Protein AF-A0A8C6WX55-F1 (afdb_monomer_lite)

Organism: NCBI:txid47308

Secondary structure (DSSP, 8-state):
-----------------------GGG-S--TTTHHHHHHHHHHHHHHTT------B-STT---B-HHHHHHHHHHHHHHHHHHHHHHHHHHHHHHHHHHHHHHHHHHHHHHHHHHHHHHHHHHHHHHHHHHHHHHHHHHHHHHHHHHHHHHHHHHHHHHHHHHHHHHHHHHHHHHHHHHHHHHHHHHHHHHS------------TT------SS-HHHHHHHHHHHHHHHHHHHHHHHHHHHHHHHHHHHHS-------------------------SHHHHHHHHHHHHHHHHHHHHHHHHHHHHHHHHHHHHHHHHHTT-----HHHHHHHHHHHHHHHHHHHHHHHHHHHHHHHHHHS---HHHHHHHHHHHHHHHHHHHHHHHHHHHHHHHHHHHHHHHHHHHHHHHHHHHHHHHHHHHHHHHHHHHHH-TTTTS---------------------------------------PPPPPPPPPPPPPHHHHHHHTT-S----------------------------------

Foldseek 3Di:
DDDDDDDDDDPDDDDDPDPPDDDPVPDLDDPVCNVVSQVVVCVVCVVVVHPQRWDAPDPPDGGIPVVSVVVSVVVVVVVVVVVVVVVVVVVVVVVVVVVVVVVVVVVVVVVVVVVVVVVVVVVVVVVVVVVVVVVVVVVVVVVVVVVVVVVVVVVVVVVVVVVVVVVVVVVVVVVVVVVVVVVVVVVVCVVDPPPPDPPDPVDDVPPDDDDPPDDPVPVVVVVVVVVVVVVVVVVVVVVVVVVVVVVCVVPPPPDPDDDDDDDDDDDDDDDDDDDDPPPVVVVVVVVVVVVVVVVVVVVVVVVVVVVVVVVVVVVVVVVPPDDDDDPVVVVVVVVVVVVVVVVVVVVVVVVVVVVVVVVVPDPPVVNVVVVVVVVVVVVVVVVVVVVVVVVVVVVVVVVVVVVVVVVVVVVVVVVVVVVVVVVVVVVVVVVVPPPPPPPDDDDDDDDDDDDDDDDDDDDDDDDDDDDDDDDDDDDDDDDDDDDDDDDDDDDPVVVCVVVVVDPDDPDDDDDDDDDDDDDDDDDDDDDDDDDDDDDD

Radius of gyration: 61.6 Å; chains: 1; bounding box: 144×91×184 Å

Structure (mmCIF, N/CA/C/O backbone):
data_AF-A0A8C6WX55-F1
#
_entry.id   AF-A0A8C6WX55-F1
#
loop_
_atom_site.group_PDB
_atom_site.id
_atom_site.type_symbol
_atom_site.label_atom_id
_atom_site.label_alt_id
_atom_site.label_comp_id
_atom_site.label_asym_id
_atom_site.label_entity_id
_atom_site.label_seq_id
_atom_site.pdbx_PDB_ins_code
_atom_site.Cartn_x
_atom_site.Cartn_y
_atom_site.Cartn_z
_atom_site.occupancy
_atom_site.B_iso_or_equiv
_atom_site.auth_seq_id
_atom_site.auth_comp_id
_atom_site.auth_asym_id
_atom_site.auth_atom_id
_atom_site.pdbx_PDB_model_num
ATOM 1 N N . PRO A 1 1 ? -1.256 18.273 27.383 1.00 40.00 1 PRO A N 1
ATOM 2 C CA . PRO A 1 1 ? -2.321 17.847 28.323 1.00 40.00 1 PRO A CA 1
ATOM 3 C C . PRO A 1 1 ? -1.777 16.808 29.319 1.00 40.00 1 PRO A C 1
ATOM 5 O O . PRO A 1 1 ? -1.463 15.698 28.895 1.00 40.00 1 PRO A O 1
ATOM 8 N N . PRO A 1 2 ? -1.563 17.158 30.598 1.00 47.09 2 PRO A N 1
ATOM 9 C CA . PRO A 1 2 ? -1.007 16.209 31.549 1.00 47.09 2 PRO A CA 1
ATOM 10 C C . PRO A 1 2 ? -2.105 15.246 32.014 1.00 47.09 2 PRO A C 1
ATOM 12 O O . PRO A 1 2 ? -3.150 15.664 32.508 1.00 47.09 2 PRO A O 1
ATOM 15 N N . PHE A 1 3 ? -1.860 13.954 31.808 1.00 35.91 3 PHE A N 1
ATOM 16 C CA . PHE A 1 3 ? -2.632 12.856 32.378 1.00 35.91 3 PHE A CA 1
ATOM 17 C C . P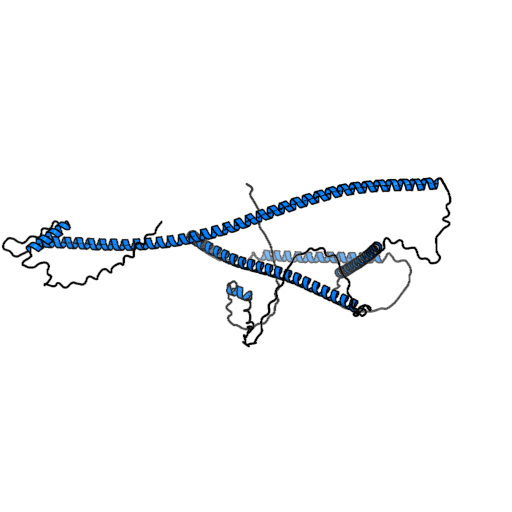HE A 1 3 ? -2.308 12.760 33.871 1.00 35.91 3 PHE A C 1
ATOM 19 O O . PHE A 1 3 ? -1.170 12.479 34.246 1.00 35.91 3 PHE A O 1
ATOM 26 N N . VAL A 1 4 ? -3.307 13.003 34.714 1.00 36.16 4 VAL A N 1
ATOM 27 C CA . VAL A 1 4 ? -3.246 12.708 36.145 1.00 36.16 4 VAL A CA 1
ATOM 28 C C . VAL A 1 4 ? -3.665 11.251 36.323 1.00 36.16 4 VAL A C 1
ATOM 30 O O . VAL A 1 4 ? -4.800 10.884 36.031 1.00 36.16 4 VAL A O 1
ATOM 33 N N . PHE A 1 5 ? -2.717 10.425 36.764 1.00 38.44 5 PHE A N 1
ATOM 34 C CA . PHE A 1 5 ? -2.958 9.085 37.292 1.00 38.44 5 PHE A CA 1
ATOM 35 C C . PHE A 1 5 ? -3.847 9.209 38.537 1.00 38.44 5 PHE A C 1
ATOM 37 O O . PHE A 1 5 ? -3.408 9.738 39.558 1.00 38.44 5 PHE A O 1
ATOM 44 N N . LEU A 1 6 ? -5.093 8.743 38.451 1.00 34.81 6 LEU A N 1
ATOM 45 C CA . LEU A 1 6 ? -5.941 8.517 39.619 1.00 34.81 6 LEU A CA 1
ATOM 46 C C . LEU A 1 6 ? -5.743 7.075 40.076 1.00 34.81 6 LEU A C 1
ATOM 48 O O . LEU A 1 6 ? -5.831 6.139 39.283 1.00 34.81 6 LEU A O 1
ATOM 52 N N . GLY A 1 7 ? -5.368 6.958 41.347 1.00 30.53 7 GLY A N 1
ATOM 53 C CA . GLY A 1 7 ? -4.889 5.745 41.982 1.00 30.53 7 GLY A CA 1
ATOM 54 C C . GLY A 1 7 ? -5.914 4.621 42.044 1.00 30.53 7 GLY A C 1
ATOM 55 O O . GLY A 1 7 ? -7.124 4.835 42.117 1.00 30.53 7 GLY A O 1
ATOM 56 N N . ASN A 1 8 ? -5.358 3.414 42.063 1.00 32.25 8 ASN A N 1
ATOM 57 C CA . ASN A 1 8 ? -6.021 2.182 42.444 1.00 32.25 8 ASN A CA 1
ATOM 58 C C . ASN A 1 8 ? -6.609 2.346 43.851 1.00 32.25 8 ASN A C 1
ATOM 60 O O . ASN A 1 8 ? -5.868 2.398 44.832 1.00 32.25 8 ASN A O 1
ATOM 64 N N . TYR A 1 9 ? -7.933 2.419 43.946 1.00 33.47 9 TYR A N 1
ATOM 65 C CA . TYR A 1 9 ? -8.625 2.138 45.194 1.00 33.47 9 TYR A CA 1
ATOM 66 C C . TYR A 1 9 ? -8.707 0.619 45.327 1.00 33.47 9 TYR A C 1
ATOM 68 O O . TYR A 1 9 ? -9.484 -0.038 44.636 1.00 33.47 9 TYR A O 1
ATOM 76 N N . GLU A 1 10 ? -7.847 0.064 46.181 1.00 32.28 10 GLU A N 1
ATOM 77 C CA . GLU A 1 10 ? -8.013 -1.284 46.710 1.00 32.28 10 GLU A CA 1
ATOM 78 C C . GLU A 1 10 ? -9.398 -1.375 47.355 1.00 32.28 10 GLU A C 1
ATOM 80 O O . GLU A 1 10 ? -9.730 -0.639 48.286 1.00 32.28 10 GLU A O 1
ATOM 85 N N . ILE A 1 11 ? -10.225 -2.269 46.815 1.00 36.78 11 ILE A N 1
ATOM 86 C CA . ILE A 1 11 ? -11.493 -2.666 47.413 1.00 36.78 11 ILE A CA 1
ATOM 87 C C . ILE A 1 11 ? -11.127 -3.468 48.660 1.00 36.78 11 ILE A C 1
ATOM 89 O O . ILE A 1 11 ? -10.861 -4.669 48.599 1.00 36.78 11 ILE A O 1
ATOM 93 N N . SER A 1 12 ? -11.054 -2.773 49.792 1.00 33.75 12 SER A N 1
ATOM 94 C CA . SER A 1 12 ? -10.997 -3.387 51.111 1.00 33.75 12 SER A CA 1
ATOM 95 C C . SER A 1 12 ? -12.173 -4.347 51.240 1.00 33.75 12 SER A C 1
ATOM 97 O O . SER A 1 12 ? -13.332 -3.939 51.178 1.00 33.75 12 SER A O 1
ATOM 99 N N . SER A 1 13 ? -11.846 -5.634 51.373 1.00 36.19 13 SER A N 1
ATOM 100 C CA . SER A 1 13 ? -12.792 -6.712 51.642 1.00 36.19 13 SER A CA 1
ATOM 101 C C . SER A 1 13 ? -13.747 -6.305 52.757 1.00 36.19 13 SER A C 1
ATOM 103 O O . SER A 1 13 ? -13.317 -6.012 53.873 1.00 36.19 13 SER A O 1
ATOM 105 N N . ILE A 1 14 ? -15.040 -6.305 52.439 1.00 40.56 14 ILE A N 1
ATOM 106 C CA . ILE A 1 14 ? -16.106 -6.188 53.424 1.00 40.56 14 ILE A CA 1
ATOM 107 C C . ILE A 1 14 ? -15.988 -7.398 54.343 1.00 40.56 14 ILE A C 1
ATOM 109 O O . ILE A 1 14 ? -16.132 -8.552 53.938 1.00 40.56 14 ILE A O 1
ATOM 113 N N . SER A 1 15 ? -15.645 -7.091 55.585 1.00 33.56 15 SER A N 1
ATOM 114 C CA . SER A 1 15 ? -15.576 -7.988 56.719 1.00 33.56 15 SER A CA 1
ATOM 115 C C . SER A 1 15 ? -16.821 -8.867 56.761 1.00 33.56 15 SER A C 1
ATOM 117 O O . SER A 1 15 ? -17.941 -8.368 56.874 1.00 33.56 15 SER A O 1
ATOM 119 N N . HIS A 1 16 ? -16.619 -10.184 56.717 1.00 36.59 16 HIS A N 1
ATOM 120 C CA . HIS A 1 16 ? -17.619 -11.133 57.181 1.00 36.59 16 HIS A CA 1
ATOM 121 C C . HIS A 1 16 ? -18.162 -10.648 58.528 1.00 36.59 16 HIS A C 1
ATOM 123 O O . HIS A 1 16 ? -17.385 -10.303 59.421 1.00 36.59 16 HIS A O 1
ATOM 129 N N . VAL A 1 17 ? -19.489 -10.612 58.658 1.00 43.12 17 VAL A N 1
ATOM 130 C CA . VAL A 1 17 ? -20.180 -10.362 59.923 1.00 43.12 17 VAL A CA 1
ATOM 131 C C . VAL A 1 17 ? -19.752 -11.452 60.900 1.00 43.12 17 VAL A C 1
ATOM 133 O O . VAL A 1 17 ? -20.303 -12.552 60.937 1.00 43.12 17 VAL A O 1
ATOM 136 N N . THR A 1 18 ? -18.711 -11.160 61.670 1.00 39.19 18 THR A N 1
ATOM 137 C CA . THR A 1 18 ? -18.353 -11.917 62.856 1.00 39.19 18 THR A CA 1
ATOM 138 C C . THR A 1 18 ? -19.523 -11.753 63.810 1.00 39.19 18 THR A C 1
ATOM 140 O O . THR A 1 18 ? -19.829 -10.637 64.228 1.00 39.19 18 THR A O 1
ATOM 143 N N . ILE A 1 19 ? -20.209 -12.853 64.121 1.00 48.62 19 ILE A N 1
ATOM 144 C CA . ILE A 1 19 ? -21.236 -12.900 65.161 1.00 48.62 19 ILE A CA 1
ATOM 145 C C . ILE A 1 19 ? -20.540 -12.505 66.465 1.00 48.62 19 ILE A C 1
ATOM 147 O O . ILE A 1 19 ? -19.859 -13.313 67.096 1.00 48.62 19 ILE A O 1
ATOM 151 N N . ALA A 1 20 ? -20.637 -11.227 66.822 1.00 46.44 20 ALA A N 1
ATOM 152 C CA . ALA A 1 20 ? -20.123 -10.714 68.073 1.00 46.44 20 ALA A CA 1
ATOM 153 C C . ALA A 1 20 ? -21.030 -11.245 69.183 1.00 46.44 20 ALA A C 1
ATOM 155 O O . ALA A 1 20 ? -22.142 -10.761 69.396 1.00 46.44 20 ALA A O 1
ATOM 156 N N . SER A 1 21 ? -20.563 -12.290 69.861 1.00 51.88 21 SER A N 1
ATOM 157 C CA . SER A 1 21 ? -21.147 -12.785 71.100 1.00 51.88 21 SER A CA 1
ATOM 158 C C . SER A 1 21 ? -21.304 -11.618 72.077 1.00 51.88 21 SER A C 1
ATOM 160 O O . SER A 1 21 ? -20.328 -10.936 72.389 1.00 51.88 21 SER A O 1
ATOM 162 N N . TYR A 1 22 ? -22.531 -11.377 72.540 1.00 56.12 22 TYR A N 1
ATOM 163 C CA . TYR A 1 22 ? -22.846 -10.335 73.514 1.00 56.12 22 TYR A CA 1
ATOM 164 C C . TYR A 1 22 ? -21.983 -10.503 74.776 1.00 56.12 22 TYR A C 1
ATOM 166 O O . TYR A 1 22 ? -22.173 -11.440 75.551 1.00 56.12 22 TYR A O 1
ATOM 174 N N . ASN A 1 23 ? -21.020 -9.602 74.977 1.00 60.16 23 ASN A N 1
ATOM 175 C CA . ASN A 1 23 ? -20.233 -9.519 76.202 1.00 60.16 23 ASN A CA 1
ATOM 176 C C . ASN A 1 23 ? -20.944 -8.573 77.176 1.00 60.16 23 ASN A C 1
ATOM 178 O O . ASN A 1 23 ? -21.025 -7.372 76.937 1.00 60.16 23 ASN A O 1
ATOM 182 N N . VAL A 1 24 ? -21.414 -9.102 78.310 1.00 58.66 24 VAL A N 1
ATOM 183 C CA . VAL A 1 24 ? -22.108 -8.342 79.376 1.00 58.66 24 VAL A CA 1
ATOM 184 C C . VAL A 1 24 ? -21.259 -7.174 79.911 1.00 58.66 24 VAL A C 1
ATOM 186 O O . VAL A 1 24 ? -21.796 -6.171 80.365 1.00 58.66 24 VAL A O 1
ATOM 189 N N . ILE A 1 25 ? -19.929 -7.271 79.806 1.00 58.94 25 ILE A N 1
ATOM 190 C CA . ILE A 1 25 ? -18.970 -6.243 80.250 1.00 58.94 25 ILE A CA 1
ATOM 191 C C . ILE A 1 25 ? -18.961 -5.013 79.312 1.00 58.94 25 ILE A C 1
ATOM 193 O O . ILE A 1 25 ? -18.541 -3.937 79.722 1.00 58.94 25 ILE A O 1
ATOM 197 N N . SER A 1 26 ? -19.469 -5.136 78.080 1.00 66.69 26 SER A N 1
ATOM 198 C CA . SER A 1 26 ? -19.618 -4.037 77.111 1.00 66.69 26 SER A CA 1
ATOM 199 C C . SER A 1 26 ? -21.088 -3.755 76.774 1.00 66.69 26 SER A C 1
ATOM 201 O O . SER A 1 26 ? -21.409 -3.385 75.642 1.00 66.69 26 SER A O 1
ATOM 203 N N . ALA A 1 27 ? -22.004 -4.008 77.711 1.00 77.44 27 ALA A N 1
ATOM 204 C CA . ALA A 1 27 ? -23.427 -3.789 77.494 1.00 77.44 27 ALA A CA 1
ATOM 205 C C . ALA A 1 27 ? -23.734 -2.289 77.350 1.00 77.44 27 ALA A C 1
ATOM 207 O O . ALA A 1 27 ? -23.375 -1.486 78.208 1.00 77.44 27 ALA A O 1
ATOM 208 N N . PHE A 1 28 ? -24.434 -1.924 76.273 1.00 82.06 28 PHE A N 1
ATOM 209 C CA . PHE A 1 28 ? -24.851 -0.543 76.007 1.00 82.06 28 PHE A CA 1
ATOM 210 C C . PHE A 1 28 ? -25.778 0.014 77.104 1.00 82.06 28 PHE A C 1
ATOM 212 O O . PHE A 1 28 ? -25.679 1.188 77.446 1.00 82.06 28 PHE A O 1
ATOM 219 N N . CYS A 1 29 ? -26.637 -0.828 77.691 1.00 83.19 29 CYS A N 1
ATOM 220 C CA . CYS A 1 29 ? -27.593 -0.449 78.733 1.00 83.19 29 CYS A CA 1
ATOM 221 C C . CYS A 1 29 ? -27.398 -1.307 79.996 1.00 83.19 29 CYS A C 1
ATOM 223 O O . CYS A 1 29 ? -27.355 -2.535 79.919 1.00 83.19 29 CYS A O 1
ATOM 225 N N . THR A 1 30 ? -27.327 -0.658 81.156 1.00 84.25 30 THR A N 1
ATOM 226 C CA . THR A 1 30 ? -27.264 -1.218 82.514 1.00 84.25 30 THR A CA 1
ATOM 227 C C . THR A 1 30 ? -28.355 -0.578 83.386 1.00 84.25 30 THR A C 1
ATOM 229 O O . THR A 1 30 ? -28.996 0.394 82.984 1.00 84.25 30 THR A O 1
ATOM 232 N N . GLU A 1 31 ? -28.604 -1.104 84.591 1.00 78.31 31 GLU A N 1
ATOM 233 C CA . GLU A 1 31 ? -29.642 -0.547 85.480 1.00 78.31 31 GLU A CA 1
ATOM 234 C C . GLU A 1 31 ? -29.371 0.908 85.902 1.00 78.31 31 GLU A C 1
ATOM 236 O O . GLU A 1 31 ? -30.309 1.653 86.179 1.00 78.31 31 GLU A O 1
ATOM 241 N N . GLU A 1 32 ? -28.103 1.326 85.926 1.00 81.00 32 GLU A N 1
ATOM 242 C CA . GLU A 1 32 ? -27.688 2.659 86.377 1.00 81.00 32 GLU A CA 1
ATOM 243 C C . GLU A 1 32 ? -27.791 3.726 85.275 1.00 81.00 32 GLU A C 1
ATOM 245 O O . GLU A 1 32 ? -27.967 4.905 85.579 1.00 81.00 32 GLU A O 1
ATOM 250 N N . ASN A 1 33 ? -27.716 3.336 83.995 1.00 86.19 33 ASN A N 1
ATOM 251 C CA . ASN A 1 33 ? -27.653 4.267 82.859 1.00 86.19 33 ASN A CA 1
ATOM 252 C C . ASN A 1 33 ? -28.907 4.258 81.959 1.00 86.19 33 ASN A C 1
ATOM 254 O O . ASN A 1 33 ? -28.956 4.983 80.965 1.00 86.19 33 ASN A O 1
ATOM 258 N N . ILE A 1 34 ? -29.946 3.501 82.324 1.00 83.25 34 ILE A N 1
ATOM 259 C CA . ILE A 1 34 ? -31.136 3.265 81.492 1.00 83.25 34 ILE A CA 1
ATOM 260 C C . ILE A 1 34 ? -31.807 4.550 80.977 1.00 83.25 34 ILE A C 1
ATOM 262 O O . ILE A 1 34 ? -32.155 4.634 79.803 1.00 83.25 34 ILE A O 1
ATOM 266 N N . HIS A 1 35 ? -31.932 5.590 81.808 1.00 83.81 35 HIS A N 1
ATOM 267 C CA . HIS A 1 35 ? -32.535 6.865 81.398 1.00 83.81 35 HIS A CA 1
ATOM 268 C C . HIS A 1 35 ? -31.690 7.619 80.358 1.00 83.81 35 HIS A C 1
ATOM 270 O O . HIS A 1 35 ? -32.240 8.241 79.451 1.00 83.81 35 HIS A O 1
ATOM 276 N N . GLN A 1 36 ? -30.360 7.542 80.463 1.00 86.75 36 GLN A N 1
ATOM 277 C CA . GLN A 1 36 ? -29.439 8.154 79.502 1.00 86.75 36 GLN A CA 1
ATOM 278 C C . GLN A 1 36 ? -29.445 7.381 78.178 1.00 86.75 36 GLN A C 1
ATOM 280 O O . GLN A 1 36 ? -29.504 7.996 77.117 1.00 86.75 36 GLN A O 1
ATOM 285 N N . CYS A 1 37 ? -29.476 6.045 78.233 1.00 88.06 37 CYS A N 1
ATOM 286 C CA . CYS A 1 37 ? -29.594 5.190 77.051 1.00 88.06 37 CYS A CA 1
ATOM 287 C C . CYS A 1 37 ? -30.907 5.426 76.296 1.00 88.06 37 CYS A C 1
ATOM 289 O O . CYS A 1 37 ? -30.885 5.520 75.074 1.00 88.06 37 CYS A O 1
ATOM 291 N N . ILE A 1 38 ? -32.035 5.572 77.001 1.00 87.25 38 ILE A N 1
ATOM 292 C CA . ILE A 1 38 ? -33.330 5.904 76.383 1.00 87.25 38 ILE A CA 1
ATOM 293 C C . ILE A 1 38 ? -33.262 7.266 75.688 1.00 87.25 38 ILE A C 1
ATOM 295 O O . ILE A 1 38 ? -33.675 7.381 74.538 1.00 87.25 38 ILE A O 1
ATOM 299 N N . SER A 1 39 ? -32.711 8.287 76.354 1.00 88.25 39 SER A N 1
ATOM 300 C CA . SER A 1 39 ? -32.561 9.618 75.755 1.00 88.25 39 SER A CA 1
ATOM 301 C C . SER A 1 39 ? -31.684 9.590 74.502 1.00 88.25 39 SER A C 1
ATOM 303 O O . SER A 1 39 ? -32.016 10.250 73.523 1.00 88.25 39 SER A O 1
ATOM 305 N N . TYR A 1 40 ? -30.587 8.828 74.524 1.00 89.81 40 TYR A N 1
ATOM 306 C CA . TYR A 1 40 ? -29.700 8.665 73.373 1.00 89.81 40 TYR A CA 1
ATOM 307 C C . TYR A 1 40 ? -30.396 7.938 72.218 1.00 89.81 40 TYR A C 1
ATOM 309 O O . TYR A 1 40 ? -30.369 8.410 71.089 1.00 89.81 40 TYR A O 1
ATOM 317 N N . VAL A 1 41 ? -31.079 6.824 72.498 1.00 88.81 41 VAL A N 1
ATOM 318 C CA . VAL A 1 41 ? -31.813 6.072 71.472 1.00 88.81 41 VAL A CA 1
ATOM 319 C C . VAL A 1 41 ? -32.924 6.921 70.862 1.00 88.81 41 VAL A C 1
ATOM 321 O O . VAL A 1 41 ? -33.055 6.928 69.648 1.00 88.81 41 VAL A O 1
ATOM 324 N N . ASN A 1 42 ? -33.680 7.679 71.660 1.00 89.12 42 ASN A N 1
ATOM 325 C CA . ASN A 1 42 ? -34.693 8.594 71.129 1.00 89.12 42 ASN A CA 1
ATOM 326 C C . ASN A 1 42 ? -34.068 9.683 70.241 1.00 89.12 42 ASN A C 1
ATOM 328 O O . ASN A 1 42 ? -34.599 9.960 69.175 1.00 89.12 42 ASN A O 1
ATOM 332 N N . GLN A 1 43 ? -32.909 10.235 70.616 1.00 90.31 43 GLN A N 1
ATOM 333 C CA . GLN A 1 43 ? -32.187 11.201 69.782 1.00 90.31 43 GLN A CA 1
ATOM 334 C C . GLN A 1 43 ? -31.718 10.597 68.445 1.00 90.31 43 GLN A C 1
ATOM 336 O O . GLN A 1 43 ? -31.777 11.268 67.417 1.00 90.31 43 GLN A O 1
ATOM 341 N N . GLU A 1 44 ? -31.254 9.347 68.440 1.00 89.94 44 GLU A N 1
ATOM 342 C CA . GLU A 1 44 ? -30.860 8.651 67.206 1.00 89.94 44 GLU A CA 1
ATOM 343 C C . GLU A 1 44 ? -32.069 8.226 66.362 1.00 89.94 44 GLU A C 1
ATOM 345 O O . GLU A 1 44 ? -32.029 8.260 65.138 1.00 89.94 44 GLU A O 1
ATOM 350 N N . LEU A 1 45 ? -33.186 7.868 66.993 1.00 89.69 45 LEU A N 1
ATOM 351 C CA . LEU A 1 45 ? -34.443 7.634 66.284 1.00 89.69 45 LEU A CA 1
ATOM 352 C C . LEU A 1 45 ? -34.920 8.926 65.608 1.00 89.69 45 LEU A C 1
ATOM 354 O O . LEU A 1 45 ? -35.256 8.900 64.425 1.00 89.69 45 LEU A O 1
ATOM 358 N N . ASP A 1 46 ? -34.847 10.059 66.308 1.00 88.88 46 ASP A N 1
ATOM 359 C CA . ASP A 1 46 ? -35.154 11.377 65.752 1.00 88.88 46 ASP A CA 1
ATOM 360 C C . ASP A 1 46 ? -34.195 11.753 64.606 1.00 88.88 46 ASP A C 1
ATOM 362 O O . ASP A 1 46 ? -34.635 12.307 63.596 1.00 88.88 46 ASP A O 1
ATOM 366 N N . SER A 1 47 ? -32.898 11.422 64.715 1.00 89.94 47 SER A N 1
ATOM 367 C CA . SER A 1 47 ? -31.899 11.673 63.660 1.00 89.94 47 SER A CA 1
ATOM 368 C C . SER A 1 47 ? -32.187 10.868 62.385 1.00 89.94 47 SER A C 1
ATOM 370 O O . SER A 1 47 ? -31.971 11.359 61.275 1.00 89.94 47 SER A O 1
ATOM 372 N N . LEU A 1 48 ? -32.763 9.673 62.542 1.00 87.38 48 LEU A N 1
ATOM 373 C CA . LEU A 1 48 ? -33.269 8.818 61.465 1.00 87.38 48 LEU A CA 1
ATOM 374 C C . LEU A 1 48 ? -34.684 9.207 60.991 1.00 87.38 48 LEU A C 1
ATOM 376 O O . LEU A 1 48 ? -35.218 8.582 60.074 1.00 87.38 48 LEU A O 1
ATOM 380 N N . GLY A 1 49 ? -35.295 10.240 61.583 1.00 87.06 49 GLY A N 1
ATOM 381 C CA . GLY A 1 49 ? -36.630 10.734 61.235 1.00 87.06 49 GLY A CA 1
ATOM 382 C C . GLY A 1 49 ? -37.790 9.890 61.778 1.00 87.06 49 GLY A C 1
ATOM 383 O O . GLY A 1 49 ? -38.913 10.005 61.283 1.00 87.06 49 GLY A O 1
ATOM 384 N N . LEU A 1 50 ? -37.545 9.035 62.774 1.00 85.06 50 LEU A N 1
ATOM 385 C CA . LEU A 1 50 ? -38.540 8.160 63.394 1.00 85.06 50 LEU A CA 1
ATOM 386 C C . LEU A 1 50 ? -39.190 8.839 64.604 1.00 85.06 50 LEU A C 1
ATOM 388 O O . LEU A 1 50 ? -38.533 9.133 65.590 1.00 85.06 50 LEU A O 1
ATOM 392 N N . SER A 1 51 ? -40.513 9.021 64.579 1.00 74.94 51 SER A N 1
ATOM 393 C CA . SER A 1 51 ? -41.266 9.729 65.636 1.00 74.94 51 SER A CA 1
ATOM 394 C C . SER A 1 51 ? -41.564 8.895 66.897 1.00 74.94 51 SER A C 1
ATOM 396 O O . SER A 1 51 ? -42.545 9.149 67.600 1.00 74.94 51 SER A O 1
ATOM 398 N N . SER A 1 52 ? -40.792 7.845 67.170 1.00 71.06 52 SER A N 1
ATOM 399 C CA . SER A 1 52 ? -41.057 6.913 68.271 1.00 71.06 52 SER A CA 1
ATOM 400 C C . SER A 1 52 ? -40.392 7.368 69.573 1.00 71.06 52 SER A C 1
ATOM 402 O O . SER A 1 52 ? -39.180 7.255 69.715 1.00 71.06 52 SER A O 1
ATOM 404 N N . CYS A 1 53 ? -41.193 7.815 70.545 1.00 76.12 53 CYS A N 1
ATOM 405 C CA . CYS A 1 53 ? -40.729 8.173 71.889 1.00 76.12 53 CYS A CA 1
ATOM 406 C C . CYS A 1 53 ? -40.738 6.937 72.800 1.00 76.12 53 CYS A C 1
ATOM 408 O O . CYS A 1 53 ? -41.796 6.477 73.240 1.00 76.12 53 CYS A O 1
ATOM 410 N N . ILE A 1 54 ? -39.564 6.365 73.071 1.00 81.44 54 ILE A N 1
ATOM 411 C CA . ILE A 1 54 ? -39.422 5.309 74.074 1.00 81.44 54 ILE A CA 1
ATOM 412 C C . ILE A 1 54 ? -39.498 5.961 75.456 1.00 81.44 54 ILE A C 1
ATOM 414 O O . ILE A 1 54 ? -38.664 6.793 75.806 1.00 81.44 54 ILE A O 1
ATOM 418 N N . GLU A 1 55 ? -40.493 5.566 76.249 1.00 79.69 55 GLU A N 1
ATOM 419 C CA . GLU A 1 55 ? -40.739 6.104 77.589 1.00 79.69 55 GLU A CA 1
ATOM 420 C C . GLU A 1 55 ? -40.649 5.004 78.652 1.00 79.69 55 GLU A C 1
ATOM 422 O O . GLU A 1 55 ? -40.974 3.836 78.410 1.00 79.69 55 GLU A O 1
ATOM 427 N N . THR A 1 56 ? -40.232 5.376 79.861 1.00 73.31 56 THR A N 1
ATOM 428 C CA . THR A 1 56 ? -40.317 4.501 81.036 1.00 73.31 56 THR A CA 1
ATOM 429 C C . THR A 1 56 ? -41.759 4.420 81.534 1.00 73.31 56 THR A C 1
ATOM 431 O O . THR A 1 56 ? -42.479 5.418 81.514 1.00 73.31 56 THR A O 1
ATOM 434 N N . SER A 1 57 ? -42.186 3.249 82.011 1.00 70.50 57 SER A N 1
ATOM 435 C CA . SER A 1 57 ? -43.505 3.073 82.624 1.00 70.50 57 SER A CA 1
ATOM 436 C C . SER A 1 57 ? -43.685 3.972 83.856 1.00 70.50 57 SER A C 1
ATOM 438 O O . SER A 1 57 ? -42.708 4.453 84.427 1.00 70.50 57 SER A O 1
ATOM 440 N N . ALA A 1 58 ? -44.943 4.199 84.252 1.00 65.94 58 ALA A N 1
ATOM 441 C CA . ALA A 1 58 ? -45.359 5.112 85.322 1.00 65.94 58 ALA A CA 1
ATOM 442 C C . ALA A 1 58 ? -44.443 5.115 86.573 1.00 65.94 58 ALA A C 1
ATOM 444 O O . ALA A 1 58 ? -43.906 4.064 86.945 1.00 65.94 58 ALA A O 1
ATOM 445 N N . PRO A 1 59 ? -44.299 6.266 87.268 1.00 55.38 59 PRO A N 1
ATOM 446 C CA . PRO A 1 59 ? -43.388 6.411 88.404 1.00 55.38 59 PRO A CA 1
ATOM 447 C C . PRO A 1 59 ? -43.689 5.367 89.491 1.00 55.38 59 PRO A C 1
ATOM 449 O O . PRO A 1 59 ? -44.737 5.405 90.129 1.00 55.38 59 PRO A O 1
ATOM 452 N N . GLY A 1 60 ? -42.766 4.415 89.670 1.00 58.94 60 GLY A N 1
ATOM 453 C CA . GLY A 1 60 ? -42.881 3.297 90.617 1.00 58.94 60 GLY A CA 1
ATOM 454 C C . GLY A 1 60 ? -42.838 1.899 89.985 1.00 58.94 60 GLY A C 1
ATOM 455 O O . GLY A 1 60 ? -42.578 0.932 90.697 1.00 58.94 60 GLY A O 1
ATOM 456 N N . ILE A 1 61 ? -43.019 1.774 88.665 1.00 58.31 61 ILE A N 1
ATOM 457 C CA . ILE A 1 61 ? -42.876 0.506 87.933 1.00 58.31 61 ILE A CA 1
ATOM 458 C C . ILE A 1 61 ? -41.536 0.526 87.191 1.00 58.31 61 ILE A C 1
ATOM 460 O O . ILE A 1 61 ? -41.338 1.325 86.277 1.00 58.31 61 ILE A O 1
ATOM 464 N N . ARG A 1 62 ? -40.602 -0.354 87.583 1.00 58.19 62 ARG A N 1
ATOM 465 C CA . ARG A 1 62 ? -39.358 -0.585 86.828 1.00 58.19 62 ARG A CA 1
ATOM 466 C C . ARG A 1 62 ? -39.713 -1.283 85.512 1.00 58.19 62 ARG A C 1
ATOM 468 O O . ARG A 1 62 ? -39.903 -2.495 85.497 1.00 58.19 62 ARG A O 1
ATOM 475 N N . GLY A 1 63 ? -39.827 -0.524 84.425 1.00 64.31 63 GLY A N 1
ATOM 476 C CA . GLY A 1 63 ? -40.147 -1.072 83.110 1.00 64.31 63 GLY A CA 1
ATOM 477 C C . GLY A 1 63 ? -40.098 -0.034 81.992 1.00 64.31 63 GLY A C 1
ATOM 478 O O . GLY A 1 63 ? -40.266 1.163 82.213 1.00 64.31 63 GLY A O 1
ATOM 479 N N . LEU A 1 64 ? -39.845 -0.503 80.775 1.00 72.75 64 LEU A N 1
ATOM 480 C CA . LEU A 1 64 ? -40.013 0.272 79.547 1.00 72.75 64 LEU A CA 1
ATOM 481 C C . LEU A 1 64 ? -41.437 0.081 79.026 1.00 72.75 64 LEU A C 1
ATOM 483 O O . LEU A 1 64 ? -41.977 -1.027 79.092 1.00 72.75 64 LEU A O 1
ATOM 487 N N . ASN A 1 65 ? -42.027 1.125 78.447 1.00 79.44 65 ASN A N 1
ATOM 488 C CA . ASN A 1 65 ? -43.243 0.963 77.660 1.00 79.44 65 ASN A CA 1
ATOM 489 C C . ASN A 1 65 ? -42.900 0.137 76.411 1.00 79.44 65 ASN A C 1
ATOM 491 O O . ASN A 1 65 ? -42.242 0.612 75.487 1.00 79.44 65 ASN A O 1
ATOM 495 N N . ALA A 1 66 ? -43.336 -1.125 76.391 1.00 82.00 66 ALA A N 1
ATOM 496 C CA . ALA A 1 66 ? -42.971 -2.071 75.338 1.00 82.00 66 ALA A CA 1
ATOM 497 C C . ALA A 1 66 ? -43.502 -1.661 73.954 1.00 82.00 66 ALA A C 1
ATOM 499 O O . ALA A 1 66 ? -42.870 -1.956 72.948 1.00 82.00 66 ALA A O 1
ATOM 500 N N . MET A 1 67 ? -44.641 -0.963 73.890 1.00 85.06 67 MET A N 1
ATOM 501 C CA . MET A 1 67 ? -45.300 -0.635 72.622 1.00 85.06 67 MET A CA 1
ATOM 502 C C . MET A 1 67 ? -44.505 0.377 71.767 1.00 85.06 67 MET A C 1
ATOM 504 O O . MET A 1 67 ? -44.176 0.026 70.633 1.00 85.06 67 MET A O 1
ATOM 508 N N . PRO A 1 68 ? -44.120 1.581 72.258 1.00 84.88 68 PRO A N 1
ATOM 509 C CA . PRO A 1 68 ? -43.292 2.499 71.469 1.00 84.88 68 PRO A CA 1
ATOM 510 C C . PRO A 1 68 ? -41.921 1.915 71.122 1.00 84.88 68 PRO A C 1
ATOM 512 O O . PRO A 1 68 ? -41.438 2.124 70.015 1.00 84.88 68 PRO A O 1
ATOM 515 N N . ALA A 1 69 ? -41.329 1.132 72.032 1.00 85.50 69 ALA A N 1
ATOM 516 C CA . ALA A 1 69 ? -40.053 0.466 71.795 1.00 85.50 69 ALA A CA 1
ATOM 517 C C . ALA A 1 69 ? -40.148 -0.575 70.670 1.00 85.50 69 ALA A C 1
ATOM 519 O O . ALA A 1 69 ? -39.341 -0.552 69.747 1.00 85.50 69 ALA A O 1
ATOM 520 N N . LEU A 1 70 ? -41.148 -1.463 70.699 1.00 86.94 70 LEU A N 1
ATOM 521 C CA . LEU A 1 70 ? -41.339 -2.474 69.654 1.00 86.94 70 LEU A CA 1
ATOM 522 C C . LEU A 1 70 ? -41.648 -1.846 68.292 1.00 86.94 70 LEU A C 1
ATOM 524 O O . LEU A 1 70 ? -41.137 -2.328 67.284 1.00 86.94 70 LEU A O 1
ATOM 528 N N . ASN A 1 71 ? -42.422 -0.758 68.258 1.00 88.38 71 ASN A N 1
ATOM 529 C CA . ASN A 1 71 ? -42.675 -0.018 67.022 1.00 88.38 71 ASN A CA 1
ATOM 530 C C . ASN A 1 71 ? -41.399 0.654 66.491 1.00 88.38 71 ASN A C 1
ATOM 532 O O . ASN A 1 71 ? -41.120 0.547 65.301 1.00 88.38 71 ASN A O 1
ATOM 536 N N . ALA A 1 72 ? -40.583 1.264 67.360 1.00 88.62 72 ALA A N 1
ATOM 537 C CA . ALA A 1 72 ? -39.281 1.822 66.984 1.00 88.62 72 ALA A CA 1
ATOM 538 C C . ALA A 1 72 ? -38.351 0.747 66.400 1.00 88.62 72 ALA A C 1
ATOM 540 O O . ALA A 1 72 ? -37.760 0.932 65.338 1.00 88.62 72 ALA A O 1
ATOM 541 N N . PHE A 1 73 ? -38.263 -0.414 67.059 1.00 88.75 73 PHE A N 1
ATOM 542 C CA . PHE A 1 73 ? -37.471 -1.545 66.574 1.00 88.75 73 PHE A CA 1
ATOM 543 C C . PHE A 1 73 ? -37.984 -2.087 65.242 1.00 88.75 73 PHE A C 1
ATOM 545 O O . PHE A 1 73 ? -37.184 -2.428 64.373 1.00 88.75 73 PHE A O 1
ATOM 552 N N . TYR A 1 74 ? -39.302 -2.167 65.066 1.00 90.44 74 TYR A N 1
ATOM 553 C CA . TYR A 1 74 ? -39.892 -2.588 63.804 1.00 90.44 74 TYR A CA 1
ATOM 554 C C . TYR A 1 74 ? -39.530 -1.621 62.671 1.00 90.44 74 TYR A C 1
ATOM 556 O O . TYR A 1 74 ? -39.060 -2.075 61.630 1.00 90.44 74 TYR A O 1
ATOM 564 N N . GLU A 1 75 ? -39.665 -0.309 62.877 1.00 91.81 75 GLU A N 1
ATOM 565 C CA . GLU A 1 75 ? -39.291 0.690 61.868 1.00 91.81 75 GLU A CA 1
ATOM 566 C C . GLU A 1 75 ? -37.790 0.668 61.552 1.00 91.81 75 GLU A C 1
ATOM 568 O O . GLU A 1 75 ? -37.416 0.664 60.379 1.00 91.81 75 GLU A O 1
ATOM 573 N N . LEU A 1 76 ? -36.923 0.537 62.563 1.00 92.00 76 LEU A N 1
ATOM 574 C CA . LEU A 1 76 ? -35.479 0.362 62.366 1.00 92.00 76 LEU A CA 1
ATOM 575 C C . LEU A 1 76 ? -35.155 -0.880 61.527 1.00 92.00 76 LEU A C 1
ATOM 577 O O . LEU A 1 76 ? -34.336 -0.817 60.611 1.00 92.00 76 LEU A O 1
ATOM 581 N N . LEU A 1 77 ? -35.816 -2.010 61.798 1.00 93.19 77 LEU A N 1
ATOM 582 C CA . LEU A 1 77 ? -35.649 -3.230 61.005 1.00 93.19 77 LEU A CA 1
ATOM 583 C C . LEU A 1 77 ? -36.136 -3.044 59.564 1.00 93.19 77 LEU A C 1
ATOM 585 O O . LEU A 1 77 ? -35.534 -3.600 58.644 1.00 93.19 77 LEU A O 1
ATOM 589 N N . GLN A 1 78 ? -37.205 -2.276 59.348 1.00 93.69 78 GLN A N 1
ATOM 590 C CA . GLN A 1 78 ? -37.704 -1.981 58.007 1.00 93.69 78 GLN A CA 1
ATOM 591 C C . GLN A 1 78 ? -36.767 -1.051 57.236 1.00 93.69 78 GLN A C 1
ATOM 593 O O . GLN A 1 78 ? -36.499 -1.311 56.065 1.00 93.69 78 GLN A O 1
ATOM 598 N N . ILE A 1 79 ? -36.238 -0.005 57.876 1.00 92.81 79 ILE A N 1
ATOM 599 C CA . ILE A 1 79 ? -35.213 0.868 57.287 1.00 92.81 79 ILE A CA 1
ATOM 600 C C . ILE A 1 79 ? -33.980 0.044 56.930 1.00 92.81 79 ILE A C 1
ATOM 602 O O . ILE A 1 79 ? -33.586 0.036 55.772 1.00 92.81 79 ILE A O 1
ATOM 606 N N . HIS A 1 80 ? -33.457 -0.755 57.863 1.00 93.62 80 HIS A N 1
ATOM 607 C CA . HIS A 1 80 ? -32.283 -1.584 57.605 1.00 93.62 80 HIS A CA 1
ATOM 608 C C . HIS A 1 80 ? -32.488 -2.542 56.420 1.00 93.62 80 HIS A C 1
ATOM 610 O O . HIS A 1 80 ? -31.610 -2.679 55.575 1.00 93.62 80 HIS A O 1
ATOM 616 N N . ARG A 1 81 ? -33.664 -3.176 56.298 1.00 95.62 81 ARG A N 1
ATOM 617 C CA . ARG A 1 81 ? -33.983 -4.029 55.137 1.00 95.62 81 ARG A CA 1
ATOM 618 C C . ARG A 1 81 ? -34.028 -3.247 53.824 1.00 95.62 81 ARG A C 1
ATOM 620 O O . ARG A 1 81 ? -33.546 -3.752 52.810 1.00 95.62 81 ARG A O 1
ATOM 627 N N . ARG A 1 82 ? -34.611 -2.044 53.828 1.00 96.19 82 ARG A N 1
ATOM 628 C CA . ARG A 1 82 ? -34.638 -1.163 52.650 1.00 96.19 82 ARG A CA 1
ATOM 629 C C . ARG A 1 82 ? -33.225 -0.738 52.266 1.00 96.19 82 ARG A C 1
ATOM 631 O O . ARG A 1 82 ? -32.878 -0.885 51.104 1.00 96.19 82 ARG A O 1
ATOM 638 N N . ASP A 1 83 ? -32.414 -0.317 53.228 1.00 95.31 83 ASP A N 1
ATOM 639 C CA . ASP A 1 83 ? -31.030 0.112 53.009 1.00 95.31 83 ASP A CA 1
ATOM 640 C C . ASP A 1 83 ? -30.151 -1.024 52.479 1.00 95.31 83 ASP A C 1
ATOM 642 O O . ASP A 1 83 ? -29.366 -0.827 51.558 1.00 95.31 83 ASP A O 1
ATOM 646 N N . MET A 1 84 ? -30.321 -2.243 52.996 1.00 96.12 84 MET A N 1
ATOM 647 C CA . MET A 1 84 ? -29.632 -3.415 52.449 1.00 96.12 84 MET A CA 1
ATOM 648 C C . MET A 1 84 ? -30.040 -3.674 50.995 1.00 96.12 84 MET A C 1
ATOM 650 O O . MET A 1 84 ? -29.183 -3.912 50.149 1.00 96.12 84 MET A O 1
ATOM 654 N N . THR A 1 85 ? -31.333 -3.558 50.682 1.00 97.31 85 THR A N 1
ATOM 655 C CA . THR A 1 85 ? -31.832 -3.742 49.309 1.00 97.31 85 THR A CA 1
ATOM 656 C C . THR A 1 85 ? -31.294 -2.661 48.364 1.00 97.31 85 THR A C 1
ATOM 658 O O . THR A 1 85 ? -30.860 -2.972 47.256 1.00 97.31 85 THR A O 1
ATOM 661 N N . THR A 1 86 ? -31.279 -1.393 48.789 1.00 97.44 86 THR A N 1
ATOM 662 C CA . THR A 1 86 ? -30.751 -0.286 47.974 1.00 97.44 86 THR A CA 1
ATOM 663 C C . THR A 1 86 ? -29.239 -0.388 47.798 1.00 97.44 86 THR A C 1
ATOM 665 O O . THR A 1 86 ? -28.736 -0.119 46.709 1.00 97.44 86 THR A O 1
ATOM 668 N N . MET A 1 87 ? -28.505 -0.832 48.821 1.00 97.62 87 MET A N 1
ATOM 669 C CA . MET A 1 87 ? -27.071 -1.100 48.723 1.00 97.62 87 MET A CA 1
ATOM 670 C C . MET A 1 87 ? -26.785 -2.206 47.699 1.00 97.62 87 MET A C 1
ATOM 672 O O . MET A 1 87 ? -25.982 -1.993 46.793 1.00 97.62 87 MET A O 1
ATOM 676 N N . GLU A 1 88 ? -27.502 -3.333 47.755 1.00 97.06 88 GLU A N 1
ATOM 677 C CA . GLU A 1 88 ? -27.390 -4.419 46.766 1.00 97.06 88 GLU A CA 1
ATOM 678 C C . GLU A 1 88 ? -27.750 -3.958 45.337 1.00 97.06 88 GLU A C 1
ATOM 680 O O . GLU A 1 88 ? -27.177 -4.421 44.345 1.00 97.06 88 GLU A O 1
ATOM 685 N N . GLU A 1 89 ? -28.717 -3.050 45.183 1.00 97.94 89 GLU A N 1
ATOM 686 C CA . GLU A 1 89 ? -29.043 -2.420 43.896 1.00 97.94 89 GLU A CA 1
ATOM 687 C C . GLU A 1 89 ? -27.902 -1.543 43.373 1.00 97.94 89 GLU A C 1
ATOM 689 O O . GLU A 1 89 ? -27.506 -1.684 42.211 1.00 97.94 89 GLU A O 1
ATOM 694 N N . LEU A 1 90 ? -27.333 -0.689 44.225 1.00 97.88 90 LEU A N 1
ATOM 695 C CA . LEU A 1 90 ? -26.216 0.185 43.872 1.00 97.88 90 LEU A CA 1
ATOM 696 C C . LEU A 1 90 ? -24.956 -0.608 43.513 1.00 97.88 90 LEU A C 1
ATOM 698 O O . LEU A 1 90 ? -24.297 -0.271 42.529 1.00 97.88 90 LEU A O 1
ATOM 702 N N . GLU A 1 91 ? -24.650 -1.679 44.246 1.00 97.56 91 GLU A N 1
ATOM 703 C CA . GLU A 1 91 ? -23.538 -2.584 43.938 1.00 97.56 91 GLU A CA 1
ATOM 704 C C . GLU A 1 91 ? -23.736 -3.258 42.576 1.00 97.56 91 GLU A C 1
ATOM 706 O O . GLU A 1 91 ? -22.848 -3.217 41.720 1.00 97.56 91 GLU A O 1
ATOM 711 N N . ARG A 1 92 ? -24.928 -3.813 42.309 1.00 98.12 92 ARG A N 1
ATOM 712 C CA . ARG A 1 92 ? -25.252 -4.400 40.995 1.00 98.12 92 ARG A CA 1
ATOM 713 C C . ARG A 1 92 ? -25.098 -3.388 39.866 1.00 98.12 92 ARG A C 1
ATOM 715 O O . ARG A 1 92 ? -24.569 -3.724 38.805 1.00 98.12 92 ARG A O 1
ATOM 722 N N . ASP A 1 93 ? -25.544 -2.156 40.072 1.00 97.56 93 ASP A N 1
ATOM 723 C CA . ASP A 1 93 ? -25.416 -1.103 39.071 1.00 97.56 93 ASP A CA 1
ATOM 724 C C . ASP A 1 93 ? -23.973 -0.622 38.900 1.00 97.56 93 ASP A C 1
ATOM 726 O O . ASP A 1 93 ? -23.566 -0.313 37.777 1.00 97.56 93 ASP A O 1
ATOM 730 N N . GLN A 1 94 ? -23.172 -0.613 39.965 1.00 97.94 94 GLN A N 1
ATOM 731 C CA . GLN A 1 94 ? -21.737 -0.357 39.887 1.00 97.94 94 GLN A CA 1
ATOM 732 C C . GLN A 1 94 ? -21.035 -1.423 39.040 1.00 97.94 94 GLN A C 1
ATOM 734 O O . GLN A 1 94 ? -20.274 -1.067 38.138 1.00 97.94 94 GLN A O 1
ATOM 739 N N . TYR A 1 95 ? -21.332 -2.708 39.255 1.00 97.94 95 TYR A N 1
ATOM 740 C CA . TYR A 1 95 ? -20.769 -3.794 38.447 1.00 97.94 95 TYR A CA 1
ATOM 741 C C . TYR A 1 95 ? -21.142 -3.667 36.966 1.00 97.94 95 TYR A C 1
ATOM 743 O O . TYR A 1 95 ? -20.267 -3.759 36.101 1.00 97.94 95 TYR A O 1
ATOM 751 N N . LYS A 1 96 ? -22.415 -3.381 36.653 1.00 98.25 96 LYS A N 1
ATOM 752 C CA . LYS A 1 96 ? -22.856 -3.139 35.267 1.00 98.25 96 LYS A CA 1
ATOM 753 C C . LYS A 1 96 ? -22.099 -1.970 34.635 1.00 98.25 96 LYS A C 1
ATOM 755 O O . LYS A 1 96 ? -21.577 -2.109 33.532 1.00 98.25 96 LYS A O 1
ATOM 760 N N . LYS A 1 97 ? -22.007 -0.833 35.338 1.00 97.75 97 LYS A N 1
ATOM 761 C CA . LYS A 1 97 ? -21.299 0.363 34.854 1.00 97.75 97 LYS A CA 1
ATOM 762 C C . LYS A 1 97 ? -19.816 0.076 34.618 1.00 97.75 97 LYS A C 1
ATOM 764 O O . LYS A 1 97 ? -19.303 0.453 33.566 1.00 97.75 97 LYS A O 1
ATOM 769 N N . SER A 1 98 ? -19.155 -0.635 35.533 1.00 98.25 98 SER A N 1
ATOM 770 C CA . SER A 1 98 ? -17.751 -1.045 35.384 1.00 98.25 98 SER A CA 1
ATOM 771 C C . SER A 1 98 ? -17.550 -1.896 34.132 1.00 98.25 98 SER A C 1
ATOM 773 O O . SER A 1 98 ? -16.717 -1.568 33.293 1.00 98.25 98 SER A O 1
ATOM 775 N N . SER A 1 99 ? -18.387 -2.917 33.938 1.00 98.19 99 SER A N 1
ATOM 776 C CA . SER A 1 99 ? -18.321 -3.779 32.754 1.00 98.19 99 SER A CA 1
ATOM 777 C C . SER A 1 99 ? -18.544 -2.999 31.451 1.00 98.19 99 SER A C 1
ATOM 779 O O . SER A 1 99 ? -17.790 -3.155 30.488 1.00 98.19 99 SER A O 1
ATOM 781 N N . THR A 1 100 ? -19.528 -2.091 31.414 1.00 98.31 100 THR A N 1
ATOM 782 C CA . THR A 1 100 ? -19.745 -1.240 30.232 1.00 98.31 100 THR A CA 1
ATOM 783 C C . THR A 1 100 ? -18.574 -0.297 29.965 1.00 98.31 100 THR A C 1
ATOM 785 O O . THR A 1 100 ? -18.219 -0.077 28.807 1.00 98.31 100 THR A O 1
ATOM 788 N N . LEU A 1 101 ? -17.951 0.242 31.016 1.00 98.25 101 LEU A N 1
ATOM 789 C CA . LEU A 1 101 ? -16.791 1.115 30.894 1.00 98.25 101 LEU A CA 1
ATOM 790 C C . LEU A 1 101 ? -15.596 0.355 30.312 1.00 98.25 101 LEU A C 1
ATOM 792 O O . LEU A 1 101 ? -14.978 0.850 29.373 1.00 98.25 101 LEU A O 1
ATOM 796 N N . GLU A 1 102 ? -15.312 -0.848 30.810 1.00 98.44 102 GLU A N 1
ATOM 797 C CA . GLU A 1 102 ? -14.258 -1.722 30.281 1.00 98.44 102 GLU A CA 1
ATOM 798 C C . GLU A 1 102 ? -14.489 -2.045 28.801 1.00 98.44 102 GLU A C 1
ATOM 800 O O . GLU A 1 102 ? -13.581 -1.898 27.981 1.00 98.44 102 GLU A O 1
ATOM 805 N N . HIS A 1 103 ? -15.722 -2.397 28.425 1.00 98.44 103 HIS A N 1
ATOM 806 C CA . HIS A 1 103 ? -16.075 -2.650 27.029 1.00 98.44 103 HIS A CA 1
ATOM 807 C C . HIS A 1 103 ? -15.822 -1.422 26.137 1.00 98.44 103 HIS A C 1
ATOM 809 O O . HIS A 1 103 ? -15.220 -1.529 25.064 1.00 98.44 103 HIS A O 1
ATOM 815 N N . VAL A 1 104 ? -16.240 -0.231 26.580 1.00 98.25 104 VAL A N 1
ATOM 816 C CA . VAL A 1 104 ? -15.999 1.018 25.841 1.00 98.25 104 VAL A CA 1
ATOM 817 C C . VAL A 1 104 ? -14.505 1.331 25.757 1.00 98.25 104 VAL A C 1
ATOM 819 O O . VAL A 1 104 ? -14.039 1.750 24.698 1.00 98.25 104 VAL A O 1
ATOM 822 N N . GLN A 1 105 ? -13.734 1.106 26.822 1.00 98.50 105 GLN A N 1
ATOM 823 C CA . GLN A 1 105 ? -12.284 1.316 26.831 1.00 98.50 105 GLN A CA 1
ATOM 824 C C . GLN A 1 105 ? -11.563 0.384 25.852 1.00 98.50 105 GLN A C 1
ATOM 826 O O . GLN A 1 105 ? -10.736 0.855 25.067 1.00 98.50 105 GLN A O 1
ATOM 831 N N . LEU A 1 106 ? -11.914 -0.904 25.836 1.00 98.50 106 LEU A N 1
ATOM 832 C CA . LEU A 1 106 ? -11.378 -1.882 24.886 1.00 98.50 106 LEU A CA 1
ATOM 833 C C . LEU A 1 106 ? -11.712 -1.498 23.441 1.00 98.50 106 LEU A C 1
ATOM 835 O O . LEU A 1 106 ? -10.825 -1.455 22.586 1.00 98.50 106 LEU A O 1
ATOM 839 N N . SER A 1 107 ? -12.973 -1.145 23.175 1.00 98.25 107 SER A N 1
ATOM 840 C CA . SER A 1 107 ? -13.411 -0.683 21.854 1.00 98.25 107 SER A CA 1
ATOM 841 C C . SER A 1 107 ? -12.658 0.579 21.418 1.00 98.25 107 SER A C 1
ATOM 843 O O . SER A 1 107 ? -12.175 0.661 20.288 1.00 98.25 107 SER A O 1
ATOM 845 N N . ASN A 1 108 ? -12.468 1.536 22.331 1.00 98.00 108 ASN A N 1
ATOM 846 C CA . ASN A 1 108 ? -11.715 2.761 22.071 1.00 98.00 108 ASN A CA 1
ATOM 847 C C . ASN A 1 108 ? -10.238 2.475 21.759 1.00 98.00 108 ASN A C 1
ATOM 849 O O . ASN A 1 108 ? -9.695 3.067 20.828 1.00 98.00 108 ASN A O 1
ATOM 853 N N . SER A 1 109 ? -9.600 1.557 22.495 1.00 98.38 109 SER A N 1
ATOM 854 C CA . SER A 1 109 ? -8.221 1.129 22.228 1.00 98.38 109 SER A CA 1
ATOM 855 C C . SER A 1 109 ? -8.097 0.523 20.832 1.00 98.38 109 SER A C 1
ATOM 857 O O . SER A 1 109 ? -7.272 0.965 20.040 1.00 98.38 109 SER A O 1
ATOM 859 N N . ARG A 1 110 ? -8.993 -0.407 20.481 1.00 98.50 110 ARG A N 1
ATOM 860 C CA . ARG A 1 110 ? -9.018 -1.039 19.155 1.00 98.50 110 ARG A CA 1
ATOM 861 C C . ARG A 1 110 ? -9.176 -0.013 18.029 1.00 98.50 110 ARG A C 1
ATOM 863 O O . ARG A 1 110 ? -8.492 -0.099 17.013 1.00 98.50 110 ARG A O 1
ATOM 870 N N . LEU A 1 111 ? -10.073 0.959 18.199 1.00 98.19 111 LEU A N 1
ATOM 871 C CA . LEU A 1 111 ? -10.290 2.022 17.212 1.00 98.19 111 LEU A CA 1
ATOM 872 C C . LEU A 1 111 ? -9.073 2.945 17.073 1.00 98.19 111 LEU A C 1
ATOM 874 O O . LEU A 1 111 ? -8.763 3.379 15.965 1.00 98.19 111 LEU A O 1
ATOM 878 N N . LYS A 1 112 ? -8.358 3.226 18.169 1.00 98.50 112 LYS A N 1
ATOM 879 C CA . LYS A 1 112 ? -7.096 3.979 18.123 1.00 98.50 112 LYS A CA 1
ATOM 880 C C . LYS A 1 112 ? -6.023 3.236 17.335 1.00 98.50 112 LYS A C 1
ATOM 882 O O . LYS A 1 112 ? -5.384 3.858 16.491 1.00 98.50 112 LYS A O 1
ATOM 887 N N . ASP A 1 113 ? -5.873 1.933 17.551 1.00 98.12 113 ASP A N 1
ATOM 888 C CA . ASP A 1 113 ? -4.888 1.119 16.831 1.00 98.12 113 ASP A CA 1
ATOM 889 C C . ASP A 1 113 ? -5.198 1.071 15.326 1.00 98.12 113 ASP A C 1
ATOM 891 O O . ASP A 1 113 ? -4.305 1.249 14.496 1.00 98.12 113 ASP A O 1
ATOM 895 N N . GLN A 1 114 ? -6.477 0.920 14.958 1.00 98.19 114 GLN A N 1
ATOM 896 C CA . GLN A 1 114 ? -6.920 0.980 13.558 1.00 98.19 114 GLN A CA 1
ATOM 897 C C . GLN A 1 114 ? -6.663 2.351 12.924 1.00 98.19 114 GLN A C 1
ATOM 899 O O . GLN A 1 114 ? -6.188 2.428 11.789 1.00 98.19 114 GLN A O 1
ATOM 904 N N . LEU A 1 115 ? -6.940 3.439 13.649 1.00 97.44 115 LEU A N 1
ATOM 905 C CA . LEU A 1 115 ? -6.657 4.791 13.174 1.00 97.44 115 LEU A CA 1
ATOM 906 C C . LEU A 1 115 ? -5.156 4.987 12.942 1.00 97.44 115 LEU A C 1
ATOM 908 O O . LEU A 1 115 ? -4.754 5.516 11.907 1.00 97.44 115 LEU A O 1
ATOM 912 N N . GLU A 1 116 ? -4.321 4.537 13.876 1.00 98.31 116 GLU A N 1
ATOM 913 C CA . GLU A 1 116 ? -2.871 4.653 13.761 1.00 98.31 116 GLU A CA 1
ATOM 914 C C . GLU A 1 116 ? -2.328 3.817 12.591 1.00 98.31 116 GLU A C 1
ATOM 916 O O . GLU A 1 116 ? -1.459 4.275 11.844 1.00 98.31 116 GLU A O 1
ATOM 921 N N . LEU A 1 117 ? -2.866 2.611 12.380 1.00 97.12 117 LEU A N 1
ATOM 922 C CA . LEU A 1 117 ? -2.547 1.776 11.223 1.00 97.12 117 LEU A CA 1
ATOM 923 C C . LEU A 1 117 ? -2.927 2.478 9.911 1.00 97.12 117 LEU A C 1
ATOM 925 O O . LEU A 1 117 ? -2.076 2.621 9.031 1.00 97.12 117 LEU A O 1
ATOM 929 N N . SER A 1 118 ? -4.153 2.996 9.812 1.00 95.19 118 SER A N 1
ATOM 930 C CA . SER A 1 118 ? -4.632 3.735 8.638 1.00 95.19 118 SER A CA 1
ATOM 931 C C . SER A 1 118 ? -3.780 4.980 8.355 1.00 95.19 118 SER A C 1
ATOM 933 O O . SER A 1 118 ? -3.418 5.255 7.209 1.00 95.19 118 SER A O 1
ATOM 935 N N . MET A 1 119 ? -3.365 5.714 9.394 1.00 97.88 119 MET A N 1
ATOM 936 C CA . MET A 1 119 ? -2.458 6.859 9.262 1.00 97.88 119 MET A CA 1
ATOM 937 C C . MET A 1 119 ? -1.080 6.460 8.716 1.00 97.88 119 MET A C 1
ATOM 939 O O . MET A 1 119 ? -0.526 7.171 7.866 1.00 97.88 119 MET A O 1
ATOM 943 N N . ARG A 1 120 ? -0.521 5.330 9.170 1.00 97.69 120 ARG A N 1
ATOM 944 C CA . ARG A 1 120 ? 0.741 4.794 8.636 1.00 97.69 120 ARG A CA 1
ATOM 945 C C . ARG A 1 120 ? 0.592 4.372 7.177 1.00 97.69 120 ARG A C 1
ATOM 947 O O . ARG A 1 120 ? 1.431 4.751 6.361 1.00 97.69 120 ARG A O 1
ATOM 954 N N . GLU A 1 121 ? -0.475 3.654 6.831 1.00 97.00 121 GLU A N 1
ATOM 955 C CA . GLU A 1 121 ? -0.750 3.238 5.450 1.00 97.00 121 GLU A CA 1
ATOM 956 C C . GLU A 1 121 ? -0.921 4.448 4.523 1.00 97.00 121 GLU A C 1
ATOM 958 O O . GLU A 1 121 ? -0.263 4.524 3.485 1.00 97.00 121 GLU A O 1
ATOM 963 N N . LYS A 1 122 ? -1.713 5.448 4.931 1.00 92.12 122 LYS A N 1
ATOM 964 C CA . LYS A 1 122 ? -1.883 6.710 4.196 1.00 92.12 122 LYS A CA 1
ATOM 965 C C . LYS A 1 122 ? -0.550 7.417 3.956 1.00 92.12 122 LYS A C 1
ATOM 967 O O . LYS A 1 122 ? -0.302 7.902 2.853 1.00 92.12 122 LYS A O 1
ATOM 972 N N . SER A 1 123 ? 0.314 7.465 4.968 1.00 95.19 123 SER A N 1
ATOM 973 C CA . SER A 1 123 ? 1.641 8.081 4.844 1.00 95.19 123 SER A CA 1
ATOM 974 C C . SER A 1 123 ? 2.529 7.315 3.859 1.00 95.19 123 SER A C 1
ATOM 976 O O . SER A 1 123 ? 3.209 7.931 3.039 1.00 95.19 123 SER A O 1
ATOM 978 N N . GLY A 1 124 ? 2.476 5.979 3.885 1.00 94.44 124 GLY A N 1
ATOM 979 C CA . GLY A 1 124 ? 3.156 5.128 2.907 1.00 94.44 124 GLY A CA 1
ATOM 980 C C . GLY A 1 124 ? 2.672 5.385 1.478 1.00 94.44 124 GLY A C 1
ATOM 981 O O . GLY A 1 124 ? 3.487 5.626 0.588 1.00 94.44 124 GLY A O 1
ATOM 982 N N . MET A 1 125 ? 1.353 5.424 1.270 1.00 93.12 125 MET A N 1
ATOM 983 C CA . MET A 1 125 ? 0.755 5.735 -0.032 1.00 93.12 125 MET A CA 1
ATOM 984 C C . MET A 1 125 ? 1.190 7.114 -0.538 1.00 93.12 125 MET A C 1
ATOM 986 O O . MET A 1 125 ? 1.599 7.239 -1.692 1.00 93.12 125 MET A O 1
ATOM 990 N N . HIS A 1 126 ? 1.200 8.131 0.324 1.00 95.88 126 HIS A N 1
ATOM 991 C CA . HIS A 1 126 ? 1.606 9.481 -0.064 1.00 95.88 126 HIS A CA 1
ATOM 992 C C . HIS A 1 126 ? 3.082 9.569 -0.496 1.00 95.88 126 HIS A C 1
ATOM 994 O O . HIS A 1 126 ? 3.407 10.254 -1.465 1.00 95.88 126 HIS A O 1
ATOM 1000 N N . GLU A 1 127 ? 3.989 8.830 0.150 1.00 96.62 127 GLU A N 1
ATOM 1001 C CA . GLU A 1 127 ? 5.389 8.769 -0.292 1.00 96.62 127 GLU A CA 1
ATOM 1002 C C . GLU A 1 127 ? 5.531 8.049 -1.643 1.00 96.62 127 GLU A C 1
ATOM 1004 O O . GLU A 1 127 ? 6.286 8.503 -2.507 1.00 96.62 127 GLU A O 1
ATOM 1009 N N . THR A 1 128 ? 4.777 6.968 -1.880 1.00 95.62 128 THR A N 1
ATOM 1010 C CA . THR A 1 128 ? 4.783 6.300 -3.196 1.00 95.62 128 THR A CA 1
ATOM 1011 C C . THR A 1 128 ? 4.238 7.205 -4.301 1.00 95.62 128 THR A C 1
ATOM 1013 O O . THR A 1 128 ? 4.821 7.270 -5.386 1.00 95.62 128 THR A O 1
ATOM 1016 N N . GLU A 1 129 ? 3.186 7.973 -4.012 1.00 95.19 129 GLU A N 1
ATOM 1017 C CA . GLU A 1 129 ? 2.633 8.979 -4.915 1.00 95.19 129 GLU A CA 1
ATOM 1018 C C . GLU A 1 129 ? 3.685 10.043 -5.245 1.00 95.19 129 GLU A C 1
ATOM 1020 O O . GLU A 1 129 ? 3.944 10.318 -6.419 1.00 95.19 129 GLU A O 1
ATOM 1025 N N . ARG A 1 130 ? 4.374 10.582 -4.231 1.00 97.88 130 ARG A N 1
ATOM 1026 C CA . ARG A 1 130 ? 5.457 11.557 -4.412 1.00 97.88 130 ARG A CA 1
ATOM 1027 C C . ARG A 1 130 ? 6.562 11.013 -5.321 1.00 97.88 130 ARG A C 1
ATOM 1029 O O . ARG A 1 130 ? 7.033 11.716 -6.217 1.00 97.88 130 ARG A O 1
ATOM 1036 N N . GLN A 1 131 ? 6.970 9.758 -5.131 1.00 98.06 131 GLN A N 1
ATOM 1037 C CA . GLN A 1 131 ? 7.985 9.115 -5.969 1.00 98.06 131 GLN A CA 1
ATOM 1038 C C . GLN A 1 131 ? 7.519 8.934 -7.417 1.00 98.06 131 GLN A C 1
ATOM 1040 O O . GLN A 1 131 ? 8.297 9.171 -8.344 1.00 98.06 131 GLN A O 1
ATOM 1045 N N . LEU A 1 132 ? 6.262 8.539 -7.631 1.00 97.56 132 LEU A N 1
ATOM 1046 C CA . LEU A 1 132 ? 5.683 8.421 -8.970 1.00 97.56 132 LEU A CA 1
ATOM 1047 C C . LEU A 1 132 ? 5.581 9.783 -9.662 1.00 97.56 132 LEU A C 1
ATOM 1049 O O . LEU A 1 132 ? 5.967 9.899 -10.824 1.00 97.56 132 LEU A O 1
ATOM 1053 N N . GLN A 1 133 ? 5.167 10.829 -8.946 1.00 98.12 133 GLN A N 1
ATOM 1054 C CA . GLN A 1 133 ? 5.138 12.195 -9.470 1.00 98.12 133 GLN A CA 1
ATOM 1055 C C . GLN A 1 133 ? 6.535 12.680 -9.881 1.00 98.12 133 GLN A C 1
ATOM 1057 O O . GLN A 1 133 ? 6.692 13.308 -10.929 1.00 98.12 133 GLN A O 1
ATOM 1062 N N . LEU A 1 134 ? 7.572 12.371 -9.094 1.00 98.12 134 LEU A N 1
ATOM 1063 C CA . LEU A 1 134 ? 8.955 12.688 -9.460 1.00 98.12 134 LEU A CA 1
ATOM 1064 C C . LEU A 1 134 ? 9.392 11.941 -10.725 1.00 98.12 134 LEU A C 1
ATOM 1066 O O . LEU A 1 134 ? 9.906 12.570 -11.647 1.00 98.12 134 LEU A O 1
ATOM 1070 N N . LYS A 1 135 ? 9.127 10.631 -10.812 1.00 98.25 135 LYS A N 1
ATOM 1071 C CA . LYS A 1 135 ? 9.427 9.830 -12.013 1.00 98.25 135 LYS A CA 1
ATOM 1072 C C . LYS A 1 135 ? 8.711 10.373 -13.248 1.00 98.25 135 LYS A C 1
ATOM 1074 O O . LYS A 1 135 ? 9.336 10.507 -14.296 1.00 98.25 135 LYS A O 1
ATOM 1079 N N . MET A 1 136 ? 7.434 10.730 -13.118 1.00 97.50 136 MET A N 1
ATOM 1080 C CA . MET A 1 136 ? 6.653 11.339 -14.193 1.00 97.50 136 MET A CA 1
ATOM 1081 C C . MET A 1 136 ? 7.305 12.639 -14.676 1.00 97.50 136 MET A C 1
ATOM 1083 O O . MET A 1 136 ? 7.507 12.803 -15.877 1.00 97.50 136 MET A O 1
ATOM 1087 N N . LYS A 1 137 ? 7.696 13.537 -13.761 1.00 98.50 137 LYS A N 1
ATOM 1088 C CA . LYS A 1 137 ? 8.381 14.793 -14.111 1.00 98.50 137 LYS A CA 1
ATOM 1089 C C . LYS A 1 137 ? 9.715 14.547 -14.818 1.00 98.50 137 LYS A C 1
ATOM 1091 O O . LYS A 1 137 ? 10.010 15.210 -15.810 1.00 98.50 137 LYS A O 1
ATOM 1096 N N . THR A 1 138 ? 10.506 13.582 -14.350 1.00 98.19 138 THR A N 1
ATOM 1097 C CA . THR A 1 138 ? 11.770 13.208 -15.000 1.00 98.19 138 THR A CA 1
ATOM 1098 C C . THR A 1 138 ? 11.536 12.687 -16.416 1.00 98.19 138 THR A C 1
ATOM 1100 O O . THR A 1 138 ? 12.158 13.183 -17.352 1.00 98.19 138 THR A O 1
ATOM 1103 N N . LEU A 1 139 ? 10.601 11.749 -16.595 1.00 98.12 139 LEU A N 1
ATOM 1104 C CA . LEU A 1 139 ? 10.257 11.204 -17.910 1.00 98.12 139 LEU A CA 1
ATOM 1105 C C . LEU A 1 139 ? 9.710 12.277 -18.853 1.00 98.12 139 LEU A C 1
ATOM 1107 O O . LEU A 1 139 ? 10.057 12.293 -20.030 1.00 98.12 139 LEU A O 1
ATOM 1111 N N . GLN A 1 140 ? 8.905 13.207 -18.341 1.00 98.31 140 GLN A N 1
ATOM 1112 C CA . GLN A 1 140 ? 8.403 14.337 -19.116 1.00 98.31 140 GLN A CA 1
ATOM 1113 C C . GLN A 1 140 ? 9.543 15.249 -19.597 1.00 98.31 140 GLN A C 1
ATOM 1115 O O . GLN A 1 140 ? 9.514 15.706 -20.739 1.00 98.31 140 GLN A O 1
ATOM 1120 N N . SER A 1 141 ? 10.558 15.480 -18.756 1.00 98.25 141 SER A N 1
ATOM 1121 C CA . SER A 1 141 ? 11.763 16.226 -19.132 1.00 98.25 141 SER A CA 1
ATOM 1122 C C . SER A 1 141 ? 12.556 15.501 -20.225 1.00 98.25 141 SER A C 1
ATOM 1124 O O . SER A 1 141 ? 12.860 16.106 -21.248 1.00 98.25 141 SER A O 1
ATOM 1126 N N . CYS A 1 142 ? 12.809 14.197 -20.068 1.00 98.00 142 CYS A N 1
ATOM 1127 C CA . CYS A 1 142 ? 13.489 13.386 -21.085 1.00 98.00 142 CYS A CA 1
ATOM 1128 C C . CYS A 1 142 ? 12.722 13.366 -22.413 1.00 98.00 142 CYS A C 1
ATOM 1130 O O . CYS A 1 142 ? 13.295 13.557 -23.477 1.00 98.00 142 CYS A O 1
ATOM 1132 N N . LEU A 1 143 ? 11.400 13.199 -22.373 1.00 98.19 143 LEU A N 1
ATOM 1133 C CA . LEU A 1 143 ? 10.582 13.242 -23.582 1.00 98.19 143 LEU A CA 1
ATOM 1134 C C . LEU A 1 143 ? 10.690 14.599 -24.289 1.00 98.19 143 LEU A C 1
ATOM 1136 O O . LEU A 1 143 ? 10.687 14.658 -25.517 1.00 98.19 143 LEU A O 1
ATOM 1140 N N . LYS A 1 144 ? 10.765 15.695 -23.528 1.00 98.56 144 LYS A N 1
ATOM 1141 C CA . LYS A 1 144 ? 10.946 17.033 -24.090 1.00 98.56 144 LYS A CA 1
ATOM 1142 C C . LYS A 1 144 ? 12.304 17.159 -24.785 1.00 98.56 144 LYS A C 1
ATOM 1144 O O . LYS A 1 144 ? 12.332 17.618 -25.923 1.00 98.56 144 LYS A O 1
ATOM 1149 N N . THR A 1 145 ? 13.388 16.711 -24.150 1.00 97.94 145 THR A N 1
ATOM 1150 C CA . THR A 1 145 ? 14.731 16.765 -24.751 1.00 97.94 145 THR A CA 1
ATOM 1151 C C . THR A 1 145 ? 14.815 15.916 -26.018 1.00 97.94 145 THR A C 1
ATOM 1153 O O . THR A 1 145 ? 15.274 16.405 -27.043 1.00 97.94 145 THR A O 1
ATOM 1156 N N . GLU A 1 146 ? 14.271 14.697 -26.005 1.00 97.31 146 GLU A N 1
ATOM 1157 C CA . GLU A 1 146 ? 14.232 13.825 -27.190 1.00 97.31 146 GLU A CA 1
ATOM 1158 C C . GLU A 1 146 ? 13.428 14.451 -28.342 1.00 97.31 146 GLU A C 1
ATOM 1160 O O . GLU A 1 146 ? 13.834 14.395 -29.503 1.00 97.31 146 GLU A O 1
ATOM 1165 N N . LYS A 1 147 ? 12.301 15.116 -28.046 1.00 98.50 147 LYS A N 1
ATOM 1166 C CA . LYS A 1 147 ? 11.533 15.854 -29.065 1.00 98.50 147 LYS A CA 1
ATOM 1167 C C . LYS A 1 147 ? 12.348 16.988 -29.689 1.00 98.50 147 LYS A C 1
ATOM 1169 O O . LYS A 1 147 ? 12.307 17.158 -30.908 1.00 98.50 147 LYS A O 1
ATOM 1174 N N . GLU A 1 148 ? 13.077 17.748 -28.875 1.00 98.44 148 GLU A N 1
ATOM 1175 C CA . GLU A 1 148 ? 13.954 18.827 -29.345 1.00 98.44 148 GLU A CA 1
ATOM 1176 C C . GLU A 1 148 ? 15.101 18.278 -30.215 1.00 98.44 148 GLU A C 1
ATOM 1178 O O . GLU A 1 148 ? 15.413 18.850 -31.264 1.00 98.44 148 GLU A O 1
ATOM 1183 N N . GLU A 1 149 ? 15.685 17.134 -29.848 1.00 98.38 149 GLU A N 1
ATOM 1184 C CA . GLU A 1 149 ? 16.717 16.459 -30.642 1.00 98.38 149 GLU A CA 1
ATOM 1185 C C . GLU A 1 149 ? 16.186 15.947 -31.983 1.00 98.38 149 GLU A C 1
ATOM 1187 O O . GLU A 1 149 ? 16.795 16.203 -33.027 1.00 98.38 149 GLU A O 1
ATOM 1192 N N . VAL A 1 150 ? 15.020 15.296 -31.990 1.00 98.44 150 VAL A N 1
ATOM 1193 C CA . VAL A 1 150 ? 14.357 14.855 -33.225 1.00 98.44 150 VAL A CA 1
ATOM 1194 C C . VAL A 1 150 ? 14.074 16.048 -34.136 1.00 98.44 150 VAL A C 1
ATOM 1196 O O . VAL A 1 150 ? 14.383 15.992 -35.327 1.00 98.44 150 VAL A O 1
ATOM 1199 N N . GLN A 1 151 ? 13.554 17.151 -33.595 1.00 98.44 151 GLN A N 1
ATOM 1200 C CA . GLN A 1 151 ? 13.294 18.365 -34.370 1.00 98.44 151 GLN A CA 1
ATOM 1201 C C . GLN A 1 151 ? 14.587 18.949 -34.964 1.00 98.44 151 GLN A C 1
ATOM 1203 O O . GLN A 1 151 ? 14.625 19.344 -36.135 1.00 98.44 151 GLN A O 1
ATOM 1208 N N . LYS A 1 152 ? 15.680 18.957 -34.193 1.00 98.56 152 LYS A N 1
ATOM 1209 C CA . LYS A 1 152 ? 17.003 19.383 -34.668 1.00 98.56 152 LYS A CA 1
ATOM 1210 C C . LYS A 1 152 ? 17.507 18.491 -35.804 1.00 98.56 152 LYS A C 1
ATOM 1212 O O . LYS A 1 152 ? 17.969 19.005 -36.824 1.00 98.56 152 LYS A O 1
ATOM 1217 N N . LEU A 1 153 ? 17.398 17.170 -35.665 1.00 98.44 153 LEU A N 1
ATOM 1218 C CA . LEU A 1 153 ? 17.801 16.215 -36.700 1.00 98.44 153 LEU A CA 1
ATOM 1219 C C . LEU A 1 153 ? 16.949 16.348 -37.966 1.00 98.44 153 LEU A C 1
ATOM 1221 O O . LEU A 1 153 ? 17.500 16.339 -39.065 1.00 98.44 153 LEU A O 1
ATOM 1225 N N . GLN A 1 154 ? 15.637 16.551 -37.835 1.00 98.44 154 GLN A N 1
ATOM 1226 C CA . GLN A 1 154 ? 14.747 16.818 -38.969 1.00 98.44 154 GLN A CA 1
ATOM 1227 C C . GLN A 1 154 ? 15.171 18.076 -39.738 1.00 98.44 154 GLN A C 1
ATOM 1229 O O . GLN A 1 154 ? 15.242 18.045 -40.966 1.00 98.44 154 GLN A O 1
ATOM 1234 N N . SER A 1 155 ? 15.535 19.154 -39.035 1.00 98.44 155 SER A N 1
ATOM 1235 C CA . SER A 1 155 ? 16.068 20.377 -39.655 1.00 98.44 155 SER A CA 1
ATOM 1236 C C . SER A 1 155 ? 17.386 20.128 -40.411 1.00 98.44 155 SER A C 1
ATOM 1238 O O . SER A 1 155 ? 17.572 20.582 -41.546 1.00 98.44 155 SER A O 1
ATOM 1240 N N . ILE A 1 156 ? 18.294 19.327 -39.839 1.00 98.50 156 ILE A N 1
ATOM 1241 C CA . ILE A 1 156 ? 19.545 18.922 -40.504 1.00 98.50 156 ILE A CA 1
ATOM 1242 C C . ILE A 1 156 ? 19.265 18.064 -41.749 1.00 98.50 156 ILE A C 1
ATOM 1244 O O . ILE A 1 156 ? 19.892 18.259 -42.787 1.00 98.50 156 ILE A O 1
ATOM 1248 N N . ILE A 1 157 ? 18.323 17.122 -41.682 1.00 98.25 157 ILE A N 1
ATOM 1249 C CA . ILE A 1 157 ? 17.954 16.281 -42.830 1.00 98.25 157 ILE A CA 1
ATOM 1250 C C . ILE A 1 157 ? 17.343 17.138 -43.943 1.00 98.25 157 ILE A C 1
ATOM 1252 O O . ILE A 1 157 ? 17.749 17.007 -45.097 1.00 98.25 157 ILE A O 1
ATOM 1256 N N . ALA A 1 158 ? 16.426 18.047 -43.605 1.00 98.19 158 ALA A N 1
ATOM 1257 C CA . ALA A 1 158 ? 15.799 18.947 -44.567 1.00 98.19 158 ALA A CA 1
ATOM 1258 C C . ALA A 1 158 ? 16.834 19.848 -45.260 1.00 98.19 158 ALA A C 1
ATOM 1260 O O . ALA A 1 158 ? 16.854 19.935 -46.488 1.00 98.19 158 ALA A O 1
ATOM 1261 N N . SER A 1 159 ? 17.744 20.461 -44.496 1.00 98.12 159 SER A N 1
ATOM 1262 C CA . SER A 1 159 ? 18.831 21.279 -45.056 1.00 98.12 159 SER A CA 1
ATOM 1263 C C . SER A 1 159 ? 19.813 20.472 -45.916 1.00 98.12 159 SER A C 1
ATOM 1265 O O . SER A 1 159 ? 20.255 20.949 -46.960 1.00 98.12 159 SER A O 1
ATOM 1267 N N . ARG A 1 160 ? 20.121 19.220 -45.558 1.00 98.31 160 ARG A N 1
ATOM 1268 C CA . ARG A 1 160 ? 20.931 18.336 -46.416 1.00 98.31 160 ARG A CA 1
ATOM 1269 C C . ARG A 1 160 ? 20.208 17.960 -47.705 1.00 98.31 160 ARG A C 1
ATOM 1271 O O . ARG A 1 160 ? 20.828 17.949 -48.764 1.00 98.31 160 ARG A O 1
ATOM 1278 N N . ALA A 1 161 ? 18.909 17.677 -47.644 1.00 97.88 161 ALA A N 1
ATOM 1279 C CA . ALA A 1 161 ? 18.114 17.351 -48.824 1.00 97.88 161 ALA A CA 1
ATOM 1280 C C . ALA A 1 161 ? 18.093 18.515 -49.832 1.00 97.88 161 ALA A C 1
ATOM 1282 O O . ALA A 1 161 ? 18.266 18.294 -51.034 1.00 97.88 161 ALA A O 1
ATOM 1283 N N . THR A 1 162 ? 17.955 19.760 -49.358 1.00 97.56 162 THR A N 1
ATOM 1284 C CA . THR A 1 162 ? 18.034 20.943 -50.231 1.00 97.56 162 THR A CA 1
ATOM 1285 C C . THR A 1 162 ? 19.436 21.126 -50.814 1.00 97.56 162 THR A C 1
ATOM 1287 O O . THR A 1 162 ? 19.558 21.380 -52.015 1.00 97.56 162 THR A O 1
ATOM 1290 N N . GLN A 1 163 ? 20.490 20.916 -50.016 1.00 97.88 163 GLN A N 1
ATOM 1291 C CA . GLN A 1 163 ? 21.878 20.959 -50.485 1.00 97.88 163 GLN A CA 1
ATOM 1292 C C . GLN A 1 163 ? 22.144 19.923 -51.589 1.00 97.88 163 GLN A C 1
ATOM 1294 O O . GLN A 1 163 ? 22.638 20.280 -52.660 1.00 97.88 163 GLN A O 1
ATOM 1299 N N . TYR A 1 164 ? 21.759 18.661 -51.380 1.00 98.06 164 TYR A N 1
ATOM 1300 C CA . TYR A 1 164 ? 21.932 17.604 -52.379 1.00 98.06 164 TYR A CA 1
ATOM 1301 C C . TYR A 1 164 ? 21.117 17.855 -53.647 1.00 98.06 164 TYR A C 1
ATOM 1303 O O . TYR A 1 164 ? 21.622 17.629 -54.742 1.00 98.06 164 TYR A O 1
ATOM 1311 N N . SER A 1 165 ? 19.893 18.377 -53.528 1.00 97.25 165 SER A N 1
ATOM 1312 C CA . SER A 1 165 ? 19.087 18.779 -54.688 1.00 97.25 165 SER A CA 1
ATOM 1313 C C . SER A 1 165 ? 19.782 19.869 -55.511 1.00 97.25 165 SER A C 1
ATOM 1315 O O . SER A 1 165 ? 19.846 19.790 -56.740 1.00 97.25 165 SER A O 1
ATOM 1317 N N . HIS A 1 166 ? 20.361 20.873 -54.846 1.00 98.12 166 HIS A N 1
ATOM 1318 C CA . HIS A 1 166 ? 21.113 21.928 -55.518 1.00 98.12 166 HIS A CA 1
ATOM 1319 C C . HIS A 1 166 ? 22.371 21.388 -56.218 1.00 98.12 166 HIS A C 1
ATOM 1321 O O . HIS A 1 166 ? 22.611 21.698 -57.390 1.00 98.12 166 HIS A O 1
ATOM 1327 N N . ASP A 1 167 ? 23.158 20.557 -55.534 1.00 97.31 167 ASP A N 1
ATOM 1328 C CA . ASP A 1 167 ? 24.378 19.967 -56.089 1.00 97.31 167 ASP A CA 1
ATOM 1329 C C . ASP A 1 167 ? 24.083 19.002 -57.245 1.00 97.31 167 ASP A C 1
ATOM 1331 O O . ASP A 1 167 ? 24.771 19.050 -58.268 1.00 97.31 167 ASP A O 1
ATOM 1335 N N . ALA A 1 168 ? 23.013 18.207 -57.146 1.00 97.06 168 ALA A N 1
ATOM 1336 C CA . ALA A 1 168 ? 22.529 17.360 -58.232 1.00 97.06 168 ALA A CA 1
ATOM 1337 C C . ALA A 1 168 ? 22.163 18.195 -59.468 1.00 97.06 168 ALA A C 1
ATOM 1339 O O . ALA A 1 168 ? 22.672 17.927 -60.555 1.00 97.06 168 ALA A O 1
ATOM 1340 N N . LYS A 1 169 ? 21.389 19.281 -59.304 1.00 97.62 169 LYS A N 1
ATOM 1341 C CA . LYS A 1 169 ? 21.065 20.210 -60.404 1.00 97.62 169 LYS A CA 1
ATOM 1342 C C . LYS A 1 169 ? 22.309 20.894 -60.979 1.00 97.62 169 LYS A C 1
ATOM 1344 O O . LYS A 1 169 ? 22.353 21.207 -62.168 1.00 97.62 169 LYS A O 1
ATOM 1349 N N . ARG A 1 170 ? 23.331 21.195 -60.168 1.00 98.00 170 ARG A N 1
ATOM 1350 C CA . ARG A 1 170 ? 24.609 21.738 -60.671 1.00 98.00 170 ARG A CA 1
ATOM 1351 C C . ARG A 1 170 ? 25.310 20.706 -61.559 1.00 98.00 170 ARG A C 1
ATOM 1353 O O . ARG A 1 170 ? 25.690 21.038 -62.681 1.00 98.00 170 ARG A O 1
ATOM 1360 N N . LYS A 1 171 ? 25.422 19.460 -61.090 1.00 96.75 171 LYS A N 1
ATOM 1361 C CA . LYS A 1 171 ? 26.041 18.356 -61.837 1.00 96.75 171 LYS A CA 1
ATOM 1362 C C . LYS A 1 171 ? 25.278 18.014 -63.111 1.00 96.75 171 LYS A C 1
ATOM 1364 O O . LYS A 1 171 ? 25.898 17.807 -64.150 1.00 96.75 171 LYS A O 1
ATOM 1369 N N . GLU A 1 172 ? 23.953 18.048 -63.076 1.00 96.56 172 GLU A N 1
ATOM 1370 C CA . GLU A 1 172 ? 23.116 17.873 -64.261 1.00 96.56 172 GLU A CA 1
ATOM 1371 C C . GLU A 1 172 ? 23.442 18.924 -65.335 1.00 96.56 172 GLU A C 1
ATOM 1373 O O . GLU A 1 172 ? 23.726 18.570 -66.476 1.00 96.56 172 GLU A O 1
ATOM 1378 N N . ARG A 1 173 ? 23.548 20.208 -64.966 1.00 97.06 173 ARG A N 1
ATOM 1379 C CA . ARG A 1 173 ? 23.944 21.272 -65.909 1.00 97.06 173 ARG A CA 1
ATOM 1380 C C . ARG A 1 173 ? 25.364 21.095 -66.451 1.00 97.06 173 ARG A C 1
ATOM 1382 O O . ARG A 1 173 ? 25.601 21.358 -67.627 1.00 97.06 173 ARG A O 1
ATOM 1389 N N . GLU A 1 174 ? 26.316 20.667 -65.623 1.00 96.44 174 GLU A N 1
ATOM 1390 C CA . GLU A 1 174 ? 27.688 20.368 -66.066 1.00 96.44 174 GLU A CA 1
ATOM 1391 C C . GLU A 1 174 ? 27.714 19.206 -67.067 1.00 96.44 174 GLU A C 1
ATOM 1393 O O . GLU A 1 174 ? 28.350 19.308 -68.116 1.00 96.44 174 GLU A O 1
ATOM 1398 N N . THR A 1 175 ? 26.982 18.126 -66.786 1.00 95.19 175 THR A N 1
ATOM 1399 C CA . THR A 1 175 ? 26.888 16.974 -67.695 1.00 95.19 175 THR A CA 1
ATOM 1400 C C . THR A 1 175 ? 26.165 17.323 -68.991 1.00 95.19 175 THR A C 1
ATOM 1402 O O . THR A 1 175 ? 26.608 16.884 -70.049 1.00 95.19 175 THR A O 1
ATOM 1405 N N . ALA A 1 176 ? 25.123 18.157 -68.949 1.00 96.62 176 ALA A N 1
ATOM 1406 C CA . ALA A 1 176 ? 24.455 18.669 -70.143 1.00 96.62 176 ALA A CA 1
ATOM 1407 C C . ALA A 1 176 ? 25.421 19.477 -71.027 1.00 96.62 176 ALA A C 1
ATOM 1409 O O . ALA A 1 176 ? 25.545 19.184 -72.213 1.00 96.62 176 ALA A O 1
ATOM 1410 N N . LYS A 1 177 ? 26.194 20.405 -70.443 1.00 97.06 177 LYS A N 1
ATOM 1411 C CA . LYS A 1 177 ? 27.225 21.170 -71.172 1.00 97.06 177 LYS A CA 1
ATOM 1412 C C . LYS A 1 177 ? 28.307 20.273 -71.777 1.00 97.06 177 LYS A C 1
ATOM 1414 O O . LYS A 1 177 ? 28.771 20.519 -72.887 1.00 97.06 177 LYS A O 1
ATOM 1419 N N . LEU A 1 178 ? 28.748 19.240 -71.055 1.00 96.69 178 LEU A N 1
ATOM 1420 C CA . LEU A 1 178 ? 29.728 18.280 -71.574 1.00 96.69 178 LEU A CA 1
ATOM 1421 C C . LEU A 1 178 ? 29.154 17.443 -72.721 1.00 96.69 178 LEU A C 1
ATOM 1423 O O . LEU A 1 178 ? 29.852 17.226 -73.710 1.00 96.69 178 LEU A O 1
ATOM 1427 N N . LYS A 1 179 ? 27.889 17.017 -72.615 1.00 96.19 179 LYS A N 1
ATOM 1428 C CA . LYS A 1 179 ? 27.175 16.329 -73.697 1.00 96.19 179 LYS A CA 1
ATOM 1429 C C . LYS A 1 179 ? 27.064 17.213 -74.939 1.00 96.19 179 LYS A C 1
ATOM 1431 O O . LYS A 1 179 ? 27.376 16.731 -76.018 1.00 96.19 179 LYS A O 1
ATOM 1436 N N . GLU A 1 180 ? 26.712 18.489 -74.781 1.00 94.56 180 GLU A N 1
ATOM 1437 C CA . GLU A 1 180 ? 26.623 19.460 -75.881 1.00 94.56 180 GLU A CA 1
ATOM 1438 C C . GLU A 1 180 ? 27.977 19.669 -76.580 1.00 94.56 180 GLU A C 1
ATOM 1440 O O . GLU A 1 180 ? 28.075 19.590 -77.804 1.00 94.56 180 GLU A O 1
ATOM 1445 N N . ARG A 1 181 ? 29.062 19.843 -75.811 1.00 94.62 181 ARG A N 1
ATOM 1446 C CA . ARG A 1 181 ? 30.425 19.930 -76.366 1.00 94.62 181 ARG A CA 1
ATOM 1447 C C . ARG A 1 181 ? 30.827 18.662 -77.111 1.00 94.62 181 ARG A C 1
ATOM 1449 O O . ARG A 1 181 ? 31.443 18.748 -78.169 1.00 94.62 181 ARG A O 1
ATOM 1456 N N . LEU A 1 182 ? 30.495 17.490 -76.569 1.00 92.56 182 LEU A N 1
ATOM 1457 C CA . LEU A 1 182 ? 30.766 16.218 -77.230 1.00 92.56 182 LEU A CA 1
ATOM 1458 C C . LEU A 1 182 ? 29.964 16.092 -78.529 1.00 92.56 182 LEU A C 1
ATOM 1460 O O . LEU A 1 182 ? 30.535 15.699 -79.542 1.00 92.56 182 LEU A O 1
ATOM 1464 N N . SER A 1 183 ? 28.677 16.453 -78.529 1.00 91.44 183 SER A N 1
ATOM 1465 C CA . SER A 1 183 ? 27.876 16.459 -79.754 1.00 91.44 183 SER A CA 1
ATOM 1466 C C . SER A 1 183 ? 28.426 17.440 -80.784 1.00 91.44 183 SER A C 1
ATOM 1468 O O . SER A 1 183 ? 28.540 17.061 -81.944 1.00 91.44 183 SER A O 1
ATOM 1470 N N . GLN A 1 184 ? 28.857 18.638 -80.370 1.00 91.88 184 GLN A N 1
ATOM 1471 C CA . GLN A 1 184 ? 29.486 19.607 -81.269 1.00 91.88 184 GLN A CA 1
ATOM 1472 C C . GLN A 1 184 ? 30.762 19.031 -81.893 1.00 91.88 184 GLN A C 1
ATOM 1474 O O . GLN A 1 184 ? 30.904 19.047 -83.108 1.00 91.88 184 GLN A O 1
ATOM 1479 N N . LEU A 1 185 ? 31.645 18.420 -81.093 1.00 88.44 185 LEU A N 1
ATOM 1480 C CA . LEU A 1 185 ? 32.851 17.756 -81.604 1.00 88.44 185 LEU A CA 1
ATOM 1481 C C . LEU A 1 185 ? 32.536 16.603 -82.568 1.00 88.44 185 LEU A C 1
ATOM 1483 O O . LEU A 1 185 ? 33.294 16.366 -83.507 1.00 88.44 185 LEU A O 1
ATOM 1487 N N . LEU A 1 186 ? 31.450 15.861 -82.338 1.00 85.44 186 LEU A N 1
ATOM 1488 C CA . LEU A 1 186 ? 31.016 14.789 -83.235 1.00 85.44 186 LEU A CA 1
ATOM 1489 C C . LEU A 1 186 ? 30.445 15.328 -84.556 1.00 85.44 186 LEU A C 1
ATOM 1491 O O . LEU A 1 186 ? 30.659 14.695 -85.589 1.00 85.44 186 LEU A O 1
ATOM 1495 N N . VAL A 1 187 ? 29.756 16.474 -84.539 1.00 85.50 187 VAL A N 1
ATOM 1496 C CA . VAL A 1 187 ? 29.263 17.163 -85.745 1.00 85.50 187 VAL A CA 1
ATOM 1497 C C . VAL A 1 187 ? 30.430 17.785 -86.520 1.00 85.50 187 VAL A C 1
ATOM 1499 O O . VAL A 1 187 ? 30.606 17.470 -87.694 1.00 85.50 187 VAL A O 1
ATOM 1502 N N . ASP A 1 188 ? 31.317 18.527 -85.853 1.00 76.00 188 ASP A N 1
ATOM 1503 C CA . ASP A 1 188 ? 32.500 19.151 -86.468 1.00 76.00 188 ASP A CA 1
ATOM 1504 C C . ASP A 1 188 ? 33.447 18.115 -87.112 1.00 76.00 188 ASP A C 1
ATOM 1506 O O . ASP A 1 188 ? 34.099 18.393 -88.122 1.00 76.00 188 ASP A O 1
ATOM 1510 N N . ARG A 1 189 ? 33.523 16.893 -86.554 1.00 67.62 189 ARG A N 1
ATOM 1511 C CA . ARG A 1 189 ? 34.272 15.765 -87.142 1.00 67.62 189 ARG A CA 1
ATOM 1512 C C . ARG A 1 189 ? 33.625 15.172 -88.393 1.00 67.62 189 ARG A C 1
ATOM 1514 O O . ARG A 1 189 ? 34.337 14.553 -89.180 1.00 67.62 189 ARG A O 1
ATOM 1521 N N . LYS A 1 190 ? 32.311 15.313 -88.582 1.00 59.44 190 LYS A N 1
ATOM 1522 C CA . LYS A 1 190 ? 31.638 14.857 -89.807 1.00 59.44 190 LYS A CA 1
ATOM 1523 C C . LYS A 1 190 ? 31.878 15.817 -90.973 1.00 59.44 190 LYS A C 1
ATOM 1525 O O . LYS A 1 190 ? 32.067 15.341 -92.089 1.00 59.44 190 LYS A O 1
ATOM 1530 N N . ASP A 1 191 ? 31.979 17.120 -90.704 1.00 55.34 191 ASP A N 1
ATOM 1531 C CA . ASP A 1 191 ? 32.205 18.140 -91.741 1.00 55.34 191 ASP A CA 1
ATOM 1532 C C . ASP A 1 191 ? 33.685 18.299 -92.133 1.00 55.34 191 ASP A C 1
ATOM 1534 O O . ASP A 1 191 ? 34.006 18.732 -93.239 1.00 55.34 191 ASP A O 1
ATOM 1538 N N . LYS A 1 192 ? 34.617 17.871 -91.274 1.00 57.09 192 LYS A N 1
ATOM 1539 C CA . LYS A 1 192 ? 36.042 17.737 -91.608 1.00 57.09 192 LYS A CA 1
ATOM 1540 C C . LYS A 1 192 ? 36.429 16.263 -91.605 1.00 57.09 192 LYS A C 1
ATOM 1542 O O . LYS A 1 192 ? 36.930 15.757 -90.603 1.00 57.09 192 LYS A O 1
ATOM 1547 N N . LYS A 1 193 ? 36.264 15.581 -92.748 1.00 48.53 193 LYS A N 1
ATOM 1548 C CA . LYS A 1 193 ? 36.881 14.270 -93.027 1.00 48.53 193 LYS A CA 1
ATOM 1549 C C . LYS A 1 193 ? 38.411 14.417 -93.085 1.00 48.53 193 LYS A C 1
ATOM 1551 O O . LYS A 1 193 ? 39.022 14.330 -94.143 1.00 48.53 193 LYS A O 1
ATOM 1556 N N . ILE A 1 194 ? 39.034 14.655 -91.936 1.00 52.56 194 ILE A N 1
ATOM 1557 C CA . ILE A 1 194 ? 40.457 14.424 -91.721 1.00 52.56 194 ILE A CA 1
ATOM 1558 C C . ILE A 1 194 ? 40.541 13.004 -91.178 1.00 52.56 194 ILE A C 1
ATOM 1560 O O . ILE A 1 194 ? 40.209 12.735 -90.023 1.00 52.56 194 ILE A O 1
ATOM 1564 N N . SER A 1 195 ? 40.932 12.091 -92.064 1.00 48.50 195 SER A N 1
ATOM 1565 C CA . SER A 1 195 ? 41.386 10.753 -91.707 1.00 48.50 195 SER A CA 1
ATOM 1566 C C . SER A 1 195 ? 42.583 10.898 -90.771 1.00 48.50 195 SER A C 1
ATOM 1568 O O . SER A 1 195 ? 43.700 11.147 -91.215 1.00 48.50 195 SER A O 1
ATOM 1570 N N . MET A 1 196 ? 42.349 10.821 -89.464 1.00 51.34 196 MET A N 1
ATOM 1571 C CA . MET A 1 196 ? 43.411 10.524 -88.513 1.00 51.34 196 MET A CA 1
ATOM 1572 C C . MET A 1 196 ? 43.508 9.007 -88.418 1.00 51.34 196 MET A C 1
ATOM 1574 O O . MET A 1 196 ? 42.818 8.387 -87.607 1.00 51.34 196 MET A O 1
ATOM 1578 N N . ASP A 1 197 ? 44.367 8.424 -89.252 1.00 56.41 197 ASP A N 1
ATOM 1579 C CA . ASP A 1 197 ? 44.910 7.099 -88.980 1.00 56.41 197 ASP A CA 1
ATOM 1580 C C . ASP A 1 197 ? 45.582 7.141 -87.608 1.00 56.41 197 ASP A C 1
ATOM 1582 O O . ASP A 1 197 ? 46.466 7.963 -87.344 1.00 56.41 197 ASP A O 1
ATOM 1586 N N . VAL A 1 198 ? 45.142 6.268 -86.704 1.00 59.38 198 VAL A N 1
ATOM 1587 C CA . VAL A 1 198 ? 45.782 6.071 -85.403 1.00 59.38 198 VAL A CA 1
ATOM 1588 C C . VAL A 1 198 ? 47.106 5.344 -85.651 1.00 59.38 198 VAL A C 1
ATOM 1590 O O . VAL A 1 198 ? 47.232 4.139 -85.454 1.00 59.38 198 VAL A O 1
ATOM 1593 N N . LEU A 1 199 ? 48.120 6.096 -86.079 1.00 55.09 199 LEU A N 1
ATOM 1594 C CA . LEU A 1 199 ? 49.509 5.664 -86.290 1.00 55.09 199 LEU A CA 1
ATOM 1595 C C . LEU A 1 199 ? 50.268 5.472 -84.965 1.00 55.09 199 LEU A C 1
ATOM 1597 O O . LEU A 1 199 ? 51.445 5.787 -84.829 1.00 55.09 199 LEU A O 1
ATOM 1601 N N . ASN A 1 200 ? 49.564 4.959 -83.959 1.00 52.22 200 ASN A N 1
ATOM 1602 C CA . ASN A 1 200 ? 50.146 4.383 -82.760 1.00 52.22 200 ASN A CA 1
ATOM 1603 C C . ASN A 1 200 ? 49.099 3.498 -82.079 1.00 52.22 200 ASN A C 1
ATOM 1605 O O . ASN A 1 200 ? 48.549 3.812 -81.022 1.00 52.22 200 ASN A O 1
ATOM 1609 N N . CYS A 1 201 ? 48.841 2.337 -82.679 1.00 49.69 201 CYS A N 1
ATOM 1610 C CA . CYS A 1 201 ? 48.501 1.184 -81.861 1.00 49.69 201 CYS A CA 1
ATOM 1611 C C . CYS A 1 201 ? 49.723 0.934 -80.969 1.00 49.69 201 CYS A C 1
ATOM 1613 O O . CYS A 1 201 ? 50.692 0.322 -81.409 1.00 49.69 201 CYS A O 1
ATOM 1615 N N . LEU A 1 202 ? 49.716 1.435 -79.730 1.00 54.62 202 LEU A N 1
ATOM 1616 C CA . LEU A 1 202 ? 50.683 1.036 -78.704 1.00 54.62 202 LEU A CA 1
ATOM 1617 C C . LEU A 1 202 ? 50.398 -0.420 -78.294 1.00 54.62 202 LEU A C 1
ATOM 1619 O O . LEU A 1 202 ? 50.005 -0.710 -77.167 1.00 54.62 202 LEU A O 1
ATOM 1623 N N . GLY A 1 203 ? 50.565 -1.341 -79.240 1.00 50.50 203 GLY A N 1
ATOM 1624 C CA . GLY A 1 203 ? 50.657 -2.772 -79.023 1.00 50.50 203 GLY A CA 1
ATOM 1625 C C . GLY A 1 203 ? 52.119 -3.109 -78.788 1.00 50.50 203 GLY A C 1
ATOM 1626 O O . GLY A 1 203 ? 52.863 -3.374 -79.726 1.00 50.50 203 GLY A O 1
ATOM 1627 N N . ARG A 1 204 ? 52.561 -3.071 -77.529 1.00 52.88 204 ARG A N 1
ATOM 1628 C CA . ARG A 1 204 ? 53.810 -3.746 -77.160 1.00 52.88 204 ARG A CA 1
ATOM 1629 C C . ARG A 1 204 ? 53.592 -5.254 -77.300 1.00 52.88 204 ARG A C 1
ATOM 1631 O O . ARG A 1 204 ? 52.568 -5.766 -76.853 1.00 52.88 204 ARG A O 1
ATOM 1638 N N . ALA A 1 205 ? 54.575 -5.956 -77.852 1.00 55.81 205 ALA A N 1
ATOM 1639 C CA . ALA A 1 205 ? 54.551 -7.397 -78.126 1.00 55.81 205 ALA A CA 1
ATOM 1640 C C . ALA A 1 205 ? 54.510 -8.321 -76.876 1.00 55.81 205 ALA A C 1
ATOM 1642 O O . ALA A 1 205 ? 54.750 -9.513 -77.005 1.00 55.81 205 ALA A O 1
ATOM 1643 N N . ASP A 1 206 ? 54.196 -7.802 -75.679 1.00 60.75 206 ASP A N 1
ATOM 1644 C CA . ASP A 1 206 ? 54.102 -8.562 -74.411 1.00 60.75 206 ASP A CA 1
ATOM 1645 C C . ASP A 1 206 ? 52.664 -8.628 -73.840 1.00 60.75 206 ASP A C 1
ATOM 1647 O O . ASP A 1 206 ? 52.448 -9.081 -72.723 1.00 60.75 206 ASP A O 1
ATOM 1651 N N . GLY A 1 207 ? 51.632 -8.166 -74.560 1.00 62.94 207 GLY A N 1
ATOM 1652 C CA . GLY A 1 207 ? 50.226 -8.478 -74.226 1.00 62.94 207 GLY A CA 1
ATOM 1653 C C . GLY A 1 207 ? 49.702 -8.048 -72.839 1.00 62.94 207 GLY A C 1
ATOM 1654 O O . GLY A 1 207 ? 48.589 -8.416 -72.469 1.00 62.94 207 GLY A O 1
ATOM 1655 N N . LYS A 1 208 ? 50.448 -7.255 -72.060 1.00 63.94 208 LYS A N 1
ATOM 1656 C CA . LYS A 1 208 ? 50.051 -6.792 -70.721 1.00 63.94 208 LYS A CA 1
ATOM 1657 C C . LYS A 1 208 ? 49.642 -5.322 -70.751 1.00 63.94 208 LYS A C 1
ATOM 1659 O O . LYS A 1 208 ? 50.434 -4.436 -71.069 1.00 63.94 208 LYS A O 1
ATOM 1664 N N . ARG A 1 209 ? 48.381 -5.059 -70.397 1.00 60.59 209 ARG A N 1
ATOM 1665 C CA . ARG A 1 209 ? 47.815 -3.712 -70.236 1.00 60.59 209 ARG A CA 1
ATOM 1666 C C . ARG A 1 209 ? 48.406 -3.047 -68.985 1.00 60.59 209 ARG A C 1
ATOM 1668 O O . ARG A 1 209 ? 48.454 -3.653 -67.919 1.00 60.59 209 ARG A O 1
ATOM 1675 N N . SER A 1 210 ? 48.789 -1.775 -69.085 1.00 55.09 210 SER A N 1
ATOM 1676 C CA . SER A 1 210 ? 49.087 -0.932 -67.923 1.00 55.09 210 SER A CA 1
ATOM 1677 C C . SER A 1 210 ? 47.833 -0.802 -67.048 1.00 55.09 210 SER A C 1
ATOM 1679 O O . SER A 1 210 ? 46.836 -0.206 -67.466 1.00 55.09 210 SER A O 1
ATOM 1681 N N . HIS A 1 211 ? 47.865 -1.381 -65.847 1.00 47.50 211 HIS A N 1
ATOM 1682 C CA . HIS A 1 211 ? 46.803 -1.245 -64.855 1.00 47.50 211 HIS A CA 1
ATOM 1683 C C . HIS A 1 211 ? 46.716 0.209 -64.380 1.00 47.50 211 HIS A C 1
ATOM 1685 O O . HIS A 1 211 ? 47.532 0.666 -63.580 1.00 47.50 211 HIS A O 1
ATOM 1691 N N . TRP A 1 212 ? 45.696 0.932 -64.837 1.00 40.41 212 TRP A N 1
ATOM 1692 C CA . TRP A 1 212 ? 45.212 2.100 -64.111 1.00 40.41 212 TRP A CA 1
ATOM 1693 C C . TRP A 1 212 ? 44.634 1.592 -62.786 1.00 40.41 212 TRP A C 1
ATOM 1695 O O . TRP A 1 212 ? 43.713 0.776 -62.779 1.00 40.41 212 TRP A O 1
ATOM 1705 N N . LYS A 1 213 ? 45.221 2.003 -61.657 1.00 54.94 213 LYS A N 1
ATOM 1706 C CA . LYS A 1 213 ? 44.755 1.638 -60.312 1.00 54.94 213 LYS A CA 1
ATOM 1707 C C . LYS A 1 213 ? 43.458 2.379 -59.991 1.00 54.94 213 LYS A C 1
ATOM 1709 O O . LYS A 1 213 ? 43.459 3.385 -59.291 1.00 54.94 213 LYS A O 1
ATOM 1714 N N . THR A 1 214 ? 42.340 1.888 -60.494 1.00 49.72 214 THR A N 1
ATOM 1715 C CA . THR A 1 214 ? 41.009 2.178 -59.958 1.00 49.72 214 THR A CA 1
ATOM 1716 C C . THR A 1 214 ? 40.144 0.962 -60.287 1.00 49.72 214 THR A C 1
ATOM 1718 O O . THR A 1 214 ? 40.291 0.395 -61.366 1.00 49.72 214 THR A O 1
ATOM 1721 N N . THR A 1 215 ? 39.272 0.539 -59.365 1.00 45.19 215 THR A N 1
ATOM 1722 C CA . THR A 1 215 ? 38.232 -0.493 -59.607 1.00 45.19 215 THR A CA 1
ATOM 1723 C C . THR A 1 215 ? 38.627 -1.978 -59.410 1.00 45.19 215 THR A C 1
ATOM 1725 O O . THR A 1 215 ? 38.069 -2.850 -60.064 1.00 45.19 215 THR A O 1
ATOM 1728 N N . GLN A 1 216 ? 39.529 -2.326 -58.478 1.00 46.19 216 GLN A N 1
ATOM 1729 C CA . GLN A 1 216 ? 39.744 -3.743 -58.087 1.00 46.19 216 GLN A CA 1
ATOM 1730 C C . GLN A 1 216 ? 38.772 -4.226 -56.986 1.00 46.19 216 GLN A C 1
ATOM 1732 O O . GLN A 1 216 ? 38.468 -5.415 -56.905 1.00 46.19 216 GLN A O 1
ATOM 1737 N N . SER A 1 217 ? 38.236 -3.319 -56.162 1.00 49.72 217 SER A N 1
ATOM 1738 C CA . SER A 1 217 ? 37.342 -3.677 -55.046 1.00 49.72 217 SER A CA 1
ATOM 1739 C C . SER A 1 217 ? 35.882 -3.884 -55.471 1.00 49.72 217 SER A C 1
ATOM 1741 O O . SER A 1 217 ? 35.194 -4.721 -54.900 1.00 49.72 217 SER A O 1
ATOM 1743 N N . THR A 1 218 ? 35.411 -3.167 -56.494 1.00 55.66 218 THR A N 1
ATOM 1744 C CA . THR A 1 218 ? 34.033 -3.258 -57.014 1.00 55.66 218 THR A CA 1
ATOM 1745 C C . THR A 1 218 ? 33.836 -4.411 -58.000 1.00 55.66 218 THR A C 1
ATOM 1747 O O . THR A 1 218 ? 32.770 -5.015 -58.007 1.00 55.66 218 THR A O 1
ATOM 1750 N N . ALA A 1 219 ? 34.861 -4.790 -58.772 1.00 55.94 219 ALA A N 1
ATOM 1751 C CA . ALA A 1 219 ? 34.787 -5.951 -59.666 1.00 55.94 219 ALA A CA 1
ATOM 1752 C C . ALA A 1 219 ? 34.691 -7.282 -58.893 1.00 55.94 219 ALA A C 1
ATOM 1754 O O . ALA A 1 219 ? 33.884 -8.132 -59.251 1.00 55.94 219 ALA A O 1
ATOM 1755 N N . ARG A 1 220 ? 35.430 -7.433 -57.779 1.00 59.19 220 ARG A N 1
ATOM 1756 C CA . ARG A 1 220 ? 35.313 -8.614 -56.897 1.00 59.19 220 ARG A CA 1
ATOM 1757 C C . ARG A 1 220 ? 33.951 -8.723 -56.212 1.00 59.19 220 ARG A C 1
ATOM 1759 O O . ARG A 1 220 ? 33.468 -9.833 -56.021 1.00 59.19 220 ARG A O 1
ATOM 1766 N N . TYR A 1 221 ? 33.351 -7.593 -55.835 1.00 60.53 221 TYR A N 1
ATOM 1767 C CA . TYR A 1 221 ? 32.016 -7.580 -55.230 1.00 60.53 221 TYR A CA 1
ATOM 1768 C C . TYR A 1 221 ? 30.934 -7.956 -56.251 1.00 60.53 221 TYR A C 1
ATOM 1770 O O . TYR A 1 221 ? 30.116 -8.821 -55.968 1.00 60.53 221 TYR A O 1
ATOM 1778 N N . HIS A 1 222 ? 30.981 -7.402 -57.467 1.00 68.75 222 HIS A N 1
ATOM 1779 C CA . HIS A 1 222 ? 30.005 -7.737 -58.510 1.00 68.75 222 HIS A CA 1
ATOM 1780 C C . HIS A 1 222 ? 30.133 -9.167 -59.046 1.00 68.75 222 HIS A C 1
ATOM 1782 O O . HIS A 1 222 ? 29.119 -9.794 -59.333 1.00 68.75 222 HIS A O 1
ATOM 1788 N N . GLU A 1 223 ? 31.347 -9.710 -59.146 1.00 73.94 223 GLU A N 1
ATOM 1789 C CA . GLU A 1 223 ? 31.546 -11.111 -59.526 1.00 73.94 223 GLU A CA 1
ATOM 1790 C C . GLU A 1 223 ? 31.027 -12.065 -58.433 1.00 73.94 223 GLU A C 1
ATOM 1792 O O . GLU A 1 223 ? 30.310 -13.019 -58.735 1.00 73.94 223 GLU A O 1
ATOM 1797 N N . GLY A 1 224 ? 31.303 -11.767 -57.157 1.00 78.25 224 GLY A N 1
ATOM 1798 C CA . GLY A 1 224 ? 30.780 -12.529 -56.019 1.00 78.25 224 GLY A CA 1
ATOM 1799 C C . GLY A 1 224 ? 29.252 -12.505 -55.925 1.00 78.25 224 GLY A C 1
ATOM 1800 O O . GLY A 1 224 ? 28.640 -13.554 -55.731 1.00 78.25 224 GLY A O 1
ATOM 1801 N N . ASP A 1 225 ? 28.629 -11.342 -56.123 1.00 78.12 225 ASP A N 1
ATOM 1802 C CA . ASP A 1 225 ? 27.169 -11.202 -56.124 1.00 78.12 225 ASP A CA 1
ATOM 1803 C C . ASP A 1 225 ? 26.521 -11.916 -57.321 1.00 78.12 225 ASP A C 1
ATOM 1805 O O . ASP A 1 225 ? 25.459 -12.522 -57.176 1.00 78.12 225 ASP A O 1
ATOM 1809 N N . MET A 1 226 ? 27.182 -11.934 -58.484 1.00 79.00 226 MET A N 1
ATOM 1810 C CA . MET A 1 226 ? 26.716 -12.673 -59.659 1.00 79.00 226 MET A CA 1
ATOM 1811 C C . MET A 1 226 ? 26.770 -14.192 -59.431 1.00 79.00 226 MET A C 1
ATOM 1813 O O . MET A 1 226 ? 25.788 -14.882 -59.709 1.00 79.00 226 MET A O 1
ATOM 1817 N N . TYR A 1 227 ? 27.860 -14.721 -58.857 1.00 84.06 227 TYR A N 1
ATOM 1818 C CA . TYR A 1 227 ? 27.926 -16.137 -58.471 1.00 84.06 227 TYR A CA 1
ATOM 1819 C C . TYR A 1 227 ? 26.897 -16.481 -57.394 1.00 84.06 227 TYR A C 1
ATOM 1821 O O . TYR A 1 227 ? 26.272 -17.535 -57.469 1.00 84.06 227 TYR A O 1
ATOM 1829 N N . LYS A 1 228 ? 26.674 -15.590 -56.422 1.00 87.12 228 LYS A N 1
ATOM 1830 C CA . LYS A 1 228 ? 25.685 -15.785 -55.356 1.00 87.12 228 LYS A CA 1
ATOM 1831 C C . LYS A 1 228 ? 24.253 -15.812 -55.900 1.00 87.12 228 LYS A C 1
ATOM 1833 O O . LYS A 1 228 ? 23.480 -16.669 -55.483 1.00 87.12 228 LYS A O 1
ATOM 1838 N N . SER A 1 229 ? 23.934 -14.948 -56.867 1.00 87.75 229 SER A N 1
ATOM 1839 C CA . SER A 1 229 ? 22.647 -14.949 -57.575 1.00 87.75 229 SER A CA 1
ATOM 1840 C C . SER A 1 229 ? 22.455 -16.210 -58.420 1.00 87.75 229 SER A C 1
ATOM 1842 O O . SER A 1 229 ? 21.367 -16.779 -58.441 1.00 87.75 229 SER A O 1
ATOM 1844 N N . LEU A 1 230 ? 23.505 -16.681 -59.101 1.00 86.62 230 LEU A N 1
ATOM 1845 C CA . LEU A 1 230 ? 23.437 -17.906 -59.901 1.00 86.62 230 LEU A CA 1
ATOM 1846 C C . LEU A 1 230 ? 23.256 -19.148 -59.012 1.00 86.62 230 LEU A C 1
ATOM 1848 O O . LEU A 1 230 ? 22.514 -20.066 -59.364 1.00 86.62 230 LEU A O 1
ATOM 1852 N N . LEU A 1 231 ? 23.894 -19.159 -57.836 1.00 84.69 231 LEU A N 1
ATOM 1853 C CA . LEU A 1 231 ? 23.726 -20.213 -56.838 1.00 84.69 231 LEU A CA 1
ATOM 1854 C C . LEU A 1 231 ? 22.317 -20.198 -56.235 1.00 84.69 231 LEU A C 1
ATOM 1856 O O . LEU A 1 231 ? 21.720 -21.263 -56.110 1.00 84.69 231 LEU A O 1
ATOM 1860 N N . SER A 1 232 ? 21.757 -19.023 -55.916 1.00 85.62 232 SER A N 1
ATOM 1861 C CA . SER A 1 232 ? 20.380 -18.926 -55.410 1.00 85.62 232 SER A CA 1
ATOM 1862 C C . SER A 1 232 ? 19.346 -19.369 -56.443 1.00 85.62 232 SER A C 1
ATOM 1864 O O . SER A 1 232 ? 18.382 -20.036 -56.080 1.00 85.62 232 SER A O 1
ATOM 1866 N N . ASP A 1 233 ? 19.563 -19.070 -57.726 1.00 83.31 233 ASP A N 1
ATOM 1867 C CA . ASP A 1 233 ? 18.698 -19.546 -58.813 1.00 83.31 233 ASP A CA 1
ATOM 1868 C C . ASP A 1 233 ? 18.782 -21.069 -58.983 1.00 83.31 233 ASP A C 1
ATOM 1870 O O . ASP A 1 233 ? 17.772 -21.745 -59.191 1.00 83.31 233 ASP A O 1
ATOM 1874 N N . TYR A 1 234 ? 19.982 -21.638 -58.855 1.00 87.38 234 TYR A N 1
ATOM 1875 C CA . TYR A 1 234 ? 20.180 -23.084 -58.895 1.00 87.38 234 TYR A CA 1
ATOM 1876 C C . TYR A 1 234 ? 19.541 -23.797 -57.689 1.00 87.38 234 TYR A C 1
ATOM 1878 O O . TYR A 1 234 ? 18.893 -24.833 -57.855 1.00 87.38 234 TYR A O 1
ATOM 1886 N N . GLU A 1 235 ? 19.667 -23.226 -56.489 1.00 86.50 235 GLU A N 1
ATOM 1887 C CA . GLU A 1 235 ? 19.002 -23.688 -55.262 1.00 86.50 235 GLU A CA 1
ATOM 1888 C C . GLU A 1 235 ? 17.472 -23.612 -55.400 1.00 86.50 235 GLU A C 1
ATOM 1890 O O . GLU A 1 235 ? 16.779 -24.598 -55.147 1.00 86.50 235 GLU A O 1
ATOM 1895 N N . LEU A 1 236 ? 16.934 -22.497 -55.907 1.00 84.88 236 LEU A N 1
ATOM 1896 C CA . LEU A 1 236 ? 15.503 -22.332 -56.174 1.00 84.88 236 LEU A CA 1
ATOM 1897 C C . LEU A 1 236 ? 15.000 -23.356 -57.201 1.00 84.88 236 LEU A C 1
ATOM 1899 O O . LEU A 1 236 ? 13.932 -23.944 -57.028 1.00 84.88 236 LEU A O 1
ATOM 1903 N N . LYS A 1 237 ? 15.790 -23.639 -58.242 1.00 87.25 237 LYS A N 1
ATOM 1904 C CA . LYS A 1 237 ? 15.475 -24.664 -59.245 1.00 87.25 237 LYS A CA 1
ATOM 1905 C C . LYS A 1 237 ? 15.452 -26.070 -58.643 1.00 87.25 237 LYS A C 1
ATOM 1907 O O . LYS A 1 237 ? 14.584 -26.861 -59.012 1.00 87.25 237 LYS A O 1
ATOM 1912 N N . LYS A 1 238 ? 16.347 -26.382 -57.698 1.00 90.31 238 LYS A N 1
ATOM 1913 C CA . LYS A 1 238 ? 16.310 -27.641 -56.935 1.00 90.31 238 LYS A CA 1
ATOM 1914 C C . LYS A 1 238 ? 15.070 -27.736 -56.054 1.00 90.31 238 LYS A C 1
ATOM 1916 O O . LYS A 1 238 ? 14.424 -28.779 -56.063 1.00 90.31 238 LYS A O 1
ATOM 1921 N N . VAL A 1 239 ? 14.706 -26.664 -55.351 1.00 85.75 239 VAL A N 1
ATOM 1922 C CA . VAL A 1 239 ? 13.483 -26.619 -54.531 1.00 85.75 239 VAL A CA 1
ATOM 1923 C C . VAL A 1 239 ? 12.245 -26.814 -55.405 1.00 85.75 239 VAL A C 1
ATOM 1925 O O . VAL A 1 239 ? 11.397 -27.640 -55.084 1.00 85.75 239 VAL A O 1
ATOM 1928 N N . LEU A 1 240 ? 12.173 -26.151 -56.562 1.00 84.50 240 LEU A N 1
ATOM 1929 C CA . LEU A 1 240 ? 11.082 -26.324 -57.525 1.00 84.50 240 LEU A CA 1
ATOM 1930 C C . LEU A 1 240 ? 11.027 -27.743 -58.108 1.00 84.50 240 LEU A C 1
ATOM 1932 O O . LEU A 1 240 ? 9.943 -28.302 -58.259 1.00 84.50 240 LEU A O 1
ATOM 1936 N N . GLN A 1 241 ? 12.172 -28.360 -58.413 1.00 87.50 241 GLN A N 1
ATOM 1937 C CA . GLN A 1 241 ? 12.220 -29.756 -58.861 1.00 87.50 241 GLN A CA 1
ATOM 1938 C C . GLN A 1 241 ? 11.826 -30.736 -57.754 1.00 87.50 241 GLN A C 1
ATOM 1940 O O . GLN A 1 241 ? 11.126 -31.709 -58.035 1.00 87.50 241 GLN A O 1
ATOM 1945 N N . GLN A 1 242 ? 12.224 -30.472 -56.509 1.00 88.06 242 GLN A N 1
ATOM 1946 C CA . GLN A 1 242 ? 11.821 -31.270 -55.357 1.00 88.06 242 GLN A CA 1
ATOM 1947 C C . GLN A 1 242 ? 10.317 -31.142 -55.117 1.00 88.06 242 GLN A C 1
ATOM 1949 O O . GLN A 1 242 ? 9.645 -32.159 -55.009 1.00 88.06 242 GLN A O 1
ATOM 1954 N N . MET A 1 243 ? 9.761 -29.929 -55.141 1.00 86.25 243 MET A N 1
ATOM 1955 C CA . MET A 1 243 ? 8.315 -29.712 -55.050 1.00 86.25 243 MET A CA 1
ATOM 1956 C C . MET A 1 243 ? 7.567 -30.392 -56.195 1.00 86.25 243 MET A C 1
ATOM 1958 O O . MET A 1 243 ? 6.542 -31.021 -55.963 1.00 86.25 243 MET A O 1
ATOM 1962 N N . LYS A 1 244 ? 8.089 -30.344 -57.426 1.00 84.94 244 LYS A N 1
ATOM 1963 C CA . LYS A 1 244 ? 7.515 -31.086 -58.556 1.00 84.94 244 LYS A CA 1
ATOM 1964 C C . LYS A 1 244 ? 7.540 -32.597 -58.303 1.00 84.94 244 LYS A C 1
ATOM 1966 O O . LYS A 1 244 ? 6.559 -33.270 -58.597 1.00 84.94 244 LYS A O 1
ATOM 1971 N N . LYS A 1 245 ? 8.635 -33.134 -57.757 1.00 85.88 245 LYS A N 1
ATOM 1972 C CA . LYS A 1 245 ? 8.771 -34.557 -57.416 1.00 85.88 245 LYS A CA 1
ATOM 1973 C C . LYS A 1 245 ? 7.804 -34.972 -56.303 1.00 85.88 245 LYS A C 1
ATOM 1975 O O . LYS A 1 245 ? 7.160 -36.005 -56.434 1.00 85.88 245 LYS A O 1
ATOM 1980 N N . GLU A 1 246 ? 7.668 -34.158 -55.261 1.00 80.69 246 GLU A N 1
ATOM 1981 C CA . GLU A 1 246 ? 6.690 -34.327 -54.175 1.00 80.69 246 GLU A CA 1
ATOM 1982 C C . GLU A 1 246 ? 5.261 -34.298 -54.724 1.00 80.69 246 GLU A C 1
ATOM 1984 O O . GLU A 1 246 ? 4.464 -35.187 -54.447 1.00 80.69 246 GLU A O 1
ATOM 1989 N N . MET A 1 247 ? 4.950 -33.328 -55.585 1.00 78.12 247 MET A N 1
ATOM 1990 C CA . MET A 1 247 ? 3.630 -33.192 -56.194 1.00 78.12 247 MET A CA 1
ATOM 1991 C C . MET A 1 247 ? 3.309 -34.383 -57.104 1.00 78.12 247 MET A C 1
ATOM 1993 O O . MET A 1 247 ? 2.204 -34.905 -57.050 1.00 78.12 247 MET A O 1
ATOM 1997 N N . ILE A 1 248 ? 4.278 -34.885 -57.878 1.00 82.69 248 ILE A N 1
ATOM 1998 C CA . ILE A 1 248 ? 4.124 -36.124 -58.659 1.00 82.69 248 ILE A CA 1
ATOM 1999 C C . ILE A 1 248 ? 3.942 -37.332 -57.735 1.00 82.69 248 ILE A C 1
ATOM 2001 O O . ILE A 1 248 ? 3.118 -38.187 -58.026 1.00 82.69 248 ILE A O 1
ATOM 2005 N N . HIS A 1 249 ? 4.658 -37.409 -56.613 1.00 74.88 249 HIS A N 1
ATOM 2006 C CA . HIS A 1 249 ? 4.492 -38.491 -55.642 1.00 74.88 249 HIS A CA 1
ATOM 2007 C C . HIS A 1 249 ? 3.101 -38.472 -54.980 1.00 74.88 249 HIS A C 1
ATOM 2009 O O . HIS A 1 249 ? 2.527 -39.529 -54.738 1.00 74.88 249 HIS A O 1
ATOM 2015 N N . ILE A 1 250 ? 2.543 -37.287 -54.711 1.00 74.75 250 ILE A N 1
ATOM 2016 C CA . ILE A 1 250 ? 1.198 -37.111 -54.136 1.00 74.75 250 ILE A CA 1
ATOM 2017 C C . ILE A 1 250 ? 0.102 -37.372 -55.182 1.00 74.75 250 ILE A C 1
ATOM 2019 O O . ILE A 1 250 ? -0.940 -37.931 -54.849 1.00 74.75 250 ILE A O 1
ATOM 2023 N N . LEU A 1 251 ? 0.329 -36.975 -56.437 1.00 65.00 251 LEU A N 1
ATOM 2024 C CA . LEU A 1 251 ? -0.638 -37.109 -57.531 1.00 65.00 251 LEU A CA 1
ATOM 2025 C C . LEU A 1 251 ? -0.539 -38.444 -58.282 1.00 65.00 251 LEU A C 1
ATOM 2027 O O . LEU A 1 251 ? -1.431 -38.756 -59.068 1.00 65.00 251 LEU A O 1
ATOM 2031 N N . SER A 1 252 ? 0.516 -39.233 -58.065 1.00 59.59 252 SER A N 1
ATOM 2032 C CA . SER A 1 252 ? 0.634 -40.572 -58.638 1.00 59.59 252 SER A CA 1
ATOM 2033 C C . SER A 1 252 ? -0.397 -41.490 -57.973 1.00 59.59 252 SER A C 1
ATOM 2035 O O . SER A 1 252 ? -0.359 -41.653 -56.749 1.00 59.59 252 SER A O 1
ATOM 2037 N N . PRO A 1 253 ? -1.329 -42.098 -58.729 1.00 51.38 253 PRO A N 1
ATOM 2038 C CA . PRO A 1 253 ? -2.304 -43.020 -58.169 1.00 51.38 253 PRO A CA 1
ATOM 2039 C C . PRO A 1 253 ? -1.582 -44.195 -57.507 1.00 51.38 253 PRO A C 1
ATOM 2041 O O . PRO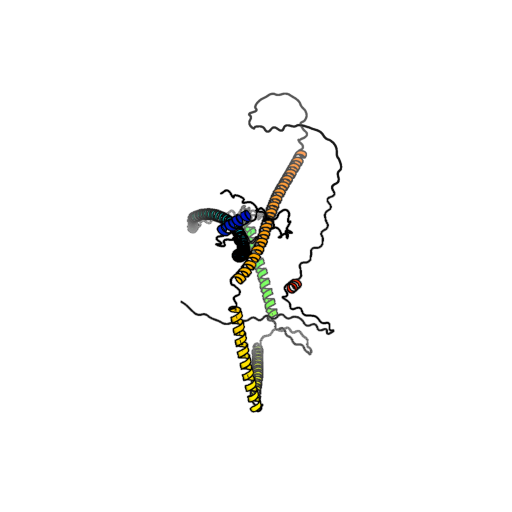 A 1 253 ? -1.028 -45.072 -58.169 1.00 51.38 253 PRO A O 1
ATOM 2044 N N . ARG A 1 254 ? -1.583 -44.218 -56.173 1.00 42.88 254 ARG A N 1
ATOM 2045 C CA . ARG A 1 254 ? -1.121 -45.357 -55.383 1.00 42.88 254 ARG A CA 1
ATOM 2046 C C . ARG A 1 254 ? -2.074 -46.522 -55.646 1.00 42.88 254 ARG A C 1
ATOM 2048 O O . ARG A 1 254 ? -3.106 -46.641 -54.994 1.00 42.88 254 ARG A O 1
ATOM 2055 N N . GLN A 1 255 ? -1.736 -47.364 -56.621 1.00 42.16 255 GLN A N 1
ATOM 2056 C CA . GLN A 1 255 ? -2.394 -48.647 -56.844 1.00 42.16 255 GLN A CA 1
ATOM 2057 C C . GLN A 1 255 ? -2.265 -49.502 -55.579 1.00 42.16 255 GLN A C 1
ATOM 2059 O O . GLN A 1 255 ? -1.205 -50.030 -55.248 1.00 42.16 255 GLN A O 1
ATOM 2064 N N . THR A 1 256 ? -3.372 -49.636 -54.861 1.00 39.31 256 THR A N 1
ATOM 2065 C CA . THR A 1 256 ? -3.604 -50.690 -53.876 1.00 39.31 256 THR A CA 1
ATOM 2066 C C . THR A 1 256 ? -4.523 -51.746 -54.485 1.00 39.31 256 THR A C 1
ATOM 2068 O O . THR A 1 256 ? -5.738 -51.640 -54.375 1.00 39.31 256 THR A O 1
ATOM 2071 N N . SER A 1 257 ? -3.927 -52.768 -55.102 1.00 36.19 257 SER A N 1
ATOM 2072 C CA . SER A 1 257 ? -4.492 -54.113 -55.350 1.00 36.19 257 SER A CA 1
ATOM 2073 C C . SER A 1 257 ? -3.346 -54.967 -55.915 1.00 36.19 257 SER A C 1
ATOM 2075 O O . SER A 1 257 ? -2.825 -54.652 -56.973 1.00 36.19 257 SER A O 1
ATOM 2077 N N . ARG A 1 258 ? -2.708 -55.891 -55.190 1.00 32.72 258 ARG A N 1
ATOM 2078 C CA . ARG A 1 258 ? -3.178 -57.228 -54.784 1.00 32.72 258 ARG A CA 1
ATOM 2079 C C . ARG A 1 258 ? -3.777 -58.028 -55.959 1.00 32.72 258 ARG A C 1
ATOM 2081 O O . ARG A 1 258 ? -4.962 -57.895 -56.221 1.00 32.72 258 ARG A O 1
ATOM 2088 N N . GLY A 1 259 ? -2.970 -58.916 -56.557 1.00 30.22 259 GLY A N 1
ATOM 2089 C CA . GLY A 1 259 ? -3.440 -60.207 -57.086 1.00 30.22 259 GLY A CA 1
ATOM 2090 C C . GLY A 1 259 ? -3.252 -60.510 -58.582 1.00 30.22 259 GLY A C 1
ATOM 2091 O O . GLY A 1 259 ? -4.047 -60.062 -59.389 1.00 30.22 259 GLY A O 1
ATOM 2092 N N . ALA A 1 260 ? -2.303 -61.422 -58.842 1.00 29.89 260 ALA A N 1
ATOM 2093 C CA . ALA A 1 260 ? -2.382 -62.590 -59.741 1.00 29.89 260 ALA A CA 1
ATOM 2094 C C . ALA A 1 260 ? -2.231 -62.462 -61.278 1.00 29.89 260 ALA A C 1
ATOM 2096 O O . ALA A 1 260 ? -3.007 -61.784 -61.940 1.00 29.89 260 ALA A O 1
ATOM 2097 N N . THR A 1 261 ? -1.328 -63.333 -61.784 1.00 31.92 261 THR A N 1
ATOM 2098 C CA . THR A 1 261 ? -1.271 -64.025 -63.104 1.00 31.92 261 THR A CA 1
ATOM 2099 C C . THR A 1 261 ? -1.057 -63.172 -64.360 1.00 31.92 261 THR A C 1
ATOM 2101 O O . THR A 1 261 ? -1.664 -62.125 -64.489 1.00 31.92 261 THR A O 1
ATOM 2104 N N . ALA A 1 262 ? -0.299 -63.557 -65.385 1.00 32.62 262 ALA A N 1
ATOM 2105 C CA . ALA A 1 262 ? 0.663 -64.620 -65.693 1.00 32.62 262 ALA A CA 1
ATOM 2106 C C . ALA A 1 262 ? 1.178 -64.289 -67.115 1.00 32.62 262 ALA A C 1
ATOM 2108 O O . ALA A 1 262 ? 0.370 -63.800 -67.896 1.00 32.62 262 ALA A O 1
ATOM 2109 N N . GLU A 1 263 ? 2.449 -64.608 -67.406 1.00 29.12 263 GLU A N 1
ATOM 2110 C CA . GLU A 1 263 ? 3.053 -64.822 -68.749 1.00 29.12 263 GLU A CA 1
ATOM 2111 C C . GLU A 1 263 ? 2.972 -63.693 -69.801 1.00 29.12 263 GLU A C 1
ATOM 2113 O O . GLU A 1 263 ? 2.077 -62.864 -69.792 1.00 29.12 263 GLU A O 1
ATOM 2118 N N . ASP A 1 264 ? 3.815 -63.563 -70.819 1.00 29.12 264 ASP A N 1
ATOM 2119 C CA . ASP A 1 264 ? 5.153 -64.005 -71.249 1.00 29.12 264 ASP A CA 1
ATOM 2120 C C . ASP A 1 264 ? 5.384 -63.229 -72.581 1.00 29.12 264 ASP A C 1
ATOM 2122 O O . ASP A 1 264 ? 4.416 -62.752 -73.179 1.00 29.12 264 ASP A O 1
ATOM 2126 N N . GLY A 1 265 ? 6.625 -63.087 -73.062 1.00 30.73 265 GLY A N 1
ATOM 2127 C CA . GLY A 1 265 ? 6.894 -62.682 -74.457 1.00 30.73 265 GLY A CA 1
ATOM 2128 C C . GLY A 1 265 ? 7.691 -61.389 -74.688 1.00 30.73 265 GLY A C 1
ATOM 2129 O O . GLY A 1 265 ? 7.138 -60.343 -75.003 1.00 30.73 265 GLY A O 1
ATOM 2130 N N . HIS A 1 266 ? 9.009 -61.497 -74.514 1.00 34.38 266 HIS A N 1
ATOM 2131 C CA . HIS A 1 266 ? 10.088 -61.178 -75.473 1.00 34.38 266 HIS A CA 1
ATOM 2132 C C . HIS A 1 266 ? 9.918 -60.128 -76.622 1.00 34.38 266 HIS A C 1
ATOM 2134 O O . HIS A 1 266 ? 8.986 -60.172 -77.414 1.00 34.38 266 HIS A O 1
ATOM 2140 N N . GLU A 1 267 ? 11.003 -59.343 -76.779 1.00 30.64 267 GLU A N 1
ATOM 2141 C CA . GLU A 1 267 ? 11.653 -58.828 -78.019 1.00 30.64 267 GLU A CA 1
ATOM 2142 C C . GLU A 1 267 ? 11.384 -57.412 -78.574 1.00 30.64 267 GLU A C 1
ATOM 2144 O O . GLU A 1 267 ? 10.346 -57.089 -79.132 1.00 30.64 267 GLU A O 1
ATOM 2149 N N . GLN A 1 268 ? 12.433 -56.582 -78.442 1.00 39.09 268 GLN A N 1
ATOM 2150 C CA . GLN A 1 268 ? 13.201 -55.908 -79.506 1.00 39.09 268 GLN A CA 1
ATOM 2151 C C . GLN A 1 268 ? 12.501 -55.640 -80.857 1.00 39.09 268 GLN A C 1
ATOM 2153 O O . GLN A 1 268 ? 12.122 -56.568 -81.561 1.00 39.09 268 GLN A O 1
ATOM 2158 N N . GLY A 1 269 ? 12.512 -54.385 -81.321 1.00 31.39 269 GLY A N 1
ATOM 2159 C CA . GLY A 1 269 ? 12.173 -54.085 -82.715 1.00 31.39 269 GLY A CA 1
ATOM 2160 C C . GLY A 1 269 ? 12.123 -52.599 -83.036 1.00 31.39 269 GLY A C 1
ATOM 2161 O O . GLY A 1 269 ? 11.083 -51.967 -82.913 1.00 31.39 269 GLY A O 1
ATOM 2162 N N . ASP A 1 270 ? 13.270 -52.070 -83.439 1.00 34.41 270 ASP A N 1
ATOM 2163 C CA . ASP A 1 270 ? 13.441 -50.803 -84.145 1.00 34.41 270 ASP A CA 1
ATOM 2164 C C . ASP A 1 270 ? 12.773 -50.884 -85.532 1.00 34.41 270 ASP A C 1
ATOM 2166 O O . ASP A 1 270 ? 13.017 -51.852 -86.253 1.00 34.41 270 ASP A O 1
ATOM 2170 N N . SER A 1 271 ? 11.931 -49.912 -85.896 1.00 31.84 271 SER A N 1
ATOM 2171 C CA . SER A 1 271 ? 11.666 -49.521 -87.292 1.00 31.84 271 SER A CA 1
ATOM 2172 C C . SER A 1 271 ? 10.761 -48.291 -87.340 1.00 31.84 271 SER A C 1
ATOM 2174 O O . SER A 1 271 ? 9.572 -48.352 -87.020 1.00 31.84 271 SER A O 1
ATOM 2176 N N . ASP A 1 272 ? 11.324 -47.198 -87.844 1.00 38.97 272 ASP A N 1
ATOM 2177 C CA . ASP A 1 272 ? 10.603 -46.134 -88.536 1.00 38.97 272 ASP A CA 1
ATOM 2178 C C . ASP A 1 272 ? 9.653 -46.719 -89.597 1.00 38.97 272 ASP A C 1
ATOM 2180 O O . ASP A 1 272 ? 10.045 -47.630 -90.330 1.00 38.97 272 ASP A O 1
ATOM 2184 N N . THR A 1 273 ? 8.425 -46.200 -89.694 1.00 36.97 273 THR A N 1
ATOM 2185 C CA . THR A 1 273 ? 7.731 -45.779 -90.934 1.00 36.97 273 THR A CA 1
ATOM 2186 C C . THR A 1 273 ? 6.291 -45.359 -90.593 1.00 36.97 273 THR A C 1
ATOM 2188 O O . THR A 1 273 ? 5.552 -46.064 -89.913 1.00 36.97 273 THR A O 1
ATOM 2191 N N . GLU A 1 274 ? 5.959 -44.160 -91.064 1.00 49.06 274 GLU A N 1
ATOM 2192 C CA . GLU A 1 274 ? 4.715 -43.383 -90.996 1.00 49.06 274 GLU A CA 1
ATOM 2193 C C . GLU A 1 274 ? 3.396 -44.132 -91.329 1.00 49.06 274 GLU A C 1
ATOM 2195 O O . GLU A 1 274 ? 3.398 -45.167 -91.985 1.00 49.06 274 GLU A O 1
ATOM 2200 N N . GLU A 1 275 ? 2.271 -43.507 -90.936 1.00 49.44 275 GLU A N 1
ATOM 2201 C CA . GLU A 1 275 ? 0.842 -43.891 -91.077 1.00 49.44 275 GLU A CA 1
ATOM 2202 C C . GLU A 1 275 ? 0.219 -44.884 -90.067 1.00 49.44 275 GLU A C 1
ATOM 2204 O O . GLU A 1 275 ? -0.068 -46.031 -90.398 1.00 49.44 275 GLU A O 1
ATOM 2209 N N . ARG A 1 276 ? -0.184 -44.392 -88.875 1.00 48.50 276 ARG A N 1
ATOM 2210 C CA . ARG A 1 276 ? -1.489 -44.753 -88.250 1.00 48.50 276 ARG A CA 1
ATOM 2211 C C . ARG A 1 276 ? -1.900 -43.827 -87.090 1.00 48.50 276 ARG A C 1
ATOM 2213 O O . ARG A 1 276 ? -2.057 -44.259 -85.950 1.00 48.50 276 ARG A O 1
ATOM 2220 N N . ALA A 1 277 ? -2.108 -42.541 -87.362 1.00 50.34 277 ALA A N 1
ATOM 2221 C CA . ALA A 1 277 ? -2.464 -41.552 -86.334 1.00 50.34 277 ALA A CA 1
ATOM 2222 C C . ALA A 1 277 ? -3.972 -41.441 -86.001 1.00 50.34 277 ALA A C 1
ATOM 2224 O O . ALA A 1 277 ? -4.343 -40.529 -85.269 1.00 50.34 277 ALA A O 1
ATOM 2225 N N . ASP A 1 278 ? -4.834 -42.358 -86.467 1.00 46.16 278 ASP A N 1
ATOM 2226 C CA . ASP A 1 278 ? -6.294 -42.273 -86.231 1.00 46.16 278 ASP A CA 1
ATOM 2227 C C . ASP A 1 278 ? -6.894 -43.384 -85.344 1.00 46.16 278 ASP A C 1
ATOM 2229 O O . ASP A 1 278 ? -8.001 -43.234 -84.839 1.00 46.16 278 ASP A O 1
ATOM 2233 N N . SER A 1 279 ? -6.180 -44.478 -85.049 1.00 50.88 279 SER A N 1
ATOM 2234 C CA . SER A 1 279 ? -6.743 -45.579 -84.231 1.00 50.88 279 SER A CA 1
ATOM 2235 C C . SER A 1 279 ? -6.583 -45.388 -82.709 1.00 50.88 279 SER A C 1
ATOM 2237 O O . SER A 1 279 ? -7.331 -45.972 -81.929 1.00 50.88 279 SER A O 1
ATOM 2239 N N . SER A 1 280 ? -5.635 -44.554 -82.268 1.00 52.66 280 SER A N 1
ATOM 2240 C CA . SER A 1 280 ? -5.339 -44.309 -80.841 1.00 52.66 280 SER A CA 1
ATOM 2241 C C . SER A 1 280 ? -6.332 -43.341 -80.178 1.00 52.66 280 SER A C 1
ATOM 2243 O O . SER A 1 280 ? -6.650 -43.452 -78.993 1.00 52.66 280 SER A O 1
ATOM 2245 N N . ARG A 1 281 ? -6.894 -42.411 -80.959 1.00 53.72 281 ARG A N 1
ATOM 2246 C CA . ARG A 1 281 ? -7.800 -41.377 -80.445 1.00 53.72 281 ARG A CA 1
ATOM 2247 C C . ARG A 1 281 ? -9.203 -41.920 -80.150 1.00 53.72 281 ARG A C 1
ATOM 2249 O O . ARG A 1 281 ? -9.820 -41.498 -79.180 1.00 53.72 281 ARG A O 1
ATOM 2256 N N . GLU A 1 282 ? -9.662 -42.909 -80.917 1.00 52.84 282 GLU A N 1
ATOM 2257 C CA . GLU A 1 282 ? -10.972 -43.550 -80.731 1.00 52.84 282 GLU A CA 1
ATOM 2258 C C . GLU A 1 282 ? -10.981 -44.588 -79.586 1.00 52.84 282 GLU A C 1
ATOM 2260 O O . GLU A 1 282 ? -12.017 -44.818 -78.962 1.00 52.84 282 GLU A O 1
ATOM 2265 N N . SER A 1 283 ? -9.838 -45.212 -79.260 1.00 54.94 283 SER A N 1
ATOM 2266 C CA . SER A 1 283 ? -9.755 -46.184 -78.152 1.00 54.94 283 SER A CA 1
ATOM 2267 C C . SER A 1 283 ? -9.704 -45.507 -76.775 1.00 54.94 283 SER A C 1
ATOM 2269 O O . SER A 1 283 ? -10.265 -46.026 -75.808 1.00 54.94 283 SER A O 1
ATOM 2271 N N . LEU A 1 284 ? -9.065 -44.335 -76.685 1.00 58.75 284 LEU A N 1
ATOM 2272 C CA . LEU A 1 284 ? -9.020 -43.505 -75.476 1.00 58.75 284 LEU A CA 1
ATOM 2273 C C . LEU A 1 284 ? -10.391 -42.898 -75.149 1.00 58.75 284 LEU A C 1
ATOM 2275 O O . LEU A 1 284 ? -10.771 -42.849 -73.978 1.00 58.75 284 LEU A O 1
ATOM 2279 N N . ASP A 1 285 ? -11.154 -42.508 -76.172 1.00 62.38 285 ASP A N 1
ATOM 2280 C CA . ASP A 1 285 ? -12.504 -41.960 -76.006 1.00 62.38 285 ASP A CA 1
ATOM 2281 C C . ASP A 1 285 ? -13.481 -43.029 -75.484 1.00 62.38 285 ASP A C 1
ATOM 2283 O O . ASP A 1 285 ? -14.165 -42.817 -74.484 1.00 62.38 285 ASP A O 1
ATOM 2287 N N . LYS A 1 286 ? -13.418 -44.254 -76.031 1.00 68.00 286 LYS A N 1
ATOM 2288 C CA . LYS A 1 286 ? -14.188 -45.414 -75.537 1.00 68.00 286 LYS A CA 1
ATOM 2289 C C . LYS A 1 286 ? -13.842 -45.773 -74.089 1.00 68.00 286 LYS A C 1
ATOM 2291 O O . LYS A 1 286 ? -14.732 -46.071 -73.295 1.00 68.00 286 LYS A O 1
ATOM 2296 N N . SER A 1 287 ? -12.565 -45.706 -73.703 1.00 67.12 287 SER A N 1
ATOM 2297 C CA . SER A 1 287 ? -12.157 -45.927 -72.307 1.00 67.12 287 SER A CA 1
ATOM 2298 C C . SER A 1 287 ? -12.686 -44.839 -71.363 1.00 67.12 287 SER A C 1
ATOM 2300 O O . SER A 1 287 ? -13.003 -45.131 -70.208 1.00 67.12 287 SER A O 1
ATOM 2302 N N . CYS A 1 288 ? -12.784 -43.593 -71.834 1.00 70.62 288 CYS A N 1
ATOM 2303 C CA . CYS A 1 288 ? -13.324 -42.476 -71.066 1.00 70.62 288 CYS A CA 1
ATOM 2304 C C . CYS A 1 288 ? -14.851 -42.582 -70.917 1.00 70.62 288 CYS A C 1
ATOM 2306 O O . CYS A 1 288 ? -15.381 -42.377 -69.824 1.00 70.62 288 CYS A O 1
ATOM 2308 N N . GLU A 1 289 ? -15.561 -42.985 -71.974 1.00 80.75 289 GLU A N 1
ATOM 2309 C CA . GLU A 1 289 ? -17.001 -43.258 -71.918 1.00 80.75 289 GLU A CA 1
ATOM 2310 C C . GLU A 1 289 ? -17.332 -44.406 -70.959 1.00 80.75 289 GLU A C 1
ATOM 2312 O O . GLU A 1 289 ? -18.205 -44.249 -70.106 1.00 80.75 289 GLU A O 1
ATOM 2317 N N . VAL A 1 290 ? -16.576 -45.511 -70.990 1.00 79.62 290 VAL A N 1
ATOM 2318 C CA . VAL A 1 290 ? -16.769 -46.631 -70.050 1.00 79.62 290 VAL A CA 1
ATOM 2319 C C . VAL A 1 290 ? -16.545 -46.190 -68.599 1.00 79.62 290 VAL A C 1
ATOM 2321 O O . VAL A 1 290 ? -17.327 -46.555 -67.719 1.00 79.62 290 VAL A O 1
ATOM 2324 N N . ALA A 1 291 ? -15.532 -45.360 -68.330 1.00 78.31 291 ALA A N 1
ATOM 2325 C CA . ALA A 1 291 ? -15.292 -44.821 -66.990 1.00 78.31 291 ALA A CA 1
ATOM 2326 C C . ALA A 1 291 ? -16.427 -43.887 -66.520 1.00 78.31 291 ALA A C 1
ATOM 2328 O O . ALA A 1 291 ? -16.840 -43.942 -65.356 1.00 78.31 291 ALA A O 1
ATOM 2329 N N . ARG A 1 292 ? -16.980 -43.064 -67.422 1.00 84.38 292 ARG A N 1
ATOM 2330 C CA . ARG A 1 292 ? -18.140 -42.202 -67.131 1.00 84.38 292 ARG A CA 1
ATOM 2331 C C . ARG A 1 292 ? -19.403 -43.020 -66.862 1.00 84.38 292 ARG A C 1
ATOM 2333 O O . ARG A 1 292 ? -20.131 -42.718 -65.913 1.00 84.38 292 ARG A O 1
ATOM 2340 N N . GLU A 1 293 ? -19.643 -44.071 -67.638 1.00 89.69 293 GLU A N 1
ATOM 2341 C CA . GLU A 1 293 ? -20.779 -44.981 -67.466 1.00 89.69 293 GLU A CA 1
ATOM 2342 C C . GLU A 1 293 ? -20.686 -45.722 -66.119 1.00 89.69 293 GLU A C 1
ATOM 2344 O O . GLU A 1 293 ? -21.655 -45.778 -65.357 1.00 89.69 293 GLU A O 1
ATOM 2349 N N . GLN A 1 294 ? -19.495 -46.218 -65.758 1.00 85.12 294 GLN A N 1
ATOM 2350 C CA . GLN A 1 294 ? -19.246 -46.875 -64.470 1.00 85.12 294 GLN A CA 1
ATOM 2351 C C . GLN A 1 294 ? -19.476 -45.938 -63.279 1.00 85.12 294 GLN A C 1
ATOM 2353 O O . GLN A 1 294 ? -20.139 -46.325 -62.311 1.00 85.12 294 GLN A O 1
ATOM 2358 N N . LEU A 1 295 ? -18.994 -44.693 -63.354 1.00 85.06 295 LEU A N 1
ATOM 2359 C CA . LEU A 1 295 ? -19.234 -43.693 -62.312 1.00 85.06 295 LEU A CA 1
ATOM 2360 C C . LEU A 1 295 ? -20.732 -43.393 -62.162 1.00 85.06 295 LEU A C 1
ATOM 2362 O O . LEU A 1 295 ? -21.265 -43.381 -61.051 1.00 85.06 295 LEU A O 1
ATOM 2366 N N . THR A 1 296 ? -21.429 -43.217 -63.283 1.00 88.00 296 THR A N 1
ATOM 2367 C CA . THR A 1 296 ? -22.870 -42.928 -63.300 1.00 88.00 296 THR A CA 1
ATOM 2368 C C . THR A 1 296 ? -23.675 -44.087 -62.705 1.00 88.00 296 THR A C 1
ATOM 2370 O O . THR A 1 296 ? -24.593 -43.875 -61.907 1.00 88.00 296 THR A O 1
ATOM 2373 N N . ASN A 1 297 ? -23.302 -45.328 -63.017 1.00 90.06 297 ASN A N 1
ATOM 2374 C CA . ASN A 1 297 ? -23.948 -46.517 -62.464 1.00 90.06 297 ASN A CA 1
ATOM 2375 C C . ASN A 1 297 ? -23.659 -46.709 -60.967 1.00 90.06 297 ASN A C 1
ATOM 2377 O O . ASN A 1 297 ? -24.565 -47.101 -60.224 1.00 90.06 297 ASN A O 1
ATOM 2381 N N . SER A 1 298 ? -22.457 -46.355 -60.504 1.00 90.25 298 SER A N 1
ATOM 2382 C CA . SER A 1 298 ? -22.111 -46.339 -59.077 1.00 90.25 298 SER A CA 1
ATOM 2383 C C . SER A 1 298 ? -22.983 -45.348 -58.296 1.00 90.25 298 SER A C 1
ATOM 2385 O O . SER A 1 298 ? -23.609 -45.721 -57.301 1.00 90.25 298 SER A O 1
ATOM 2387 N N . ILE A 1 299 ? -23.140 -44.119 -58.802 1.00 90.00 299 ILE A N 1
ATOM 2388 C CA . ILE A 1 299 ? -24.006 -43.099 -58.186 1.00 90.00 299 ILE A CA 1
ATOM 2389 C C . ILE A 1 299 ? -25.464 -43.580 -58.136 1.00 90.00 299 ILE A C 1
ATOM 2391 O O . ILE A 1 299 ? -26.111 -43.501 -57.089 1.00 90.00 299 ILE A O 1
ATOM 2395 N N . ARG A 1 300 ? -25.980 -44.161 -59.228 1.00 92.88 300 ARG A N 1
ATOM 2396 C CA . ARG A 1 300 ? -27.342 -44.727 -59.264 1.00 92.88 300 ARG A CA 1
ATOM 2397 C C . ARG A 1 300 ? -27.538 -45.875 -58.269 1.00 92.88 300 ARG A C 1
ATOM 2399 O O . ARG A 1 300 ? -28.630 -46.021 -57.720 1.00 92.88 300 ARG A O 1
ATOM 2406 N N . GLN A 1 301 ? -26.529 -46.715 -58.036 1.00 90.31 301 GLN A N 1
ATOM 2407 C CA . GLN A 1 301 ? -26.608 -47.770 -57.019 1.00 90.31 301 GLN A CA 1
ATOM 2408 C C . GLN A 1 301 ? -26.624 -47.202 -55.598 1.00 90.31 301 GLN A C 1
ATOM 2410 O O . GLN A 1 301 ? -27.445 -47.639 -54.792 1.00 90.31 301 GLN A O 1
ATOM 2415 N N . GLN A 1 302 ? -25.769 -46.222 -55.294 1.00 90.75 302 GLN A N 1
ATOM 2416 C CA . GLN A 1 302 ? -25.750 -45.580 -53.975 1.00 90.75 302 GLN A CA 1
ATOM 2417 C C . GLN A 1 302 ? -27.075 -44.870 -53.681 1.00 90.75 302 GLN A C 1
ATOM 2419 O O . GLN A 1 302 ? -27.636 -45.030 -52.599 1.00 90.75 302 GLN A O 1
ATOM 2424 N N . TRP A 1 303 ? -27.647 -44.188 -54.677 1.00 88.88 303 TRP A N 1
ATOM 2425 C CA . TRP A 1 303 ? -28.955 -43.549 -54.543 1.00 88.88 303 TRP A CA 1
ATOM 2426 C C . TRP A 1 303 ? -30.087 -44.546 -54.252 1.00 88.88 303 TRP A C 1
ATOM 2428 O O . TRP A 1 303 ? -30.937 -44.290 -53.401 1.00 88.88 303 TRP A O 1
ATOM 2438 N N . ARG A 1 304 ? -30.079 -45.720 -54.900 1.00 94.25 304 ARG A N 1
ATOM 2439 C CA . ARG A 1 304 ? -31.056 -46.787 -54.617 1.00 94.25 304 ARG A CA 1
ATOM 2440 C C . ARG A 1 304 ? -30.933 -47.334 -53.195 1.00 94.25 304 ARG A C 1
ATOM 2442 O O . ARG A 1 304 ? -31.957 -47.561 -52.562 1.00 94.25 304 ARG A O 1
ATOM 2449 N N . LYS A 1 305 ? -29.710 -47.503 -52.678 1.00 89.88 305 LYS A N 1
ATOM 2450 C CA . LYS A 1 305 ? -29.486 -47.951 -51.292 1.00 89.88 305 LYS A CA 1
ATOM 2451 C C . LYS A 1 305 ? -30.040 -46.957 -50.273 1.00 89.88 305 LYS A C 1
ATOM 2453 O O . LYS A 1 305 ? -30.739 -47.364 -49.354 1.00 89.88 305 LYS A O 1
ATOM 2458 N N . VAL A 1 306 ? -29.775 -45.664 -50.470 1.00 88.81 306 VAL A N 1
ATOM 2459 C CA . VAL A 1 306 ? -30.301 -44.603 -49.594 1.00 88.81 306 VAL A CA 1
ATOM 2460 C C . VAL A 1 306 ? -31.827 -44.567 -49.635 1.00 88.81 306 VAL A C 1
ATOM 2462 O O . VAL A 1 306 ? -32.461 -44.515 -48.585 1.00 88.81 306 VAL A O 1
ATOM 2465 N N . ARG A 1 307 ? -32.425 -44.654 -50.830 1.00 90.81 307 ARG A N 1
ATOM 2466 C CA . ARG A 1 307 ? -33.885 -44.672 -50.978 1.00 90.81 307 ARG A CA 1
ATOM 2467 C C . ARG A 1 307 ? -34.523 -45.864 -50.258 1.00 90.81 307 ARG A C 1
ATOM 2469 O O . ARG A 1 307 ? -35.456 -45.655 -49.496 1.00 90.81 307 ARG A O 1
ATOM 2476 N N . SER A 1 308 ? -33.978 -47.068 -50.440 1.00 88.38 308 SER A N 1
ATOM 2477 C CA . SER A 1 308 ? -34.463 -48.278 -49.759 1.00 88.38 308 SER A CA 1
ATOM 2478 C C . SER A 1 308 ? -34.411 -48.125 -48.240 1.00 88.38 308 SER A C 1
ATOM 2480 O O . SER A 1 308 ? -35.397 -48.391 -47.569 1.00 88.38 308 SER A O 1
ATOM 2482 N N . HIS A 1 309 ? -33.295 -47.630 -47.697 1.00 88.31 309 HIS A N 1
ATOM 2483 C CA . HIS A 1 309 ? -33.145 -47.437 -46.253 1.00 88.31 309 HIS A CA 1
ATOM 2484 C C . HIS A 1 309 ? -34.122 -46.385 -45.699 1.00 88.31 309 HIS A C 1
ATOM 2486 O O . HIS A 1 309 ? -34.615 -46.506 -44.581 1.00 88.31 309 HIS A O 1
ATOM 2492 N N . MET A 1 310 ? -34.430 -45.348 -46.484 1.00 85.44 310 MET A N 1
ATOM 2493 C CA . MET A 1 310 ? -35.414 -44.332 -46.106 1.00 85.44 310 MET A CA 1
ATOM 2494 C C . MET A 1 310 ? -36.847 -44.885 -46.111 1.00 85.44 310 MET A C 1
ATOM 2496 O O . MET A 1 310 ? -37.627 -44.570 -45.217 1.00 85.44 310 MET A O 1
ATOM 2500 N N . GLU A 1 311 ? -37.187 -45.739 -47.079 1.00 88.06 311 GLU A N 1
ATOM 2501 C CA . GLU A 1 311 ? -38.477 -46.442 -47.131 1.00 88.06 311 GLU A CA 1
ATOM 2502 C C . GLU A 1 311 ? -38.628 -47.446 -45.971 1.00 88.06 311 GLU A C 1
ATOM 2504 O O . GLU A 1 311 ? -39.711 -47.572 -45.393 1.00 88.06 311 GLU A O 1
ATOM 2509 N N . GLU A 1 312 ? -37.537 -48.095 -45.563 1.00 84.38 312 GLU A N 1
ATOM 2510 C CA . GLU A 1 312 ? -37.487 -49.026 -44.429 1.00 84.38 312 GLU A CA 1
ATOM 2511 C C . GLU A 1 312 ? -37.688 -48.306 -43.087 1.00 84.38 312 GLU A C 1
ATOM 2513 O O . GLU A 1 312 ? -38.517 -48.726 -42.278 1.00 84.38 312 GLU A O 1
ATOM 2518 N N . LEU A 1 313 ? -37.022 -47.161 -42.888 1.00 79.31 313 LEU A N 1
ATOM 2519 C CA . LEU A 1 313 ? -37.240 -46.294 -41.724 1.00 79.31 313 LEU A CA 1
ATOM 2520 C C . LEU A 1 313 ? -38.681 -45.768 -41.661 1.00 79.31 313 LEU A C 1
ATOM 2522 O O . LEU A 1 313 ? -39.284 -45.741 -40.589 1.00 79.31 313 LEU A O 1
ATOM 2526 N N . ASN A 1 314 ? -39.260 -45.386 -42.801 1.00 75.69 314 ASN A N 1
ATOM 2527 C CA . ASN A 1 314 ? -40.640 -44.903 -42.857 1.00 75.69 314 ASN A CA 1
ATOM 2528 C C . ASN A 1 314 ? -41.663 -46.013 -42.546 1.00 75.69 314 ASN A C 1
ATOM 2530 O O . ASN A 1 314 ? -42.685 -45.775 -41.899 1.00 75.69 314 ASN A O 1
ATOM 2534 N N . SER A 1 315 ? -41.367 -47.244 -42.963 1.00 78.69 315 SER A N 1
ATOM 2535 C CA . SER A 1 315 ? -42.194 -48.417 -42.663 1.00 78.69 315 SER A CA 1
ATOM 2536 C C . SER A 1 315 ? -42.114 -48.802 -41.181 1.00 78.69 315 SER A C 1
ATOM 2538 O O . SER A 1 315 ? -43.142 -49.090 -40.568 1.00 78.69 315 SER A O 1
ATOM 2540 N N . GLN A 1 316 ? -40.923 -48.727 -40.576 1.00 69.00 316 GLN A N 1
ATOM 2541 C CA . GLN A 1 316 ? -40.730 -48.943 -39.136 1.00 69.00 316 GLN A CA 1
ATOM 2542 C C . GLN A 1 316 ? -41.441 -47.877 -38.289 1.00 69.00 316 GLN A C 1
ATOM 2544 O O . GLN A 1 316 ? -42.063 -48.210 -37.282 1.00 69.00 316 GLN A O 1
ATOM 2549 N N . ALA A 1 317 ? -41.433 -46.613 -38.724 1.00 55.50 317 ALA A N 1
ATOM 2550 C CA . ALA A 1 317 ? -42.160 -45.540 -38.045 1.00 55.50 317 ALA A CA 1
ATOM 2551 C C . ALA A 1 317 ? -43.691 -45.738 -38.077 1.00 55.50 317 ALA A C 1
ATOM 2553 O O . ALA A 1 317 ? -44.376 -45.369 -37.127 1.00 55.50 317 ALA A O 1
ATOM 2554 N N . SER A 1 318 ? -44.235 -46.367 -39.127 1.00 55.72 318 SER A N 1
ATOM 2555 C CA . SER A 1 318 ? -45.677 -46.650 -39.226 1.00 55.72 318 SER A CA 1
ATOM 2556 C C . SER A 1 318 ? -46.136 -47.890 -38.445 1.00 55.72 318 SER A C 1
ATOM 2558 O O . SER A 1 318 ? -47.315 -47.983 -38.111 1.00 55.72 318 SER A O 1
ATOM 2560 N N . GLN A 1 319 ? -45.246 -48.837 -38.116 1.00 53.34 319 GLN A N 1
ATOM 2561 C CA . GLN A 1 319 ? -45.611 -50.050 -37.362 1.00 53.34 319 GLN A CA 1
ATOM 2562 C C . GLN A 1 319 ? -45.741 -49.836 -35.841 1.00 53.34 319 GLN A C 1
ATOM 2564 O O . GLN A 1 319 ? -46.354 -50.659 -35.167 1.00 53.34 319 GLN A O 1
ATOM 2569 N N . HIS A 1 320 ? -45.239 -48.725 -35.291 1.00 47.59 320 HIS A N 1
ATOM 2570 C CA . HIS A 1 320 ? -45.225 -48.474 -33.841 1.00 47.59 320 HIS A CA 1
ATOM 2571 C C . HIS A 1 320 ? -46.501 -47.834 -33.253 1.00 47.59 320 HIS A C 1
ATOM 2573 O O . HIS A 1 320 ? -46.549 -47.567 -32.056 1.00 47.59 320 HIS A O 1
ATOM 2579 N N . HIS A 1 321 ? -47.561 -47.630 -34.044 1.00 45.38 321 HIS A N 1
ATOM 2580 C CA . HIS A 1 321 ? -48.829 -47.046 -33.570 1.00 45.38 321 HIS A CA 1
ATOM 2581 C C . HIS A 1 321 ? -49.897 -48.067 -33.121 1.00 45.38 321 HIS A C 1
ATOM 2583 O O . HIS A 1 321 ? -51.058 -47.702 -32.948 1.00 45.38 321 HIS A O 1
ATOM 2589 N N . GLY A 1 322 ? -49.533 -49.339 -32.930 1.00 47.22 322 GLY A N 1
ATOM 2590 C CA . GLY A 1 322 ? -50.493 -50.438 -32.788 1.00 47.22 322 GLY A CA 1
ATOM 2591 C C . GLY A 1 322 ? -50.395 -51.298 -31.527 1.00 47.22 322 GLY A C 1
ATOM 2592 O O . GLY A 1 322 ? -50.693 -52.480 -31.645 1.00 47.22 322 GLY A O 1
ATOM 2593 N N . ASP A 1 323 ? -50.003 -50.769 -30.360 1.00 42.12 323 ASP A N 1
ATOM 2594 C CA . ASP A 1 323 ? -50.024 -51.546 -29.105 1.00 42.12 323 ASP A CA 1
ATOM 2595 C C . ASP A 1 323 ? -51.001 -50.930 -28.083 1.00 42.12 323 ASP A C 1
ATOM 2597 O O . ASP A 1 323 ? -50.795 -49.845 -27.536 1.00 42.12 323 ASP A O 1
ATOM 2601 N N . LEU A 1 324 ? -52.141 -51.603 -27.904 1.00 57.22 324 LEU A N 1
ATOM 2602 C CA . LEU A 1 324 ? -53.283 -51.185 -27.088 1.00 57.22 324 LEU A CA 1
ATOM 2603 C C . LEU A 1 324 ? -53.011 -51.454 -25.600 1.00 57.22 324 LEU A C 1
ATOM 2605 O O . LEU A 1 324 ? -53.378 -52.503 -25.071 1.00 57.22 324 LEU A O 1
ATOM 2609 N N . ILE A 1 325 ? -52.432 -50.480 -24.899 1.00 55.59 325 ILE A N 1
ATOM 2610 C CA . ILE A 1 325 ? -52.494 -50.421 -23.431 1.00 55.59 325 ILE A CA 1
ATOM 2611 C C . ILE A 1 325 ? -53.975 -50.225 -23.034 1.00 55.59 325 ILE A C 1
ATOM 2613 O O . ILE A 1 325 ? -54.630 -49.337 -23.594 1.00 55.59 325 ILE A O 1
ATOM 2617 N N . PRO A 1 326 ? -54.551 -51.022 -22.108 1.00 61.53 326 PRO A N 1
ATOM 2618 C CA . PRO A 1 326 ? -55.938 -50.852 -21.682 1.00 61.53 326 PRO A CA 1
ATOM 2619 C C . PRO A 1 326 ? -56.183 -49.412 -21.218 1.00 61.53 326 PRO A C 1
ATOM 2621 O O . PRO A 1 326 ? -55.458 -48.910 -20.361 1.00 61.53 326 PRO A O 1
ATOM 2624 N N . ARG A 1 327 ? -57.214 -48.750 -21.765 1.00 63.56 327 ARG A N 1
ATOM 2625 C CA . ARG A 1 327 ? -57.568 -47.348 -21.448 1.00 63.56 327 ARG A CA 1
ATOM 2626 C C . ARG A 1 327 ? -57.574 -47.057 -19.947 1.00 63.56 327 ARG A C 1
ATOM 2628 O O . ARG A 1 327 ? -57.096 -46.015 -19.533 1.00 63.56 327 ARG A O 1
ATOM 2635 N N . GLN A 1 328 ? -58.042 -48.010 -19.148 1.00 69.62 328 GLN A N 1
ATOM 2636 C CA . GLN A 1 328 ? -58.096 -47.883 -17.697 1.00 69.62 328 GLN A CA 1
ATOM 2637 C C . GLN A 1 328 ? -56.708 -47.836 -17.042 1.00 69.62 328 GLN A C 1
ATOM 2639 O O . GLN A 1 328 ? -56.478 -47.024 -16.160 1.00 69.62 328 GLN A O 1
ATOM 2644 N N . THR A 1 329 ? -55.752 -48.637 -17.520 1.00 70.44 329 THR A N 1
ATOM 2645 C CA . THR A 1 329 ? -54.366 -48.607 -17.031 1.00 70.44 329 THR A CA 1
ATOM 2646 C C . THR A 1 329 ? -53.677 -47.295 -17.397 1.00 70.44 329 THR A C 1
ATOM 2648 O O . THR A 1 329 ? -52.946 -46.744 -16.579 1.00 70.44 329 THR A O 1
ATOM 2651 N N . HIS A 1 330 ? -53.955 -46.768 -18.594 1.00 79.25 330 HIS A N 1
ATOM 2652 C CA . HIS A 1 330 ? -53.492 -45.445 -19.009 1.00 79.25 330 HIS A CA 1
ATOM 2653 C C . HIS A 1 330 ? -54.124 -44.332 -18.159 1.00 79.25 330 HIS A C 1
ATOM 2655 O O . HIS A 1 330 ? -53.428 -43.408 -17.756 1.00 79.25 330 HIS A O 1
ATOM 2661 N N . ASP A 1 331 ? -55.418 -44.416 -17.847 1.00 82.06 331 ASP A N 1
ATOM 2662 C CA . ASP A 1 331 ? -56.102 -43.427 -17.008 1.00 82.06 331 ASP A CA 1
ATOM 2663 C C . ASP A 1 331 ? -55.573 -43.444 -15.562 1.00 82.06 331 ASP A C 1
ATOM 2665 O O . ASP A 1 331 ? -55.299 -42.382 -14.999 1.00 82.06 331 ASP A O 1
ATOM 2669 N N . ASP A 1 332 ? -55.318 -44.629 -14.998 1.00 86.38 332 ASP A N 1
ATOM 2670 C CA . ASP A 1 332 ? -54.686 -44.786 -13.683 1.00 86.38 332 ASP A CA 1
ATOM 2671 C C . ASP A 1 332 ? -53.242 -44.259 -13.680 1.00 86.38 332 ASP A C 1
ATOM 2673 O O . ASP A 1 332 ? -52.786 -43.661 -12.707 1.00 86.38 332 ASP A O 1
ATOM 2677 N N . GLU A 1 333 ? -52.496 -44.467 -14.766 1.00 87.50 333 GLU A N 1
ATOM 2678 C CA . GLU A 1 333 ? -51.136 -43.948 -14.931 1.00 87.50 333 GLU A CA 1
ATOM 2679 C C . GLU A 1 333 ? -51.103 -42.430 -15.110 1.00 87.50 333 GLU A C 1
ATOM 2681 O O . GLU A 1 333 ? -50.266 -41.755 -14.511 1.00 87.50 333 GLU A O 1
ATOM 2686 N N . MET A 1 334 ? -52.066 -41.876 -15.842 1.00 84.44 334 MET A N 1
ATOM 2687 C CA . MET A 1 334 ? -52.272 -40.436 -15.953 1.00 84.44 334 MET A CA 1
ATOM 2688 C C . MET A 1 334 ? -52.597 -39.813 -14.597 1.00 84.44 334 MET A C 1
ATOM 2690 O O . MET A 1 334 ? -52.103 -38.728 -14.296 1.00 84.44 334 MET A O 1
ATOM 2694 N N . GLU A 1 335 ? -53.393 -40.483 -13.763 1.00 90.38 335 GLU A N 1
ATOM 2695 C CA . GLU A 1 335 ? -53.713 -39.979 -12.430 1.00 90.38 335 GLU A CA 1
ATOM 2696 C C . GLU A 1 335 ? -52.522 -40.067 -11.469 1.00 90.38 335 GLU A C 1
ATOM 2698 O O . GLU A 1 335 ? -52.250 -39.105 -10.747 1.00 90.38 335 GLU A O 1
ATOM 2703 N N . ARG A 1 336 ? -51.731 -41.148 -11.533 1.00 93.94 336 ARG A N 1
ATOM 2704 C CA . ARG A 1 336 ? -50.449 -41.232 -10.812 1.00 93.94 336 ARG A CA 1
ATOM 2705 C C . ARG A 1 336 ? -49.495 -40.114 -11.226 1.00 93.94 336 ARG A C 1
ATOM 2707 O O . ARG A 1 336 ? -48.990 -39.403 -10.363 1.00 93.94 336 ARG A O 1
ATOM 2714 N N . MET A 1 337 ? -49.317 -39.883 -12.529 1.00 90.88 337 MET A N 1
ATOM 2715 C CA . MET A 1 337 ? -48.475 -38.788 -13.022 1.00 90.88 337 MET A CA 1
ATOM 2716 C C . MET A 1 337 ? -48.984 -37.417 -12.567 1.00 90.88 337 MET A C 1
ATOM 2718 O O . MET A 1 337 ? -48.182 -36.549 -12.233 1.00 90.88 337 MET A O 1
ATOM 2722 N N . ARG A 1 338 ? -50.304 -37.189 -12.510 1.00 94.69 338 ARG A N 1
ATOM 2723 C CA . ARG A 1 338 ? -50.856 -35.929 -11.978 1.00 94.69 338 ARG A CA 1
ATOM 2724 C C . ARG A 1 338 ? -50.512 -35.735 -10.505 1.00 94.69 338 ARG A C 1
ATOM 2726 O O . ARG A 1 338 ? -50.145 -34.624 -10.126 1.00 94.69 338 ARG A O 1
ATOM 2733 N N . GLN A 1 339 ? -50.596 -36.791 -9.699 1.00 94.81 339 GLN A N 1
ATOM 2734 C CA . GLN A 1 339 ? -50.220 -36.745 -8.285 1.00 94.81 339 GLN A CA 1
ATOM 2735 C C . GLN A 1 339 ? -48.720 -36.495 -8.106 1.00 94.81 339 GLN A C 1
ATOM 2737 O O . GLN A 1 339 ? -48.345 -35.641 -7.308 1.00 94.81 339 GLN A O 1
ATOM 2742 N N . GLU A 1 340 ? -47.866 -37.155 -8.889 1.00 92.44 340 GLU A N 1
ATOM 2743 C CA . GLU A 1 340 ? -46.418 -36.917 -8.878 1.00 92.44 340 GLU A CA 1
ATOM 2744 C C . GLU A 1 340 ? -46.076 -35.484 -9.303 1.00 92.44 340 GLU A C 1
ATOM 2746 O O . GLU A 1 340 ? -45.284 -34.816 -8.645 1.00 92.44 340 GLU A O 1
ATOM 2751 N N . VAL A 1 341 ? -46.732 -34.951 -10.339 1.00 94.56 341 VAL A N 1
ATOM 2752 C CA . VAL A 1 341 ? -46.555 -33.554 -10.765 1.00 94.56 341 VAL A CA 1
ATOM 2753 C C . VAL A 1 341 ? -47.001 -32.576 -9.677 1.00 94.56 341 VAL A C 1
ATOM 2755 O O . VAL A 1 341 ? -46.350 -31.548 -9.484 1.00 94.56 341 VAL A O 1
ATOM 2758 N N . LEU A 1 342 ? -48.089 -32.864 -8.958 1.00 96.06 342 LEU A N 1
ATOM 2759 C CA . LEU A 1 342 ? -48.530 -32.046 -7.825 1.00 96.06 342 LEU A CA 1
ATOM 2760 C C . LEU A 1 342 ? -47.512 -32.086 -6.680 1.00 96.06 342 LEU A C 1
ATOM 2762 O O . LEU A 1 342 ? -47.114 -31.028 -6.201 1.00 96.06 342 LEU A O 1
ATOM 2766 N N . GLN A 1 343 ? -47.008 -33.268 -6.325 1.00 95.38 343 GLN A N 1
ATOM 2767 C CA . GLN A 1 343 ? -45.957 -33.417 -5.314 1.00 95.38 343 GLN A CA 1
ATOM 2768 C C . GLN A 1 343 ? -44.666 -32.701 -5.723 1.00 95.38 343 GLN A C 1
ATOM 2770 O O . GLN A 1 343 ? -44.069 -31.994 -4.915 1.00 95.38 343 GLN A O 1
ATOM 2775 N N . CYS A 1 344 ? -44.251 -32.804 -6.988 1.00 93.81 344 CYS A N 1
ATOM 2776 C CA . CYS A 1 344 ? -43.111 -32.053 -7.509 1.00 93.81 344 CYS A CA 1
ATOM 2777 C C . CYS A 1 344 ? -43.344 -30.541 -7.426 1.00 93.81 344 CYS A C 1
ATOM 2779 O O . CYS A 1 344 ? -42.422 -29.807 -7.085 1.00 93.81 344 CYS A O 1
ATOM 2781 N N . LYS A 1 345 ? -44.559 -30.053 -7.703 1.00 95.69 345 LYS A N 1
ATOM 2782 C CA . LYS A 1 345 ? -44.891 -28.626 -7.570 1.00 95.69 345 LYS A CA 1
ATOM 2783 C C . LYS A 1 345 ? -44.817 -28.153 -6.123 1.00 95.69 345 LYS A C 1
ATOM 2785 O O . LYS A 1 345 ? -44.229 -27.104 -5.878 1.00 95.69 345 LYS A O 1
ATOM 2790 N N . GLU A 1 346 ? -45.366 -28.912 -5.181 1.00 96.00 346 GLU A N 1
ATOM 2791 C CA . GLU A 1 346 ? -45.278 -28.603 -3.748 1.00 96.00 346 GLU A CA 1
ATOM 2792 C C . GLU A 1 346 ? -43.824 -28.644 -3.259 1.00 96.00 346 GLU A C 1
ATOM 2794 O O . GLU A 1 346 ? -43.374 -27.760 -2.528 1.00 96.00 346 GLU A O 1
ATOM 2799 N N . PHE A 1 347 ? -43.039 -29.613 -3.730 1.00 95.94 347 PHE A N 1
ATOM 2800 C CA . PHE A 1 347 ? -41.614 -29.707 -3.430 1.00 95.94 347 PHE A CA 1
ATOM 2801 C C . PHE A 1 347 ? -40.823 -28.517 -3.990 1.00 95.94 347 PHE A C 1
ATOM 2803 O O . PHE A 1 347 ? -40.009 -27.926 -3.291 1.00 95.94 347 PHE A O 1
ATOM 2810 N N . ILE A 1 348 ? -41.103 -28.096 -5.224 1.00 94.88 348 ILE A N 1
ATOM 2811 C CA . ILE A 1 348 ? -40.487 -26.900 -5.811 1.00 94.88 348 ILE A CA 1
ATOM 2812 C C . ILE A 1 348 ? -40.903 -25.643 -5.039 1.00 94.88 348 ILE A C 1
ATOM 2814 O O . ILE A 1 348 ? -40.054 -24.797 -4.774 1.00 94.88 348 ILE A O 1
ATOM 2818 N N . GLN A 1 349 ? -42.172 -25.516 -4.639 1.00 94.62 349 GLN A N 1
ATOM 2819 C CA . GLN A 1 349 ? -42.653 -24.377 -3.849 1.00 94.62 349 GLN A CA 1
ATOM 2820 C C . GLN A 1 349 ? -41.991 -24.313 -2.470 1.00 94.62 349 GLN A C 1
ATOM 2822 O O . GLN A 1 349 ? -41.561 -23.241 -2.049 1.00 94.62 349 GLN A O 1
ATOM 2827 N N . THR A 1 350 ? -41.858 -25.449 -1.786 1.00 92.44 350 THR A N 1
ATOM 2828 C CA . THR A 1 350 ? -41.161 -25.536 -0.493 1.00 92.44 350 THR A CA 1
ATOM 2829 C C . THR A 1 350 ? -39.661 -25.282 -0.630 1.00 92.44 350 THR A C 1
ATOM 2831 O O . THR A 1 350 ? -39.103 -24.541 0.175 1.00 92.44 350 THR A O 1
ATOM 2834 N N . GLN A 1 351 ? -39.007 -25.791 -1.680 1.00 89.69 351 GLN A N 1
ATOM 2835 C CA . GLN A 1 351 ? -37.619 -25.442 -1.998 1.00 89.69 351 GLN A CA 1
ATOM 2836 C C . GLN A 1 351 ? -37.458 -23.950 -2.304 1.00 89.69 351 GLN A C 1
ATOM 2838 O O . GLN A 1 351 ? -36.500 -23.339 -1.840 1.00 89.69 351 GLN A O 1
ATOM 2843 N N . GLN A 1 352 ? -38.396 -23.340 -3.036 1.00 89.25 352 GLN A N 1
ATOM 2844 C CA . GLN A 1 352 ? -38.398 -21.900 -3.298 1.00 89.25 352 GLN A CA 1
ATOM 2845 C C . GLN A 1 352 ? -38.602 -21.085 -2.025 1.00 89.25 352 GLN A C 1
ATOM 2847 O O . GLN A 1 352 ? -37.908 -20.091 -1.843 1.00 89.25 352 GLN A O 1
ATOM 2852 N N . GLN A 1 353 ? -39.504 -21.506 -1.136 1.00 89.81 353 GLN A N 1
ATOM 2853 C CA . GLN A 1 353 ? -39.680 -20.868 0.166 1.00 89.81 353 GLN A CA 1
ATOM 2854 C C . GLN A 1 353 ? -38.435 -21.008 1.035 1.00 89.81 353 GLN A C 1
ATOM 2856 O O . GLN A 1 353 ? -38.064 -20.040 1.686 1.00 89.81 353 GLN A O 1
ATOM 2861 N N . LEU A 1 354 ? -37.757 -22.158 1.024 1.00 88.31 354 LEU A N 1
ATOM 2862 C CA . LEU A 1 354 ? -36.514 -22.356 1.767 1.00 88.31 354 LEU A CA 1
ATOM 2863 C C . LEU A 1 354 ? -35.366 -21.524 1.185 1.00 88.31 354 LEU A C 1
ATOM 2865 O O . LEU A 1 354 ? -34.620 -20.922 1.942 1.00 88.31 354 LEU A O 1
ATOM 2869 N N . LEU A 1 355 ? -35.245 -21.440 -0.142 1.00 84.06 355 LEU A N 1
ATOM 2870 C CA . LEU A 1 355 ? -34.272 -20.581 -0.824 1.00 84.06 355 LEU A CA 1
ATOM 2871 C C . LEU A 1 355 ? -34.544 -19.101 -0.553 1.00 84.06 355 LEU A C 1
ATOM 2873 O O . LEU A 1 355 ? -33.621 -18.358 -0.236 1.00 84.06 355 LEU A O 1
ATOM 2877 N N . GLN A 1 356 ? -35.805 -18.670 -0.621 1.00 81.31 356 GLN A N 1
ATOM 2878 C CA . GLN A 1 356 ? -36.192 -17.323 -0.205 1.00 81.31 356 GLN A CA 1
ATOM 2879 C C . GLN A 1 356 ? -35.885 -17.114 1.271 1.00 81.31 356 GLN A C 1
ATOM 2881 O O . GLN A 1 356 ? -35.317 -16.091 1.619 1.00 81.31 356 GLN A O 1
ATOM 2886 N N . GLN A 1 357 ? -36.181 -18.079 2.137 1.00 77.25 357 GLN A N 1
ATOM 2887 C CA . GLN A 1 357 ? -35.848 -17.991 3.549 1.00 77.25 357 GLN A CA 1
ATOM 2888 C C . GLN A 1 357 ? -34.334 -17.940 3.760 1.00 77.25 357 GLN A C 1
ATOM 2890 O O . GLN A 1 357 ? -33.928 -17.153 4.584 1.00 77.25 357 GLN A O 1
ATOM 2895 N N . GLN A 1 358 ? -33.496 -18.642 2.992 1.00 69.50 358 GLN A N 1
ATOM 2896 C CA . GLN A 1 358 ? -32.031 -18.514 3.050 1.00 69.50 358 GLN A CA 1
ATOM 2897 C C . GLN A 1 358 ? -31.515 -17.163 2.539 1.00 69.50 358 GLN A C 1
ATOM 2899 O O . GLN A 1 358 ? -30.473 -16.699 2.992 1.00 69.50 358 GLN A O 1
ATOM 2904 N N . LEU A 1 359 ? -32.230 -16.530 1.606 1.00 63.56 359 LEU A N 1
ATOM 2905 C CA . LEU A 1 359 ? -31.915 -15.188 1.111 1.00 63.56 359 LEU A CA 1
ATOM 2906 C C . LEU A 1 359 ? -32.429 -14.079 2.050 1.00 63.56 359 LEU A C 1
ATOM 2908 O O . LEU A 1 359 ? -31.809 -13.024 2.136 1.00 63.56 359 LEU A O 1
ATOM 2912 N N . TYR A 1 360 ? -33.542 -14.310 2.755 1.00 56.53 360 TYR A N 1
ATOM 2913 C CA . TYR A 1 360 ? -34.154 -13.379 3.713 1.00 56.53 360 TYR A CA 1
ATOM 2914 C C . TYR A 1 360 ? -33.688 -13.595 5.161 1.00 56.53 360 TYR A C 1
ATOM 2916 O O . TYR A 1 360 ? -33.754 -12.663 5.960 1.00 56.53 360 TYR A O 1
ATOM 2924 N N . THR A 1 361 ? -33.174 -14.778 5.515 1.00 52.03 361 THR A N 1
ATOM 2925 C CA . THR A 1 361 ? -32.262 -14.955 6.646 1.00 52.03 361 THR A CA 1
ATOM 2926 C C . THR A 1 361 ? -30.958 -14.334 6.196 1.00 52.03 361 THR A C 1
ATOM 2928 O O . THR A 1 361 ? -30.090 -15.004 5.644 1.00 52.03 361 THR A O 1
ATOM 2931 N N . SER A 1 362 ? -30.884 -13.020 6.351 1.00 44.59 362 SER A N 1
ATOM 2932 C CA . SER A 1 362 ? -29.673 -12.237 6.215 1.00 44.59 362 SER A CA 1
ATOM 2933 C C . SER A 1 362 ? -28.484 -13.046 6.736 1.00 44.59 362 SER A C 1
ATOM 2935 O O . SER A 1 362 ? -28.340 -13.244 7.946 1.00 44.59 362 SER A O 1
ATOM 2937 N N . PHE A 1 363 ? -27.601 -13.481 5.833 1.00 51.75 363 PHE A N 1
ATOM 2938 C CA . PHE A 1 363 ? -26.195 -13.293 6.145 1.00 51.75 363 PHE A CA 1
ATOM 2939 C C . PHE A 1 363 ? -26.118 -11.828 6.537 1.00 51.75 363 PHE A C 1
ATOM 2941 O O . PHE A 1 363 ? -26.445 -10.968 5.720 1.00 51.75 363 PHE A O 1
ATOM 2948 N N . ASP A 1 364 ? -25.886 -11.572 7.821 1.00 63.28 364 ASP A N 1
ATOM 2949 C CA . ASP A 1 364 ? -25.702 -10.216 8.303 1.00 63.28 364 ASP A CA 1
ATOM 2950 C C . ASP A 1 364 ? -24.699 -9.562 7.350 1.00 63.28 364 ASP A C 1
ATOM 2952 O O . ASP A 1 364 ? -23.678 -10.183 7.027 1.00 63.28 364 ASP A O 1
ATOM 2956 N N . ASP A 1 365 ? -25.031 -8.392 6.810 1.00 66.25 365 ASP A N 1
ATOM 2957 C CA . ASP A 1 365 ? -24.208 -7.722 5.793 1.00 66.25 365 ASP A CA 1
ATOM 2958 C C . ASP A 1 365 ? -22.767 -7.562 6.331 1.00 66.25 365 ASP A C 1
ATOM 2960 O O . ASP A 1 365 ? -21.784 -7.714 5.607 1.00 66.25 365 ASP A O 1
ATOM 2964 N N . ASP A 1 366 ? -22.650 -7.448 7.659 1.00 66.00 366 ASP A N 1
ATOM 2965 C CA . ASP A 1 366 ? -21.421 -7.464 8.452 1.00 66.00 366 ASP A CA 1
ATOM 2966 C C . ASP A 1 366 ? -20.620 -8.779 8.359 1.00 66.00 366 ASP A C 1
ATOM 2968 O O . ASP A 1 366 ? -19.390 -8.759 8.299 1.00 66.00 366 ASP A O 1
ATOM 2972 N N . THR A 1 367 ? -21.276 -9.941 8.310 1.00 72.50 367 THR A N 1
ATOM 2973 C CA . THR A 1 367 ? -20.606 -11.249 8.184 1.00 72.50 367 THR A CA 1
ATOM 2974 C C . THR A 1 367 ? -20.096 -11.478 6.760 1.00 72.50 367 THR A C 1
ATOM 2976 O O . THR A 1 367 ? -18.987 -11.984 6.573 1.00 72.50 367 THR A O 1
ATOM 2979 N N . ALA A 1 368 ? -20.870 -11.078 5.747 1.00 71.00 368 ALA A N 1
ATOM 2980 C CA . ALA A 1 368 ? -20.445 -11.134 4.348 1.00 71.00 368 ALA A CA 1
ATOM 2981 C C . ALA A 1 368 ? -19.323 -10.120 4.053 1.00 71.00 368 ALA A C 1
ATOM 2983 O O . ALA A 1 368 ? -18.376 -10.439 3.327 1.00 71.00 368 ALA A O 1
ATOM 2984 N N . ALA A 1 369 ? -19.389 -8.931 4.660 1.00 75.06 369 ALA A N 1
ATOM 2985 C CA . ALA A 1 369 ? -18.325 -7.938 4.619 1.00 75.06 369 ALA A CA 1
ATOM 2986 C C . ALA A 1 369 ? -17.048 -8.462 5.287 1.00 75.06 369 ALA A C 1
ATOM 2988 O O . ALA A 1 369 ? -15.987 -8.372 4.681 1.00 75.06 369 ALA A O 1
ATOM 2989 N N . LEU A 1 370 ? -17.137 -9.084 6.469 1.00 77.06 370 LEU A N 1
ATOM 2990 C CA . LEU A 1 370 ? -15.979 -9.643 7.175 1.00 77.06 370 LEU A CA 1
ATOM 2991 C C . LEU A 1 370 ? -15.285 -10.760 6.379 1.00 77.06 370 LEU A C 1
ATOM 2993 O O . LEU A 1 370 ? -14.063 -10.778 6.290 1.00 77.06 370 LEU A O 1
ATOM 2997 N N . LEU A 1 371 ? -16.046 -11.677 5.774 1.00 76.00 371 LEU A N 1
ATOM 2998 C CA . LEU A 1 371 ? -15.495 -12.754 4.940 1.00 76.00 371 LEU A CA 1
ATOM 2999 C C . LEU A 1 371 ? -14.815 -12.221 3.671 1.00 76.00 371 LEU A C 1
ATOM 3001 O O . LEU A 1 371 ? -13.734 -12.695 3.315 1.00 76.00 371 LEU A O 1
ATOM 3005 N N . ASN A 1 372 ? -15.409 -11.220 3.016 1.00 75.44 372 ASN A N 1
ATOM 3006 C CA . ASN A 1 372 ? -14.767 -10.531 1.896 1.00 75.44 372 ASN A CA 1
ATOM 3007 C C . ASN A 1 372 ? -13.510 -9.774 2.342 1.00 75.44 372 ASN A C 1
ATOM 3009 O O . ASN A 1 372 ? -12.490 -9.829 1.658 1.00 75.44 372 ASN A O 1
ATOM 3013 N N . ASP A 1 373 ? -13.547 -9.105 3.493 1.00 79.88 373 ASP A N 1
ATOM 3014 C CA . ASP A 1 373 ? -12.398 -8.378 4.031 1.00 79.88 373 ASP A CA 1
ATOM 3015 C C . ASP A 1 373 ? -11.253 -9.353 4.353 1.00 79.88 373 ASP A C 1
ATOM 3017 O O . ASP A 1 373 ? -10.123 -9.137 3.931 1.00 79.88 373 ASP A O 1
ATOM 3021 N N . CYS A 1 374 ? -11.542 -10.515 4.949 1.00 76.88 374 CYS A N 1
ATOM 3022 C CA . CYS A 1 374 ? -10.551 -11.573 5.163 1.00 76.88 374 CYS A CA 1
ATOM 3023 C C . CYS A 1 374 ? -9.936 -12.096 3.854 1.00 76.88 374 CYS A C 1
ATOM 3025 O O . CYS A 1 374 ? -8.715 -12.211 3.765 1.00 76.88 374 CYS A O 1
ATOM 3027 N N . TYR A 1 375 ? -10.752 -12.375 2.832 1.00 78.44 375 TYR A N 1
ATOM 3028 C CA . TYR A 1 375 ? -10.259 -12.862 1.539 1.00 78.44 375 TYR A CA 1
ATOM 3029 C C . TYR A 1 375 ? -9.409 -11.812 0.810 1.00 78.44 375 TYR A C 1
ATOM 3031 O O . TYR A 1 375 ? -8.344 -12.112 0.272 1.00 78.44 375 TYR A O 1
ATOM 3039 N N . THR A 1 376 ? -9.846 -10.551 0.823 1.00 80.81 376 THR A N 1
ATOM 3040 C CA . THR A 1 376 ? -9.085 -9.452 0.212 1.00 80.81 376 THR A CA 1
ATOM 3041 C C . THR A 1 376 ? -7.782 -9.170 0.959 1.00 80.81 376 THR A C 1
ATOM 3043 O O . THR A 1 376 ? -6.788 -8.798 0.333 1.00 80.81 376 THR A O 1
ATOM 3046 N N . L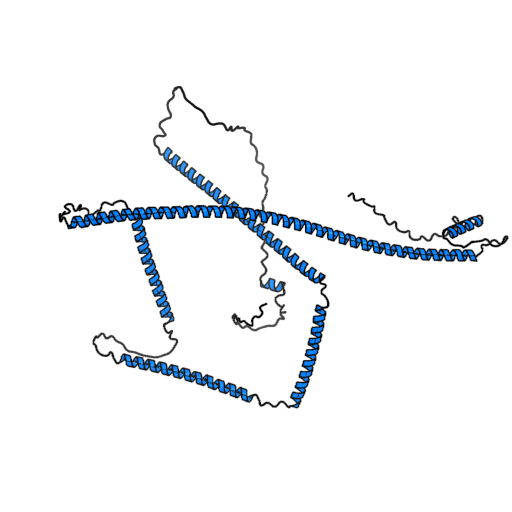EU A 1 377 ? -7.745 -9.386 2.276 1.00 85.94 377 LEU A N 1
ATOM 3047 C CA . LEU A 1 377 ? -6.552 -9.218 3.102 1.00 85.94 377 LEU A CA 1
ATOM 3048 C C . LEU A 1 377 ? -5.535 -10.342 2.856 1.00 85.94 377 LEU A C 1
ATOM 3050 O O . LEU A 1 377 ? -4.353 -10.044 2.688 1.00 85.94 377 LEU A O 1
ATOM 3054 N N . GLU A 1 378 ? -5.989 -11.592 2.735 1.00 87.81 378 GLU A N 1
ATOM 3055 C CA . GLU A 1 378 ? -5.150 -12.731 2.335 1.00 87.81 378 GLU A CA 1
ATOM 3056 C C . GLU A 1 378 ? -4.547 -12.513 0.937 1.00 87.81 378 GLU A C 1
ATOM 3058 O O . GLU A 1 378 ? -3.338 -12.645 0.739 1.00 87.81 378 GLU A O 1
ATOM 3063 N N . GLU A 1 379 ? -5.361 -12.075 -0.025 1.00 85.19 379 GLU A N 1
ATOM 3064 C CA . GLU A 1 379 ? -4.907 -11.760 -1.380 1.00 85.19 379 GLU A CA 1
ATOM 3065 C C . GLU A 1 379 ? -3.906 -10.585 -1.392 1.00 85.19 379 GLU A C 1
ATOM 3067 O O . GLU A 1 379 ? -2.877 -10.642 -2.070 1.00 85.19 379 GLU A O 1
ATOM 3072 N N . LYS A 1 380 ? -4.144 -9.538 -0.586 1.00 88.38 380 LYS A N 1
ATOM 3073 C CA . LYS A 1 380 ? -3.219 -8.401 -0.406 1.00 88.38 380 LYS A CA 1
ATOM 3074 C C . LYS A 1 380 ? -1.891 -8.849 0.209 1.00 88.38 380 LYS A C 1
ATOM 3076 O O . LYS A 1 380 ? -0.836 -8.344 -0.184 1.00 88.38 380 LYS A O 1
ATOM 3081 N N . GLU A 1 381 ? -1.920 -9.769 1.170 1.00 88.75 381 GLU A N 1
ATOM 3082 C CA . GLU A 1 381 ? -0.718 -10.322 1.795 1.00 88.75 381 GLU A CA 1
ATOM 3083 C C . GLU A 1 381 ? 0.078 -11.181 0.812 1.00 88.75 381 GLU A C 1
ATOM 3085 O O . GLU A 1 381 ? 1.276 -10.943 0.632 1.00 88.75 381 GLU A O 1
ATOM 3090 N N . ARG A 1 382 ? -0.59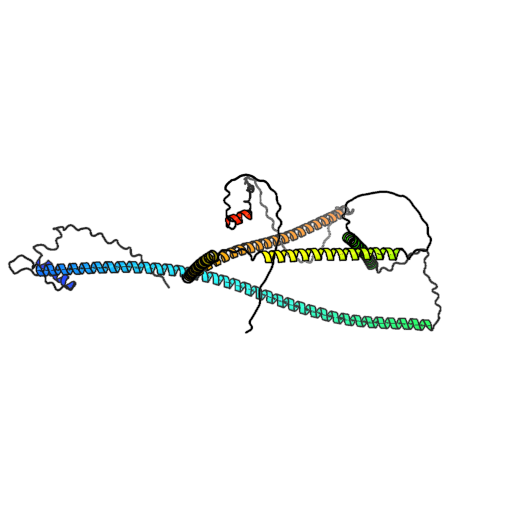0 -12.069 0.071 1.00 95.38 382 ARG A N 1
ATOM 3091 C CA . ARG A 1 382 ? 0.031 -12.861 -0.996 1.00 95.38 382 ARG A CA 1
ATOM 3092 C C . ARG A 1 382 ? 0.697 -11.974 -2.046 1.00 95.38 382 ARG A C 1
ATOM 3094 O O . ARG A 1 382 ? 1.863 -12.172 -2.385 1.00 95.38 382 ARG A O 1
ATOM 3101 N N . LEU A 1 383 ? 0.001 -10.937 -2.514 1.00 92.56 383 LEU A N 1
ATOM 3102 C CA . LEU A 1 383 ? 0.540 -10.013 -3.514 1.00 92.56 383 LEU A CA 1
ATOM 3103 C C . LEU A 1 383 ? 1.757 -9.239 -2.980 1.00 92.56 383 LEU A C 1
ATOM 3105 O O . LEU A 1 383 ? 2.707 -8.960 -3.712 1.00 92.56 383 LEU A O 1
ATOM 3109 N N . LYS A 1 384 ? 1.769 -8.917 -1.682 1.00 92.88 384 LYS A N 1
ATOM 3110 C CA . LYS A 1 384 ? 2.913 -8.286 -1.010 1.00 92.88 384 LYS A CA 1
ATOM 3111 C C . LYS A 1 384 ? 4.117 -9.227 -0.937 1.00 92.88 384 LYS A C 1
ATOM 3113 O O . LYS A 1 384 ? 5.251 -8.758 -1.057 1.00 92.88 384 LYS A O 1
ATOM 3118 N N . GLU A 1 385 ? 3.905 -10.523 -0.734 1.00 93.81 385 GLU A N 1
ATOM 3119 C CA . GLU A 1 385 ? 4.968 -11.532 -0.773 1.00 93.81 385 GLU A CA 1
ATOM 3120 C C . GLU A 1 385 ? 5.534 -11.717 -2.183 1.00 93.81 385 GLU A C 1
ATOM 3122 O O . GLU A 1 385 ? 6.755 -11.670 -2.361 1.00 93.81 385 GLU A O 1
ATOM 3127 N N . GLU A 1 386 ? 4.672 -11.824 -3.196 1.00 94.06 386 GLU A N 1
ATOM 3128 C CA . GLU A 1 386 ? 5.089 -11.882 -4.602 1.00 94.06 386 GLU A CA 1
ATOM 3129 C C . GLU A 1 386 ? 5.875 -10.632 -5.008 1.00 94.06 386 GLU A C 1
ATOM 3131 O O . GLU A 1 386 ? 6.920 -10.721 -5.656 1.00 94.06 386 GLU A O 1
ATOM 3136 N N . TRP A 1 387 ? 5.432 -9.456 -4.560 1.00 93.56 387 TRP A N 1
ATOM 3137 C CA . TRP A 1 387 ? 6.127 -8.202 -4.819 1.00 93.56 387 TRP A CA 1
ATOM 3138 C C . TRP A 1 387 ? 7.512 -8.153 -4.161 1.00 93.56 387 TRP A C 1
ATOM 3140 O O . TRP A 1 387 ? 8.483 -7.728 -4.791 1.00 93.56 387 TRP A O 1
ATOM 3150 N N . LYS A 1 388 ? 7.646 -8.641 -2.918 1.00 95.81 388 LYS A N 1
ATOM 3151 C CA . LYS A 1 388 ? 8.958 -8.782 -2.261 1.00 95.81 388 LYS A CA 1
ATOM 3152 C C . LYS A 1 388 ? 9.874 -9.711 -3.052 1.00 95.81 388 LYS A C 1
ATOM 3154 O O . LYS A 1 388 ? 11.040 -9.374 -3.254 1.00 95.81 388 LYS A O 1
ATOM 3159 N N . LEU A 1 389 ? 9.358 -10.850 -3.519 1.00 95.69 389 LEU A N 1
ATOM 3160 C CA . LEU A 1 389 ? 10.128 -11.793 -4.329 1.00 95.69 389 LEU A CA 1
ATOM 3161 C C . LEU A 1 389 ? 10.584 -11.151 -5.646 1.00 95.69 389 LEU A C 1
ATOM 3163 O O . LEU A 1 389 ? 11.737 -11.311 -6.046 1.00 95.69 389 LEU A O 1
ATOM 3167 N N . PHE A 1 390 ? 9.709 -10.385 -6.294 1.00 95.25 390 PHE A N 1
ATOM 3168 C CA . PHE A 1 390 ? 10.039 -9.661 -7.515 1.00 95.25 390 PHE A CA 1
ATOM 3169 C C . PHE A 1 390 ? 11.134 -8.608 -7.288 1.00 95.25 390 PHE A C 1
ATOM 3171 O O . PHE A 1 390 ? 12.092 -8.526 -8.061 1.00 95.25 390 PHE A O 1
ATOM 3178 N N . GLU A 1 391 ? 11.054 -7.830 -6.207 1.00 95.38 391 GLU A N 1
ATOM 3179 C CA . GLU A 1 391 ? 12.074 -6.824 -5.896 1.00 95.38 391 GLU A CA 1
ATOM 3180 C C . GLU A 1 391 ? 13.418 -7.479 -5.515 1.00 95.38 391 GLU A C 1
ATOM 3182 O O . GLU A 1 391 ? 14.485 -6.999 -5.909 1.00 95.38 391 GLU A O 1
ATOM 3187 N N . GLU A 1 392 ? 13.388 -8.631 -4.837 1.00 96.38 392 GLU A N 1
ATOM 3188 C CA . GLU A 1 392 ? 14.566 -9.462 -4.562 1.00 96.38 392 GLU A CA 1
ATOM 3189 C C . GLU A 1 392 ? 15.224 -9.954 -5.864 1.00 96.38 392 GLU A C 1
ATOM 3191 O O . GLU A 1 392 ? 16.446 -9.854 -6.029 1.00 96.38 392 GLU A O 1
ATOM 3196 N N . GLN A 1 393 ? 14.426 -10.427 -6.826 1.00 95.06 393 GLN A N 1
ATOM 3197 C CA . GLN A 1 393 ? 14.914 -10.831 -8.147 1.00 95.06 393 GLN A CA 1
ATOM 3198 C C . GLN A 1 393 ? 15.521 -9.655 -8.907 1.00 95.06 393 GLN A C 1
ATOM 3200 O O . GLN A 1 393 ? 16.632 -9.756 -9.426 1.00 95.06 393 GLN A O 1
ATOM 3205 N N . LYS A 1 394 ? 14.851 -8.504 -8.920 1.00 95.56 394 LYS A N 1
ATOM 3206 C CA . LYS A 1 394 ? 15.373 -7.284 -9.538 1.00 95.56 394 LYS A CA 1
ATOM 3207 C C . LYS A 1 394 ? 16.706 -6.860 -8.913 1.00 95.56 394 LYS A C 1
ATOM 3209 O O . LYS A 1 394 ? 17.652 -6.543 -9.632 1.00 95.56 394 LYS A O 1
ATOM 3214 N N . ARG A 1 395 ? 16.836 -6.950 -7.585 1.00 96.62 395 ARG A N 1
ATOM 3215 C CA . ARG A 1 395 ? 18.095 -6.713 -6.859 1.00 96.62 395 ARG A CA 1
ATOM 3216 C C . ARG A 1 395 ? 19.184 -7.728 -7.223 1.00 96.62 395 ARG A C 1
ATOM 3218 O O . ARG A 1 395 ? 20.356 -7.349 -7.282 1.00 96.62 395 ARG A O 1
ATOM 3225 N N . ASN A 1 396 ? 18.835 -9.003 -7.426 1.00 95.88 396 ASN A N 1
ATOM 3226 C CA . ASN A 1 396 ? 19.763 -10.027 -7.929 1.00 95.88 396 ASN A CA 1
ATOM 3227 C C . ASN A 1 396 ? 20.281 -9.640 -9.316 1.00 95.88 396 ASN A C 1
ATOM 3229 O O . ASN A 1 396 ? 21.494 -9.530 -9.483 1.00 95.88 396 ASN A O 1
ATOM 3233 N N . PHE A 1 397 ? 19.390 -9.345 -10.265 1.00 97.25 397 PHE A N 1
ATOM 3234 C CA . PHE A 1 397 ? 19.777 -8.957 -11.623 1.00 97.25 397 PHE A CA 1
ATOM 3235 C C . PHE A 1 397 ? 20.642 -7.696 -11.645 1.00 97.25 397 PHE A C 1
ATOM 3237 O O . PHE A 1 397 ? 21.623 -7.631 -12.379 1.00 97.25 397 PHE A O 1
ATOM 3244 N N . GLU A 1 398 ? 20.341 -6.707 -10.803 1.00 96.75 398 GLU A N 1
ATOM 3245 C CA . GLU A 1 398 ? 21.153 -5.496 -10.679 1.00 96.75 398 GLU A CA 1
ATOM 3246 C C . GLU A 1 398 ? 22.578 -5.811 -10.192 1.00 96.75 398 GLU A C 1
ATOM 3248 O O . GLU A 1 398 ? 23.555 -5.240 -10.684 1.00 96.75 398 GLU A O 1
ATOM 3253 N N . ARG A 1 399 ? 22.714 -6.736 -9.233 1.00 96.69 399 ARG A N 1
ATOM 3254 C CA . ARG A 1 399 ? 24.019 -7.204 -8.747 1.00 96.69 399 ARG A CA 1
ATOM 3255 C C . ARG A 1 399 ? 24.761 -8.010 -9.794 1.00 96.69 399 ARG A C 1
ATOM 3257 O O . ARG A 1 399 ? 25.942 -7.758 -10.000 1.00 96.69 399 ARG A O 1
ATOM 3264 N N . GLU A 1 400 ? 24.093 -8.937 -10.467 1.00 96.56 400 GLU A N 1
ATOM 3265 C CA . GLU A 1 400 ? 24.695 -9.700 -11.558 1.00 96.56 400 GLU A CA 1
ATOM 3266 C C . GLU A 1 400 ? 25.180 -8.763 -12.658 1.00 96.56 400 GLU A C 1
ATOM 3268 O O . GLU A 1 400 ? 26.337 -8.838 -13.057 1.00 96.56 400 GLU A O 1
ATOM 3273 N N . ARG A 1 401 ? 24.358 -7.794 -13.071 1.00 97.25 401 ARG A N 1
ATOM 3274 C CA . ARG A 1 401 ? 24.726 -6.779 -14.063 1.00 97.25 401 ARG A CA 1
ATOM 3275 C C . ARG A 1 401 ? 25.972 -5.993 -13.650 1.00 97.25 401 ARG A C 1
ATOM 3277 O O . ARG A 1 401 ? 26.860 -5.786 -14.479 1.00 97.25 401 ARG A O 1
ATOM 3284 N N . LYS A 1 402 ? 26.071 -5.581 -12.380 1.00 96.62 402 LYS A N 1
ATOM 3285 C CA . LYS A 1 402 ? 27.277 -4.925 -11.839 1.00 96.62 402 LYS A CA 1
ATOM 3286 C C . LYS A 1 402 ? 28.489 -5.853 -11.872 1.00 96.62 402 LYS A C 1
ATOM 3288 O O . LYS A 1 402 ? 29.527 -5.440 -12.375 1.00 96.62 402 LYS A O 1
ATOM 3293 N N . ASN A 1 403 ? 28.338 -7.099 -11.430 1.00 96.44 403 ASN A N 1
ATOM 3294 C CA . ASN A 1 403 ? 29.412 -8.092 -11.437 1.00 96.44 403 ASN A CA 1
ATOM 3295 C C . ASN A 1 403 ? 29.911 -8.388 -12.858 1.00 96.44 403 ASN A C 1
ATOM 3297 O O . ASN A 1 403 ? 31.116 -8.439 -13.079 1.00 96.44 403 ASN A O 1
ATOM 3301 N N . PHE A 1 404 ? 29.012 -8.534 -13.836 1.00 97.56 404 PHE A N 1
ATOM 3302 C CA . PHE A 1 404 ? 29.382 -8.723 -15.241 1.00 97.56 404 PHE A CA 1
ATOM 3303 C C . PHE A 1 404 ? 30.119 -7.508 -15.801 1.00 97.56 404 PHE A C 1
ATOM 3305 O O . PHE A 1 404 ? 31.130 -7.660 -16.483 1.00 97.56 404 PHE A O 1
ATOM 3312 N N . THR A 1 405 ? 29.645 -6.302 -15.482 1.00 97.06 405 THR A N 1
ATOM 3313 C CA . THR A 1 405 ? 30.304 -5.059 -15.904 1.00 97.06 405 THR A CA 1
ATOM 3314 C C . THR A 1 405 ? 31.703 -4.952 -15.298 1.00 97.06 405 THR A C 1
ATOM 3316 O O . THR A 1 405 ? 32.665 -4.649 -15.997 1.00 97.06 405 THR A O 1
ATOM 3319 N N . GLU A 1 406 ? 31.848 -5.253 -14.009 1.00 96.12 406 GLU A N 1
ATOM 3320 C CA . GLU A 1 406 ? 33.138 -5.235 -13.320 1.00 96.12 406 GLU A CA 1
ATOM 3321 C C . GLU A 1 406 ? 34.096 -6.310 -13.853 1.00 96.12 406 GLU A C 1
ATOM 3323 O O . GLU A 1 406 ? 35.272 -6.022 -14.085 1.00 96.12 406 GLU A O 1
ATOM 3328 N N . ALA A 1 407 ? 33.597 -7.520 -14.121 1.00 96.50 407 ALA A N 1
ATOM 3329 C CA . ALA A 1 407 ? 34.370 -8.592 -14.737 1.00 96.50 407 ALA A CA 1
ATOM 3330 C C . ALA A 1 407 ? 34.862 -8.206 -16.139 1.00 96.50 407 ALA A C 1
ATOM 3332 O O . ALA A 1 407 ? 36.023 -8.449 -16.458 1.00 96.50 407 ALA A O 1
ATOM 3333 N N . ALA A 1 408 ? 34.025 -7.550 -16.950 1.00 96.38 408 ALA A N 1
ATOM 3334 C CA . ALA A 1 408 ? 34.419 -7.052 -18.266 1.00 96.38 408 ALA A CA 1
ATOM 3335 C C . ALA A 1 408 ? 35.526 -5.990 -18.166 1.00 96.38 408 ALA A C 1
ATOM 3337 O O . ALA A 1 408 ? 36.535 -6.091 -18.862 1.00 96.38 408 ALA A O 1
ATOM 3338 N N . ILE A 1 409 ? 35.387 -5.025 -17.248 1.00 96.12 409 ILE A N 1
ATOM 3339 C CA . ILE A 1 409 ? 36.414 -4.001 -17.004 1.00 96.12 409 ILE A CA 1
ATOM 3340 C C . ILE A 1 409 ? 37.724 -4.651 -16.537 1.00 96.12 409 ILE A C 1
ATOM 3342 O O . ILE A 1 409 ? 38.807 -4.259 -16.971 1.00 96.12 409 ILE A O 1
ATOM 3346 N N . ARG A 1 410 ? 37.652 -5.640 -15.639 1.00 97.75 410 ARG A N 1
ATOM 3347 C CA . ARG A 1 410 ? 38.833 -6.365 -15.156 1.00 97.75 410 ARG A CA 1
ATOM 3348 C C . ARG A 1 410 ? 39.528 -7.111 -16.291 1.00 97.75 410 ARG A C 1
ATOM 3350 O O . ARG A 1 410 ? 40.734 -6.975 -16.444 1.00 97.75 410 ARG A O 1
ATOM 3357 N N . LEU A 1 411 ? 38.765 -7.816 -17.120 1.00 97.06 411 LEU A N 1
ATOM 3358 C CA . LEU A 1 411 ? 39.292 -8.550 -18.266 1.00 97.06 411 LEU A CA 1
ATOM 3359 C C . LEU A 1 411 ? 39.947 -7.611 -19.292 1.00 97.06 411 LEU A C 1
ATOM 3361 O O . LEU A 1 411 ? 40.975 -7.944 -19.874 1.00 97.06 411 LEU A O 1
ATOM 3365 N N . GLU A 1 412 ? 39.399 -6.410 -19.475 1.00 95.75 412 GLU A N 1
ATOM 3366 C CA . GLU A 1 412 ? 39.994 -5.383 -20.330 1.00 95.75 412 GLU A CA 1
ATOM 3367 C C . GLU A 1 412 ? 41.306 -4.821 -19.757 1.00 95.75 412 GLU A C 1
ATOM 3369 O O . GLU A 1 412 ? 42.259 -4.594 -20.507 1.00 95.75 412 GLU A O 1
ATOM 3374 N N . ARG A 1 413 ? 41.397 -4.643 -18.431 1.00 96.31 413 ARG A N 1
ATOM 3375 C CA . ARG A 1 413 ? 42.653 -4.269 -17.759 1.00 96.31 413 ARG A CA 1
ATOM 3376 C C . ARG A 1 413 ? 43.709 -5.362 -17.889 1.00 96.31 413 ARG A C 1
ATOM 3378 O O . ARG A 1 413 ? 44.837 -5.047 -18.252 1.00 96.31 413 ARG A O 1
ATOM 3385 N N . ASP A 1 414 ? 43.338 -6.617 -17.656 1.00 97.06 414 ASP A N 1
ATOM 3386 C CA . ASP A 1 414 ? 44.252 -7.758 -17.756 1.00 97.06 414 ASP A CA 1
ATOM 3387 C C . ASP A 1 414 ? 44.754 -7.933 -19.200 1.00 97.06 414 ASP A C 1
ATOM 3389 O O . ASP A 1 414 ? 45.945 -8.138 -19.427 1.00 97.06 414 ASP A O 1
ATOM 3393 N N . LYS A 1 415 ? 43.874 -7.755 -20.198 1.00 97.19 415 LYS A N 1
ATOM 3394 C CA . LYS A 1 415 ? 44.259 -7.741 -21.617 1.00 97.19 415 LYS A CA 1
ATOM 3395 C C . LYS A 1 415 ? 45.264 -6.628 -21.922 1.00 97.19 415 LYS A C 1
ATOM 3397 O O . LYS A 1 415 ? 46.253 -6.876 -22.604 1.00 97.19 415 LYS A O 1
ATOM 3402 N N . ARG A 1 416 ? 45.028 -5.415 -21.411 1.00 96.38 416 ARG A N 1
ATOM 3403 C CA . ARG A 1 416 ? 45.950 -4.286 -21.591 1.00 96.38 416 ARG A CA 1
ATOM 3404 C C . ARG A 1 416 ? 47.313 -4.569 -20.962 1.00 96.38 416 ARG A C 1
ATOM 3406 O O . ARG A 1 416 ? 48.320 -4.355 -21.624 1.00 96.38 416 ARG A O 1
ATOM 3413 N N . ALA A 1 417 ? 47.339 -5.088 -19.735 1.00 96.50 417 ALA A N 1
ATOM 3414 C CA . ALA A 1 417 ? 48.577 -5.463 -19.055 1.00 96.50 417 ALA A CA 1
ATOM 3415 C C . ALA A 1 417 ? 49.353 -6.527 -19.847 1.00 96.50 417 ALA A C 1
ATOM 3417 O O . ALA A 1 417 ? 50.555 -6.396 -20.051 1.00 96.50 417 ALA A O 1
ATOM 3418 N N . PHE A 1 418 ? 48.660 -7.534 -20.385 1.00 97.38 418 PHE A N 1
ATOM 3419 C CA . PHE A 1 418 ? 49.284 -8.546 -21.236 1.00 97.38 418 PHE A CA 1
ATOM 3420 C C . PHE A 1 418 ? 49.867 -7.959 -22.531 1.00 97.38 418 PHE A C 1
ATOM 3422 O O . PHE A 1 418 ? 50.969 -8.326 -22.944 1.00 97.38 418 PHE A O 1
ATOM 3429 N N . ASP A 1 419 ? 49.151 -7.039 -23.180 1.00 96.44 419 ASP A N 1
ATOM 3430 C CA . ASP A 1 419 ? 49.640 -6.356 -24.379 1.00 96.44 419 ASP A CA 1
ATOM 3431 C C . ASP A 1 419 ? 50.859 -5.461 -24.065 1.00 96.44 419 ASP A C 1
ATOM 3433 O O . ASP A 1 419 ? 51.810 -5.421 -24.851 1.00 96.44 419 ASP A O 1
ATOM 3437 N N . GLU A 1 420 ? 50.881 -4.801 -22.902 1.00 96.44 420 GLU A N 1
ATOM 3438 C CA . GLU A 1 420 ? 52.021 -4.024 -22.392 1.00 96.44 420 GLU A CA 1
ATOM 3439 C C . GLU A 1 420 ? 53.235 -4.910 -22.072 1.00 96.44 420 GLU A C 1
ATOM 3441 O O . GLU A 1 420 ? 54.359 -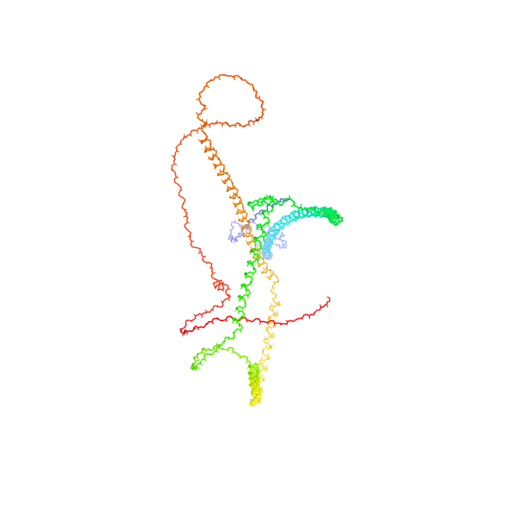4.575 -22.460 1.00 96.44 420 GLU A O 1
ATOM 3446 N N . ASP A 1 421 ? 53.028 -6.065 -21.437 1.00 96.56 421 ASP A N 1
ATOM 3447 C CA . ASP A 1 421 ? 54.074 -7.053 -21.160 1.00 96.56 421 ASP A CA 1
ATOM 3448 C C . ASP A 1 421 ? 54.643 -7.626 -22.457 1.00 96.56 421 ASP A C 1
ATOM 3450 O O . ASP A 1 421 ? 55.860 -7.714 -22.630 1.00 96.56 421 ASP A O 1
ATOM 3454 N N . ARG A 1 422 ? 53.780 -7.948 -23.426 1.00 96.56 422 ARG A N 1
ATOM 3455 C CA . ARG A 1 422 ? 54.192 -8.385 -24.762 1.00 96.56 422 ARG A CA 1
ATOM 3456 C C . ARG A 1 422 ? 54.994 -7.301 -25.481 1.00 96.56 422 ARG A C 1
ATOM 3458 O O . ARG A 1 422 ? 56.016 -7.612 -26.096 1.00 96.56 422 ARG A O 1
ATOM 3465 N N . ALA A 1 423 ? 54.557 -6.044 -25.424 1.00 95.69 423 ALA A N 1
ATOM 3466 C CA . ALA A 1 423 ? 55.277 -4.921 -26.020 1.00 95.69 423 ALA A CA 1
ATOM 3467 C C . ALA A 1 423 ? 56.636 -4.701 -25.340 1.00 95.69 423 ALA A C 1
ATOM 3469 O O . ALA A 1 423 ? 57.643 -4.504 -26.022 1.00 95.69 423 ALA A O 1
ATOM 3470 N N . SER A 1 424 ? 56.688 -4.802 -24.013 1.00 94.25 424 SER A N 1
ATOM 3471 C CA . SER A 1 424 ? 57.917 -4.708 -23.220 1.00 94.25 424 SER A CA 1
ATOM 3472 C C . SER A 1 424 ? 58.870 -5.858 -23.525 1.00 94.25 424 SER A C 1
ATOM 3474 O O . SER A 1 424 ? 60.067 -5.634 -23.700 1.00 94.25 424 SER A O 1
ATOM 3476 N N . TRP A 1 425 ? 58.347 -7.074 -23.676 1.00 95.50 425 TRP A N 1
ATOM 3477 C CA . TRP A 1 425 ? 59.114 -8.240 -24.089 1.00 95.50 425 TRP A CA 1
ATOM 3478 C C . TRP A 1 425 ? 59.688 -8.057 -25.494 1.00 95.50 425 TRP A C 1
ATOM 3480 O O . TRP A 1 425 ? 60.891 -8.220 -25.668 1.00 95.50 425 TRP A O 1
ATOM 3490 N N . LEU A 1 426 ? 58.886 -7.630 -26.477 1.00 93.62 426 LEU A N 1
ATOM 3491 C CA . LEU A 1 426 ? 59.357 -7.341 -27.839 1.00 93.62 426 LEU A CA 1
ATOM 3492 C C . LEU A 1 426 ? 60.401 -6.220 -27.864 1.00 93.62 426 LEU A C 1
ATOM 3494 O O . LEU A 1 426 ? 61.414 -6.336 -28.551 1.00 93.62 426 LEU A O 1
ATOM 3498 N N . LYS A 1 427 ? 60.188 -5.153 -27.087 1.00 93.81 427 LYS A N 1
ATOM 3499 C CA . LYS A 1 427 ? 61.154 -4.064 -26.913 1.00 93.81 427 LYS A CA 1
ATOM 3500 C C . LYS A 1 427 ? 62.463 -4.591 -26.333 1.00 93.81 427 LYS A C 1
ATOM 3502 O O . LYS A 1 427 ? 63.524 -4.261 -26.849 1.00 93.81 427 LYS A O 1
ATOM 3507 N N . ASN A 1 428 ? 62.402 -5.419 -25.294 1.00 91.00 428 ASN A N 1
ATOM 3508 C CA . ASN A 1 428 ? 63.584 -6.008 -24.674 1.00 91.00 428 ASN A CA 1
ATOM 3509 C C . ASN A 1 428 ? 64.299 -6.971 -25.635 1.00 91.00 428 ASN A C 1
ATOM 3511 O O . ASN A 1 428 ? 65.514 -6.901 -25.769 1.00 91.00 428 ASN A O 1
ATOM 3515 N N . GLN A 1 429 ? 63.562 -7.811 -26.368 1.00 89.06 429 GLN A N 1
ATOM 3516 C CA . GLN A 1 429 ? 64.115 -8.652 -27.434 1.00 89.06 429 GLN A CA 1
ATOM 3517 C C . GLN A 1 429 ? 64.837 -7.804 -28.487 1.00 89.06 429 GLN A C 1
ATOM 3519 O O . GLN A 1 429 ? 65.983 -8.084 -28.816 1.00 89.06 429 GLN A O 1
ATOM 3524 N N . PHE A 1 430 ? 64.220 -6.722 -28.966 1.00 87.31 430 PHE A N 1
ATOM 3525 C CA . PHE A 1 430 ? 64.838 -5.821 -29.938 1.00 87.31 430 PHE A CA 1
ATOM 3526 C C . PHE A 1 430 ? 66.101 -5.139 -29.390 1.00 87.31 430 PHE A C 1
ATOM 3528 O O . PHE A 1 430 ? 67.137 -5.119 -30.055 1.00 87.31 430 PHE A O 1
ATOM 3535 N N . LEU A 1 431 ? 66.047 -4.618 -28.161 1.00 85.25 431 LEU A N 1
ATOM 3536 C CA . LEU A 1 431 ? 67.188 -3.970 -27.508 1.00 85.25 431 LEU A CA 1
ATOM 3537 C C . LEU A 1 431 ? 68.347 -4.946 -27.261 1.00 85.25 431 LEU A C 1
ATOM 3539 O O . LEU A 1 431 ? 69.498 -4.576 -27.477 1.00 85.25 431 LEU A O 1
ATOM 3543 N N . ASN A 1 432 ? 68.054 -6.194 -26.891 1.00 78.44 432 ASN A N 1
ATOM 3544 C CA . ASN A 1 432 ? 69.062 -7.233 -26.667 1.00 78.44 432 ASN A CA 1
ATOM 3545 C C . ASN A 1 432 ? 69.642 -7.799 -27.973 1.00 78.44 432 ASN A C 1
ATOM 3547 O O . ASN A 1 432 ? 70.774 -8.273 -27.983 1.00 78.44 432 ASN A O 1
ATOM 3551 N N . MET A 1 433 ? 68.900 -7.719 -29.081 1.00 70.12 433 MET A N 1
ATOM 3552 C CA . MET A 1 433 ? 69.366 -8.113 -30.416 1.00 70.12 433 MET A CA 1
ATOM 3553 C C . MET A 1 433 ? 70.117 -6.991 -31.149 1.00 70.12 433 MET A C 1
ATOM 3555 O O . MET A 1 433 ? 70.726 -7.240 -32.189 1.00 70.12 433 MET A O 1
ATOM 3559 N N . THR A 1 434 ? 70.097 -5.756 -30.634 1.00 59.62 434 THR A N 1
ATOM 3560 C CA . THR A 1 434 ? 70.810 -4.625 -31.238 1.00 59.62 434 THR A CA 1
ATOM 3561 C C . THR A 1 434 ? 72.307 -4.707 -30.878 1.00 59.62 434 THR A C 1
ATOM 3563 O O . THR A 1 434 ? 72.656 -4.489 -29.716 1.00 59.62 434 THR A O 1
ATOM 3566 N N . PRO A 1 435 ? 73.237 -4.943 -31.832 1.00 57.81 435 PRO A N 1
ATOM 3567 C CA . PRO A 1 435 ? 74.648 -5.258 -31.538 1.00 57.81 435 PRO A CA 1
ATOM 3568 C C . PRO A 1 435 ? 75.474 -4.125 -30.898 1.00 57.81 435 PRO A C 1
ATOM 3570 O O . PRO A 1 435 ? 76.673 -4.280 -30.673 1.00 57.81 435 PRO A O 1
ATOM 3573 N N . PHE A 1 436 ? 74.874 -2.965 -30.623 1.00 53.47 436 PHE A N 1
ATOM 3574 C CA . PHE A 1 436 ? 75.587 -1.753 -30.212 1.00 53.47 436 PHE A CA 1
ATOM 3575 C C . PHE A 1 436 ? 75.531 -1.454 -28.703 1.00 53.47 436 PHE A C 1
ATOM 3577 O O . PHE A 1 436 ? 76.232 -0.551 -28.251 1.00 53.47 436 PHE A O 1
ATOM 3584 N N . ALA A 1 437 ? 74.778 -2.216 -27.896 1.00 54.22 437 ALA A N 1
ATOM 3585 C CA . ALA A 1 437 ? 74.662 -1.960 -26.451 1.00 54.22 437 ALA A CA 1
ATOM 3586 C C . ALA A 1 437 ? 75.949 -2.257 -25.645 1.00 54.22 437 ALA A C 1
ATOM 3588 O O . ALA A 1 437 ? 76.091 -1.781 -24.522 1.00 54.22 437 ALA A O 1
ATOM 3589 N N . ASN A 1 438 ? 76.924 -2.971 -26.225 1.00 48.12 438 ASN A N 1
ATOM 3590 C CA . ASN A 1 438 ? 78.183 -3.339 -25.558 1.00 48.12 438 ASN A CA 1
ATOM 3591 C C . ASN A 1 438 ? 79.397 -2.458 -25.925 1.00 48.12 438 ASN A C 1
ATOM 3593 O O . ASN A 1 438 ? 80.544 -2.857 -25.734 1.00 48.12 438 ASN A O 1
ATOM 3597 N N . ARG A 1 439 ? 79.181 -1.230 -26.416 1.00 49.69 439 ARG A N 1
ATOM 3598 C CA . ARG A 1 439 ? 80.250 -0.222 -26.564 1.00 49.69 439 ARG A CA 1
ATOM 3599 C C . ARG A 1 439 ? 79.856 1.110 -25.937 1.00 49.69 439 ARG A C 1
ATOM 3601 O O . ARG A 1 439 ? 79.619 2.079 -26.648 1.00 49.69 439 ARG A O 1
ATOM 3608 N N . ARG A 1 440 ? 79.822 1.171 -24.606 1.00 50.19 440 ARG A N 1
ATOM 3609 C CA . ARG A 1 440 ? 80.285 2.338 -23.824 1.00 50.19 440 ARG A CA 1
ATOM 3610 C C . ARG A 1 440 ? 80.083 2.086 -22.331 1.00 50.19 440 ARG A C 1
ATOM 3612 O O . ARG A 1 440 ? 79.120 2.531 -21.719 1.00 50.19 440 ARG A O 1
ATOM 3619 N N . ARG A 1 441 ? 81.061 1.421 -21.723 1.00 50.72 441 ARG A N 1
ATOM 3620 C CA . ARG A 1 441 ? 81.448 1.708 -20.342 1.00 50.72 441 ARG A CA 1
ATOM 3621 C C . ARG A 1 441 ? 82.969 1.729 -20.304 1.00 50.72 441 ARG A C 1
ATOM 3623 O O . ARG A 1 441 ? 83.602 0.697 -20.475 1.00 50.72 441 ARG A O 1
ATOM 3630 N N . GLY A 1 442 ? 83.521 2.928 -20.167 1.00 41.91 442 GLY A N 1
ATOM 3631 C CA . GLY A 1 442 ? 84.958 3.175 -20.139 1.00 41.91 442 GLY A CA 1
ATOM 3632 C C . GLY A 1 442 ? 85.294 4.541 -20.723 1.00 41.91 442 GLY A C 1
ATOM 3633 O O . GLY A 1 442 ? 85.625 4.628 -21.898 1.00 41.91 442 GLY A O 1
ATOM 3634 N N . SER A 1 443 ? 85.093 5.598 -19.936 1.00 40.59 443 SER A N 1
ATOM 3635 C CA . SER A 1 443 ? 86.088 6.659 -19.718 1.00 40.59 443 SER A CA 1
ATOM 3636 C C . SER A 1 443 ? 85.469 7.843 -18.982 1.00 40.59 443 SER A C 1
ATOM 3638 O O . SER A 1 443 ? 84.416 8.359 -19.348 1.00 40.59 443 SER A O 1
ATOM 3640 N N . SER A 1 444 ? 86.174 8.224 -17.924 1.00 45.81 444 SER A N 1
ATOM 3641 C CA . SER A 1 444 ? 86.076 9.451 -17.145 1.00 45.81 444 SER A CA 1
ATOM 3642 C C . SER A 1 444 ? 86.198 10.715 -17.999 1.00 45.81 444 SER A C 1
ATOM 3644 O O . SER A 1 444 ? 86.956 10.708 -18.967 1.00 45.81 444 SER A O 1
ATOM 3646 N N . SER A 1 445 ? 85.571 11.811 -17.567 1.00 39.03 445 SER A N 1
ATOM 3647 C CA . SER A 1 445 ? 86.229 13.100 -17.266 1.00 39.03 445 SER A CA 1
ATOM 3648 C C . SER A 1 445 ? 85.203 14.240 -17.225 1.00 39.03 445 SER A C 1
ATOM 3650 O O . SER A 1 445 ? 84.239 14.244 -17.984 1.00 39.03 445 SER A O 1
ATOM 3652 N N . ASP A 1 446 ? 85.469 15.188 -16.329 1.00 42.25 446 ASP A N 1
ATOM 3653 C CA . ASP A 1 446 ? 84.829 16.485 -16.091 1.00 42.25 446 ASP A CA 1
ATOM 3654 C C . ASP A 1 446 ? 84.375 17.286 -17.322 1.00 42.25 446 ASP A C 1
ATOM 3656 O O . ASP A 1 446 ? 84.999 17.241 -18.383 1.00 42.25 446 ASP A O 1
ATOM 3660 N N . GLY A 1 447 ? 83.356 18.133 -17.116 1.00 35.66 447 GLY A N 1
ATOM 3661 C CA . GLY A 1 447 ? 82.987 19.195 -18.057 1.00 35.66 447 GLY A CA 1
ATOM 3662 C C . GLY A 1 447 ? 81.643 19.874 -17.775 1.00 35.66 447 GLY A C 1
ATOM 3663 O O . GLY A 1 447 ? 80.635 19.546 -18.383 1.00 35.66 447 GLY A O 1
ATOM 3664 N N . HIS A 1 448 ? 81.655 20.818 -16.837 1.00 40.81 448 HIS A N 1
ATOM 3665 C CA . HIS A 1 448 ? 80.764 21.971 -16.633 1.00 40.81 448 HIS A CA 1
ATOM 3666 C C . HIS A 1 448 ? 79.597 22.282 -17.622 1.00 40.81 448 HIS A C 1
ATOM 3668 O O . HIS A 1 448 ? 79.810 22.618 -18.779 1.00 40.81 448 HIS A O 1
ATOM 3674 N N . SER A 1 449 ? 78.408 22.446 -17.016 1.00 39.25 449 SER A N 1
ATOM 3675 C CA . SER A 1 449 ? 77.520 23.637 -17.057 1.00 39.25 449 SER A CA 1
ATOM 3676 C C . SER A 1 449 ? 76.325 23.789 -18.032 1.00 39.25 449 SER A C 1
ATOM 3678 O O . SER A 1 449 ? 76.408 23.611 -19.239 1.00 39.25 449 SER A O 1
ATOM 3680 N N . SER A 1 450 ? 75.251 24.288 -17.392 1.00 36.16 450 SER A N 1
ATOM 3681 C CA . SER A 1 450 ? 74.169 25.205 -17.805 1.00 36.16 450 SER A CA 1
ATOM 3682 C C . SER A 1 450 ? 73.106 24.769 -18.824 1.00 36.16 450 SER A C 1
ATOM 3684 O O . SER A 1 450 ? 73.295 24.887 -20.028 1.00 36.16 450 SER A O 1
ATOM 3686 N N . LEU A 1 451 ? 71.910 24.424 -18.331 1.00 34.59 451 LEU A N 1
ATOM 3687 C CA . LEU A 1 451 ? 70.731 25.314 -18.238 1.00 34.59 451 LEU A CA 1
ATOM 3688 C C . LEU A 1 451 ? 69.490 24.450 -17.949 1.00 34.59 451 LEU A C 1
ATOM 3690 O O . LEU A 1 451 ? 69.013 23.713 -18.806 1.00 34.59 451 LEU A O 1
ATOM 3694 N N . SER A 1 452 ? 68.977 24.550 -16.722 1.00 31.38 452 SER A N 1
ATOM 3695 C CA . SER A 1 452 ? 67.733 23.918 -16.282 1.00 31.38 452 SER A CA 1
ATOM 3696 C C . SER A 1 452 ? 66.718 25.021 -15.999 1.00 31.38 452 SER A C 1
ATOM 3698 O O . SER A 1 452 ? 66.983 25.892 -15.170 1.00 31.38 452 SER A O 1
ATOM 3700 N N . ILE A 1 453 ? 65.582 25.003 -16.700 1.00 33.59 453 ILE A N 1
ATOM 3701 C CA . ILE A 1 453 ? 64.392 25.776 -16.339 1.00 33.59 453 ILE A CA 1
ATOM 3702 C C . ILE A 1 453 ? 63.300 24.777 -15.952 1.00 33.59 453 ILE A C 1
ATOM 3704 O O . ILE A 1 453 ? 62.894 23.918 -16.729 1.00 33.59 453 ILE A O 1
ATOM 3708 N N . SER A 1 454 ? 62.908 24.924 -14.692 1.00 36.06 454 SER A N 1
ATOM 3709 C CA . SER A 1 454 ? 61.869 24.247 -13.922 1.00 36.06 454 SER A CA 1
ATOM 3710 C C . SER A 1 454 ? 60.477 24.307 -14.565 1.00 36.06 454 SER A C 1
ATOM 3712 O O . SER A 1 454 ? 60.137 25.320 -15.174 1.00 36.06 454 SER A O 1
ATOM 3714 N N . ASN A 1 455 ? 59.655 23.265 -14.352 1.00 33.16 455 ASN A N 1
ATOM 3715 C CA . ASN A 1 455 ? 58.410 23.346 -13.558 1.00 33.16 455 ASN A CA 1
ATOM 3716 C C . ASN A 1 455 ? 57.631 22.011 -13.555 1.00 33.16 455 ASN A C 1
ATOM 3718 O O . ASN A 1 455 ? 56.938 21.711 -14.520 1.00 33.16 455 ASN A O 1
ATOM 3722 N N . GLU A 1 456 ? 57.658 21.272 -12.438 1.00 32.69 456 GLU A N 1
ATOM 3723 C CA . GLU A 1 456 ? 56.478 20.544 -11.926 1.00 32.69 456 GLU A CA 1
ATOM 3724 C C . GLU A 1 456 ? 56.641 20.209 -10.423 1.00 32.69 456 GLU A C 1
ATOM 3726 O O . GLU A 1 456 ? 57.765 19.920 -9.999 1.00 32.69 456 GLU A O 1
ATOM 3731 N N . PRO A 1 457 ? 55.575 20.259 -9.593 1.00 44.88 457 PRO A N 1
ATOM 3732 C CA . PRO A 1 457 ? 55.699 20.104 -8.148 1.00 44.88 457 PRO A CA 1
ATOM 3733 C C . PRO A 1 457 ? 55.401 18.685 -7.623 1.00 44.88 457 PRO A C 1
ATOM 3735 O O . PRO A 1 457 ? 54.438 18.025 -8.001 1.00 44.88 457 PRO A O 1
ATOM 3738 N N . GLU A 1 458 ? 56.261 18.292 -6.680 1.00 35.22 458 GLU A N 1
ATOM 3739 C CA . GLU A 1 458 ? 56.110 17.418 -5.505 1.00 35.22 458 GLU A CA 1
ATOM 3740 C C . GLU A 1 458 ? 54.931 16.423 -5.396 1.00 35.22 458 GLU A C 1
ATOM 3742 O O . GLU A 1 458 ? 53.783 16.806 -5.178 1.00 35.22 458 GLU A O 1
ATOM 3747 N N . ARG A 1 459 ? 55.276 15.136 -5.204 1.00 34.09 459 ARG A N 1
ATOM 3748 C CA . ARG A 1 459 ? 54.733 14.329 -4.090 1.00 34.09 459 ARG A CA 1
ATOM 3749 C C . ARG A 1 459 ? 55.826 13.489 -3.425 1.00 34.09 459 ARG A C 1
ATOM 3751 O O . ARG A 1 459 ? 56.462 12.648 -4.050 1.00 34.09 459 ARG A O 1
ATOM 3758 N N . ARG A 1 460 ? 56.017 13.745 -2.128 1.00 32.94 460 ARG A N 1
ATOM 3759 C CA . ARG A 1 460 ? 56.906 13.029 -1.205 1.00 32.94 460 ARG A CA 1
ATOM 3760 C C . ARG A 1 460 ? 56.374 11.623 -0.920 1.00 32.94 460 ARG A C 1
ATOM 3762 O O . ARG A 1 460 ? 55.211 11.473 -0.556 1.00 32.94 460 ARG A O 1
ATOM 3769 N N . MET A 1 461 ? 57.251 10.626 -0.979 1.00 30.83 461 MET A N 1
ATOM 3770 C CA . MET A 1 461 ? 57.102 9.366 -0.250 1.00 30.83 461 MET A CA 1
ATOM 3771 C C . MET A 1 461 ? 58.161 9.346 0.849 1.00 30.83 461 MET A C 1
ATOM 3773 O O . MET A 1 461 ? 59.356 9.385 0.563 1.00 30.83 461 MET A O 1
ATOM 3777 N N . SER A 1 462 ? 57.712 9.307 2.101 1.00 31.31 462 SER A N 1
ATOM 3778 C CA . SER A 1 462 ? 58.571 9.075 3.259 1.00 31.31 462 SER A CA 1
ATOM 3779 C C . SER A 1 462 ? 58.563 7.590 3.594 1.00 31.31 462 SER A C 1
ATOM 3781 O O . SER A 1 462 ? 57.506 6.972 3.710 1.00 31.31 462 SER A O 1
ATOM 3783 N N . SER A 1 463 ? 59.757 7.035 3.757 1.00 38.06 463 SER A N 1
ATOM 3784 C CA . SER A 1 463 ? 60.013 5.723 4.331 1.00 38.06 463 SER A CA 1
ATOM 3785 C C . SER A 1 463 ? 59.923 5.772 5.860 1.00 38.06 463 SER A C 1
ATOM 3787 O O . SER A 1 463 ? 60.264 6.772 6.491 1.00 38.06 463 SER A O 1
ATOM 3789 N N . SER A 1 464 ? 59.525 4.665 6.483 1.00 28.89 464 SER A N 1
ATOM 3790 C CA . SER A 1 464 ? 60.141 4.217 7.738 1.00 28.89 464 SER A CA 1
ATOM 3791 C C . SER A 1 464 ? 59.869 2.731 7.976 1.00 28.89 464 SER A C 1
ATOM 3793 O O . SER A 1 464 ? 58.755 2.238 7.850 1.00 28.89 464 SER A O 1
ATOM 3795 N N . SER A 1 465 ? 60.974 2.052 8.270 1.00 33.00 465 SER A N 1
ATOM 3796 C CA . SER A 1 465 ? 61.155 0.679 8.745 1.00 33.00 465 SER A CA 1
ATOM 3797 C C . SER A 1 465 ? 60.332 0.360 9.997 1.00 33.00 465 SER A C 1
ATOM 3799 O O . SER A 1 465 ? 60.127 1.276 10.788 1.00 33.00 465 SER A O 1
ATOM 3801 N N . VAL A 1 466 ? 59.966 -0.920 10.213 1.00 31.25 466 VAL A N 1
ATOM 3802 C CA . VAL A 1 466 ? 60.193 -1.654 11.486 1.00 31.25 466 VAL A CA 1
ATOM 3803 C C . VAL A 1 466 ? 59.687 -3.121 11.431 1.00 31.25 466 VAL A C 1
ATOM 3805 O O . VAL A 1 466 ? 58.505 -3.378 11.249 1.00 31.25 466 VAL A O 1
ATOM 3808 N N . TYR A 1 467 ? 60.644 -4.047 11.604 1.00 31.22 467 TYR A N 1
ATOM 3809 C CA . TYR A 1 467 ? 60.656 -5.333 12.340 1.00 31.22 467 TYR A CA 1
ATOM 3810 C C . TYR A 1 467 ? 59.617 -6.465 12.099 1.00 31.22 467 TYR A C 1
ATOM 3812 O O . TYR A 1 467 ? 58.430 -6.354 12.377 1.00 31.22 467 TYR A O 1
ATOM 3820 N N . LEU A 1 468 ? 60.155 -7.648 11.750 1.00 34.91 468 LEU A N 1
ATOM 3821 C CA . LEU A 1 468 ? 59.638 -8.992 12.095 1.00 34.91 468 LEU A CA 1
ATOM 3822 C C . LEU A 1 468 ? 59.733 -9.214 13.630 1.00 34.91 468 LEU A C 1
ATOM 3824 O O . LEU A 1 468 ? 60.667 -8.648 14.207 1.00 34.91 468 LEU A O 1
ATOM 3828 N N . PRO A 1 469 ? 58.940 -10.103 14.300 1.00 40.84 469 PRO A N 1
ATOM 3829 C CA . PRO A 1 469 ? 58.918 -11.531 13.927 1.00 40.84 469 PRO A CA 1
ATOM 3830 C C . PRO A 1 469 ? 57.709 -12.421 14.379 1.00 40.84 469 PRO A C 1
ATOM 3832 O O . PRO A 1 469 ? 56.835 -12.013 15.134 1.00 40.84 469 PRO A O 1
ATOM 3835 N N . LYS A 1 470 ? 57.811 -13.711 13.996 1.00 33.22 470 LYS A N 1
ATOM 3836 C CA . LYS A 1 470 ? 57.242 -14.967 14.564 1.00 33.22 470 LYS A CA 1
ATOM 3837 C C . LYS A 1 470 ? 55.816 -15.414 14.190 1.00 33.22 470 LYS A C 1
ATOM 3839 O O . LYS A 1 470 ? 54.810 -14.875 14.633 1.00 33.22 470 LYS A O 1
ATOM 3844 N N . SER A 1 471 ? 55.794 -16.542 13.474 1.00 35.69 471 SER A N 1
ATOM 3845 C CA . SER A 1 471 ? 54.671 -17.457 13.263 1.00 35.69 471 SER A CA 1
ATOM 3846 C C . SER A 1 471 ? 54.139 -18.054 14.571 1.00 35.69 471 SER A C 1
ATOM 3848 O O . SER A 1 471 ? 54.920 -18.494 15.415 1.00 35.69 471 SER A O 1
ATOM 3850 N N . SER A 1 472 ? 52.813 -18.154 14.681 1.00 28.84 472 SER A N 1
ATOM 3851 C CA . SER A 1 472 ? 52.113 -19.010 15.642 1.00 28.84 472 SER A CA 1
ATOM 3852 C C . SER A 1 472 ? 50.893 -19.632 14.965 1.00 28.84 472 SER A C 1
ATOM 3854 O O . SER A 1 472 ? 50.039 -18.937 14.416 1.00 28.84 472 SER A O 1
ATOM 3856 N N . THR A 1 473 ? 50.868 -20.958 14.966 1.00 35.62 473 THR A N 1
ATOM 3857 C CA . THR A 1 473 ? 49.816 -21.824 14.442 1.00 35.62 473 THR A CA 1
ATOM 3858 C C . THR A 1 473 ? 48.576 -21.745 15.328 1.00 35.62 473 THR A C 1
ATOM 3860 O O . THR A 1 473 ? 48.640 -22.145 16.485 1.00 35.62 473 THR A O 1
ATOM 3863 N N . TYR A 1 474 ? 47.432 -21.341 14.770 1.00 33.03 474 TYR A N 1
ATOM 3864 C CA . TYR A 1 474 ? 46.122 -21.780 15.254 1.00 33.03 474 TYR A CA 1
ATOM 3865 C C . TYR A 1 474 ? 45.253 -22.197 14.073 1.00 33.03 474 TYR A C 1
ATOM 3867 O O . TYR A 1 474 ? 44.960 -21.422 13.164 1.00 33.03 474 TYR A O 1
ATOM 3875 N N . ALA A 1 475 ? 44.883 -23.472 14.104 1.00 35.94 475 ALA A N 1
ATOM 3876 C CA . ALA A 1 475 ? 43.905 -24.087 13.238 1.00 35.94 475 ALA A CA 1
ATOM 3877 C C . ALA A 1 475 ? 42.534 -23.419 13.413 1.00 35.94 475 ALA A C 1
ATOM 3879 O O . ALA A 1 475 ? 42.068 -23.238 14.535 1.00 35.94 475 ALA A O 1
ATOM 3880 N N . THR A 1 476 ? 41.852 -23.142 12.304 1.00 33.31 476 THR A N 1
ATOM 3881 C CA . THR A 1 476 ? 40.389 -23.055 12.279 1.00 33.31 476 THR A CA 1
ATOM 3882 C C . THR A 1 476 ? 39.882 -23.869 11.096 1.00 33.31 476 THR A C 1
ATOM 3884 O O . THR A 1 476 ? 40.095 -23.554 9.929 1.00 33.31 476 THR A O 1
ATOM 3887 N N . ASN A 1 477 ? 39.259 -24.991 11.442 1.00 37.00 477 ASN A N 1
ATOM 3888 C CA . ASN A 1 477 ? 38.545 -25.874 10.540 1.00 37.00 477 ASN A CA 1
ATOM 3889 C C . ASN A 1 477 ? 37.302 -25.148 10.009 1.00 37.00 477 ASN A C 1
ATOM 3891 O O . ASN A 1 477 ? 36.393 -24.865 10.787 1.00 37.00 477 ASN A O 1
ATOM 3895 N N . PHE A 1 478 ? 37.213 -24.919 8.700 1.00 30.48 478 PHE A N 1
ATOM 3896 C CA . PHE A 1 478 ? 35.927 -24.691 8.039 1.00 30.48 478 PHE A CA 1
ATOM 3897 C C . PHE A 1 478 ? 35.516 -25.975 7.320 1.00 30.48 478 PHE A C 1
ATOM 3899 O O . PHE A 1 478 ? 35.959 -26.272 6.214 1.00 30.48 478 PHE A O 1
ATOM 3906 N N . SER A 1 479 ? 34.688 -26.762 8.010 1.00 30.20 479 SER A N 1
ATOM 3907 C CA . SER A 1 479 ? 33.924 -27.866 7.433 1.00 30.20 479 SER A CA 1
ATOM 3908 C C . SER A 1 479 ? 32.772 -27.301 6.607 1.00 30.20 479 SER A C 1
ATOM 3910 O O . SER A 1 479 ? 31.924 -26.576 7.124 1.00 30.20 479 SER A O 1
ATOM 3912 N N . THR A 1 480 ? 32.725 -27.654 5.329 1.00 43.00 480 THR A N 1
ATOM 3913 C CA . THR A 1 480 ? 31.553 -27.497 4.467 1.00 43.00 480 THR A CA 1
ATOM 3914 C C . THR A 1 480 ? 30.504 -28.556 4.827 1.00 43.00 480 THR A C 1
ATOM 3916 O O . THR A 1 480 ? 30.819 -29.748 4.809 1.00 43.00 480 THR A O 1
ATOM 3919 N N . PRO A 1 481 ? 29.242 -28.188 5.117 1.00 36.62 481 PRO A N 1
ATOM 3920 C CA . PRO A 1 481 ? 28.179 -29.173 5.224 1.00 36.62 481 PRO A CA 1
ATOM 3921 C C . PRO A 1 481 ? 27.801 -29.683 3.831 1.00 36.62 481 PRO A C 1
ATOM 3923 O O . PRO A 1 481 ? 27.547 -28.919 2.900 1.00 36.62 481 PRO A O 1
ATOM 3926 N N . LYS A 1 482 ? 27.756 -31.007 3.714 1.00 38.44 482 LYS A N 1
ATOM 3927 C CA . LYS A 1 482 ? 27.244 -31.773 2.574 1.00 38.44 482 LYS A CA 1
ATOM 3928 C C . LYS A 1 482 ? 25.749 -31.450 2.362 1.00 38.44 482 LYS A C 1
ATOM 3930 O O . LYS A 1 482 ? 25.026 -31.361 3.354 1.00 38.44 482 LYS A O 1
ATOM 3935 N N . PRO A 1 483 ? 25.253 -31.289 1.121 1.00 36.78 483 PRO A N 1
ATOM 3936 C CA . PRO A 1 483 ? 23.853 -30.946 0.889 1.00 36.78 483 PRO A CA 1
ATOM 3937 C C . PRO A 1 483 ? 22.939 -32.129 1.234 1.00 36.78 483 PRO A C 1
ATOM 3939 O O . PRO A 1 483 ? 23.114 -33.230 0.710 1.00 36.78 483 PRO A O 1
ATOM 3942 N N . ALA A 1 484 ? 21.964 -31.894 2.112 1.00 46.06 484 ALA A N 1
ATOM 3943 C CA . ALA A 1 484 ? 20.845 -32.804 2.339 1.00 46.06 484 ALA A CA 1
ATOM 3944 C C . ALA A 1 484 ? 19.878 -32.780 1.132 1.00 46.06 484 ALA A C 1
ATOM 3946 O O . ALA A 1 484 ? 19.837 -31.782 0.401 1.00 46.06 484 ALA A O 1
ATOM 3947 N N . PRO A 1 485 ? 19.108 -33.856 0.885 1.00 43.38 485 PRO A N 1
ATOM 3948 C CA . PRO A 1 485 ? 18.238 -33.950 -0.280 1.00 43.38 485 PRO A CA 1
ATOM 3949 C C . PRO A 1 485 ? 17.077 -32.958 -0.158 1.00 43.38 485 PRO A C 1
ATOM 3951 O O . PRO A 1 485 ? 16.446 -32.846 0.891 1.00 43.38 485 PRO A O 1
ATOM 3954 N N . ARG A 1 486 ? 16.791 -32.244 -1.248 1.00 43.78 486 ARG A N 1
ATOM 3955 C CA . ARG A 1 486 ? 15.621 -31.364 -1.365 1.00 43.78 486 ARG A CA 1
ATOM 3956 C C . ARG A 1 486 ? 14.343 -32.203 -1.198 1.00 43.78 486 ARG A C 1
ATOM 3958 O O . ARG A 1 486 ? 14.286 -33.276 -1.802 1.00 43.78 486 ARG A O 1
ATOM 3965 N N . PRO A 1 487 ? 13.313 -31.743 -0.466 1.00 43.81 487 PRO A N 1
ATOM 3966 C CA . PRO A 1 487 ? 11.998 -32.360 -0.570 1.00 43.81 487 PRO A CA 1
ATOM 3967 C C . PRO A 1 487 ? 11.509 -32.191 -2.014 1.00 43.81 487 PRO A C 1
ATOM 3969 O O . PRO A 1 487 ? 11.555 -31.094 -2.575 1.00 43.81 487 PRO A O 1
ATOM 3972 N N . SER A 1 488 ? 11.129 -33.297 -2.648 1.00 53.78 488 SER A N 1
ATOM 3973 C CA . SER A 1 488 ? 10.545 -33.292 -3.986 1.00 53.78 488 SER A CA 1
ATOM 3974 C C . SER A 1 488 ? 9.270 -32.456 -3.982 1.00 53.78 488 SER A C 1
ATOM 3976 O O . SER A 1 488 ? 8.424 -32.621 -3.105 1.00 53.78 488 SER A O 1
ATOM 3978 N N . VAL A 1 489 ? 9.136 -31.577 -4.973 1.00 56.00 489 VAL A N 1
ATOM 3979 C CA . VAL A 1 489 ? 7.896 -30.841 -5.240 1.00 56.00 489 VAL A CA 1
ATOM 3980 C C . VAL A 1 489 ? 6.771 -31.869 -5.435 1.00 56.00 489 VAL A C 1
ATOM 3982 O O . VAL A 1 489 ? 6.985 -32.821 -6.194 1.00 56.00 489 VAL A O 1
ATOM 3985 N N . PRO A 1 490 ? 5.616 -31.733 -4.758 1.00 55.44 490 PRO A N 1
ATOM 3986 C CA . PRO A 1 490 ? 4.532 -32.695 -4.892 1.00 55.44 490 PRO A CA 1
ATOM 3987 C C . PRO A 1 490 ? 4.076 -32.766 -6.348 1.00 55.44 490 PRO A C 1
ATOM 3989 O O . PRO A 1 490 ? 3.988 -31.755 -7.051 1.00 55.44 490 PRO A O 1
ATOM 3992 N N . SER A 1 491 ? 3.801 -33.984 -6.807 1.00 71.19 491 SER A N 1
ATOM 3993 C CA . SER A 1 491 ? 3.227 -34.209 -8.133 1.00 71.19 491 SER A CA 1
ATOM 3994 C C . SER A 1 491 ? 1.895 -33.461 -8.239 1.00 71.19 491 SER A C 1
ATOM 3996 O O . SER A 1 491 ? 1.155 -33.368 -7.260 1.00 71.19 491 SER A O 1
ATOM 3998 N N . THR A 1 492 ? 1.528 -32.983 -9.430 1.00 70.06 492 THR A N 1
ATOM 3999 C CA . THR A 1 492 ? 0.223 -32.347 -9.696 1.00 70.06 492 THR A CA 1
ATOM 4000 C C . THR A 1 492 ? -0.935 -33.189 -9.142 1.00 70.06 492 THR A C 1
ATOM 4002 O O . THR A 1 492 ? -1.882 -32.664 -8.570 1.00 70.06 492 THR A O 1
ATOM 4005 N N . THR A 1 493 ? -0.806 -34.516 -9.200 1.00 69.69 493 THR A N 1
ATOM 4006 C CA . THR A 1 493 ? -1.759 -35.487 -8.641 1.00 69.69 493 THR A CA 1
ATOM 4007 C C . THR A 1 493 ? -1.884 -35.461 -7.111 1.00 69.69 493 THR A C 1
ATOM 4009 O O . THR A 1 493 ? -2.961 -35.729 -6.584 1.00 69.69 493 THR A O 1
ATOM 4012 N N . GLU A 1 494 ? -0.807 -35.162 -6.379 1.00 69.00 494 GLU A N 1
ATOM 4013 C CA . GLU A 1 494 ? -0.843 -34.979 -4.920 1.00 69.00 494 GLU A CA 1
ATOM 4014 C C . GLU A 1 494 ? -1.507 -33.657 -4.543 1.00 69.00 494 GLU A C 1
ATOM 4016 O O . GLU A 1 494 ? -2.345 -33.647 -3.648 1.00 69.00 494 GLU A O 1
ATOM 4021 N N . LEU A 1 495 ? -1.225 -32.577 -5.278 1.00 74.75 495 LEU A N 1
ATOM 4022 C CA . LEU A 1 495 ? -1.896 -31.285 -5.099 1.00 74.75 495 LEU A CA 1
ATOM 4023 C C . LEU A 1 495 ? -3.414 -31.401 -5.281 1.00 74.75 495 LEU A C 1
ATOM 4025 O O . LEU A 1 495 ? -4.173 -30.927 -4.438 1.00 74.75 495 LEU A O 1
ATOM 4029 N N . TYR A 1 496 ? -3.870 -32.104 -6.321 1.00 74.00 496 TYR A N 1
ATOM 4030 C CA . TYR A 1 496 ? -5.302 -32.315 -6.551 1.00 74.00 496 TYR A CA 1
ATOM 4031 C C . TYR A 1 496 ? -5.978 -33.191 -5.482 1.00 74.00 496 TYR A C 1
ATOM 4033 O O . TYR A 1 496 ? -7.161 -32.990 -5.199 1.00 74.00 496 TYR A O 1
ATOM 4041 N N . ARG A 1 497 ? -5.246 -34.122 -4.849 1.00 74.19 497 ARG A N 1
ATOM 4042 C CA . ARG A 1 497 ? -5.743 -34.893 -3.693 1.00 74.19 497 ARG A CA 1
ATOM 4043 C C . ARG A 1 497 ? -5.842 -34.038 -2.432 1.00 74.19 497 ARG A C 1
ATOM 4045 O O . ARG A 1 497 ? -6.868 -34.081 -1.761 1.00 74.19 497 ARG A O 1
ATOM 4052 N N . THR A 1 498 ? -4.822 -33.234 -2.137 1.00 74.19 498 THR A N 1
ATOM 4053 C CA . THR A 1 498 ? -4.805 -32.340 -0.967 1.00 74.19 498 THR A CA 1
ATOM 4054 C C . THR A 1 498 ? -5.904 -31.280 -1.049 1.00 74.19 498 THR A C 1
ATOM 4056 O O . THR A 1 498 ? -6.536 -30.969 -0.044 1.00 74.19 498 THR A O 1
ATOM 4059 N N . LEU A 1 499 ? -6.199 -30.789 -2.256 1.00 75.50 499 LEU A N 1
ATOM 4060 C CA . LEU A 1 499 ? -7.278 -29.832 -2.521 1.00 75.50 499 LEU A CA 1
ATOM 4061 C C . LEU A 1 499 ? -8.669 -30.484 -2.649 1.00 75.50 499 LEU A C 1
ATOM 4063 O O . LEU A 1 499 ? -9.640 -29.785 -2.922 1.00 75.50 499 LEU A O 1
ATOM 4067 N N . ARG A 1 500 ? -8.785 -31.811 -2.468 1.00 63.34 500 ARG A N 1
ATOM 4068 C CA . ARG A 1 500 ? -10.038 -32.586 -2.596 1.00 63.34 500 ARG A CA 1
ATOM 4069 C C . ARG A 1 500 ? -10.776 -32.396 -3.930 1.00 63.34 500 ARG A C 1
ATOM 4071 O O . ARG A 1 500 ? -11.983 -32.602 -4.011 1.00 63.34 500 ARG A O 1
ATOM 4078 N N . LEU A 1 501 ? -10.050 -32.046 -4.989 1.00 58.72 501 LEU A N 1
ATOM 4079 C CA . LEU A 1 501 ? -10.603 -31.848 -6.335 1.00 58.72 501 LEU A CA 1
ATOM 4080 C C . LEU A 1 501 ? -10.799 -33.175 -7.089 1.00 58.72 501 LEU A C 1
ATOM 4082 O O . LEU A 1 501 ? -11.409 -33.202 -8.154 1.00 58.72 501 LEU A O 1
ATOM 4086 N N . ILE A 1 502 ? -10.297 -34.282 -6.532 1.00 52.97 502 ILE A N 1
ATOM 4087 C CA . ILE A 1 502 ? -10.521 -35.643 -7.023 1.00 52.97 502 ILE A CA 1
ATOM 4088 C C . ILE A 1 502 ? -11.319 -36.401 -5.949 1.00 52.97 502 ILE A C 1
ATOM 4090 O O . ILE A 1 502 ? -10.835 -36.502 -4.819 1.00 52.97 502 ILE A O 1
ATOM 4094 N N . PRO A 1 503 ? -12.504 -36.956 -6.266 1.00 45.59 503 PRO A N 1
ATOM 4095 C CA . PRO A 1 503 ? -13.266 -37.778 -5.330 1.00 45.59 503 PRO A CA 1
ATOM 4096 C C . PRO A 1 503 ? -12.445 -38.983 -4.849 1.00 45.59 503 PRO A C 1
ATOM 4098 O O . PRO A 1 503 ? -11.879 -39.718 -5.665 1.00 45.59 503 PRO A O 1
ATOM 4101 N N . GLU A 1 504 ? -12.388 -39.210 -3.532 1.00 37.91 504 GLU A N 1
ATOM 4102 C CA . GLU A 1 504 ? -11.773 -40.410 -2.956 1.00 37.91 504 GLU A CA 1
ATOM 4103 C C . GLU A 1 504 ? -12.536 -41.659 -3.413 1.00 37.91 504 GLU A C 1
ATOM 4105 O O . GLU A 1 504 ? -13.594 -42.014 -2.889 1.00 37.91 504 GLU A O 1
ATOM 4110 N N . THR A 1 505 ? -11.983 -42.361 -4.397 1.00 37.19 505 THR A N 1
ATOM 4111 C CA . THR A 1 505 ? -12.420 -43.715 -4.723 1.00 37.19 505 THR A CA 1
ATOM 4112 C C . THR A 1 505 ? -11.866 -44.653 -3.657 1.00 37.19 505 THR A C 1
ATOM 4114 O O . THR A 1 505 ? -10.681 -44.981 -3.628 1.00 37.19 505 THR A O 1
ATOM 4117 N N . ARG A 1 506 ? -12.740 -45.074 -2.736 1.00 32.75 506 ARG A N 1
ATOM 4118 C CA . ARG A 1 506 ? -12.461 -46.187 -1.825 1.00 32.75 506 ARG A CA 1
ATOM 4119 C C . ARG A 1 506 ? -12.260 -47.445 -2.666 1.00 32.75 506 ARG A C 1
ATOM 4121 O O . ARG A 1 506 ? -13.231 -48.040 -3.127 1.00 32.75 506 ARG A O 1
ATOM 4128 N N . TYR A 1 507 ? -11.014 -47.860 -2.853 1.00 31.22 507 TYR A N 1
ATOM 4129 C CA . TYR A 1 507 ? -10.719 -49.190 -3.365 1.00 31.22 507 TYR A CA 1
ATOM 4130 C C . TYR A 1 507 ? -11.004 -50.208 -2.261 1.00 31.22 507 TYR A C 1
ATOM 4132 O O . TYR A 1 507 ? -10.240 -50.351 -1.308 1.00 31.22 507 TYR A O 1
ATOM 4140 N N . LYS A 1 508 ? -12.139 -50.901 -2.396 1.00 32.12 508 LYS A N 1
ATOM 4141 C CA . LYS A 1 508 ? -12.237 -52.284 -1.944 1.00 32.12 508 LYS A CA 1
ATOM 4142 C C . LYS A 1 508 ? -11.540 -53.157 -2.981 1.00 32.12 508 LYS A C 1
ATOM 4144 O O . LYS A 1 508 ? -11.754 -53.008 -4.180 1.00 32.12 508 LYS A O 1
ATOM 4149 N N . ASP A 1 509 ? -10.692 -54.013 -2.447 1.00 31.19 509 ASP A N 1
ATOM 4150 C CA . ASP A 1 509 ? -10.021 -55.129 -3.087 1.00 31.19 509 ASP A CA 1
ATOM 4151 C C . ASP A 1 509 ? -11.041 -56.009 -3.830 1.00 31.19 509 ASP A C 1
ATOM 4153 O O . ASP A 1 509 ? -11.985 -56.487 -3.201 1.00 31.19 509 ASP A O 1
ATOM 4157 N N . ASP A 1 510 ? -10.879 -56.193 -5.145 1.00 30.11 510 ASP A N 1
ATOM 4158 C CA . ASP A 1 510 ? -11.107 -57.507 -5.742 1.00 30.11 510 ASP A CA 1
ATOM 4159 C C . ASP A 1 510 ? -10.463 -57.685 -7.127 1.00 30.11 510 ASP A C 1
ATOM 4161 O O . ASP A 1 510 ? -10.250 -56.761 -7.915 1.00 30.11 510 ASP A O 1
ATOM 4165 N N . ASN A 1 511 ? -10.112 -58.938 -7.377 1.00 31.14 511 ASN A N 1
ATOM 4166 C CA . ASN A 1 511 ? -9.174 -59.421 -8.375 1.00 31.14 511 ASN A CA 1
ATOM 4167 C C . ASN A 1 511 ? -9.651 -59.386 -9.846 1.00 31.14 511 ASN A C 1
ATOM 4169 O O . ASN A 1 511 ? -10.784 -59.714 -10.174 1.00 31.14 511 ASN A O 1
ATOM 4173 N N . ARG A 1 512 ? -8.651 -59.238 -10.735 1.00 29.72 512 ARG A N 1
ATOM 4174 C CA . ARG A 1 512 ? -8.499 -59.927 -12.041 1.00 29.72 512 ARG A CA 1
ATOM 4175 C C . ARG A 1 512 ? -9.442 -59.535 -13.195 1.00 29.72 512 ARG A C 1
ATOM 4177 O O . ARG A 1 512 ? -10.469 -60.160 -13.400 1.00 29.72 512 ARG A O 1
ATOM 4184 N N . ALA A 1 513 ? -8.921 -58.727 -14.125 1.00 29.34 513 ALA A N 1
ATOM 4185 C CA . ALA A 1 513 ? -8.821 -59.088 -15.552 1.00 29.34 513 ALA A CA 1
ATOM 4186 C C . ALA A 1 513 ? -7.995 -58.051 -16.333 1.00 29.34 513 ALA A C 1
ATOM 4188 O O . ALA A 1 513 ? -8.223 -56.848 -16.271 1.00 29.34 513 ALA A O 1
ATOM 4189 N N . LYS A 1 514 ? -7.017 -58.544 -17.095 1.00 33.59 514 LYS A N 1
ATOM 4190 C CA . LYS A 1 514 ? -6.199 -57.776 -18.038 1.00 33.59 514 LYS A CA 1
ATOM 4191 C C . LYS A 1 514 ? -7.045 -57.391 -19.252 1.00 33.59 514 LYS A C 1
ATOM 4193 O O . LYS A 1 514 ? -7.613 -58.291 -19.862 1.00 33.59 514 LYS A O 1
ATOM 4198 N N . SER A 1 515 ? -7.017 -56.127 -19.677 1.00 30.25 515 SER A N 1
ATOM 4199 C CA . SER A 1 515 ? -7.153 -55.739 -21.092 1.00 30.25 515 SER A CA 1
ATOM 4200 C C . SER A 1 515 ? -6.656 -54.309 -21.331 1.00 30.25 515 SER A C 1
ATOM 4202 O O . SER A 1 515 ? -7.148 -53.347 -20.755 1.00 30.25 515 SER A O 1
ATOM 4204 N N . LYS A 1 516 ? -5.634 -54.207 -22.187 1.00 32.44 516 LYS A N 1
ATOM 4205 C CA . LYS A 1 516 ? -5.088 -52.981 -22.784 1.00 32.44 516 LYS A CA 1
ATOM 4206 C C . LYS A 1 516 ? -6.119 -52.368 -23.730 1.00 32.44 516 LYS A C 1
ATOM 4208 O O . LYS A 1 516 ? -6.396 -53.034 -24.720 1.00 32.44 516 LYS A O 1
ATOM 4213 N N . ILE A 1 517 ? -6.543 -51.114 -23.547 1.00 29.14 517 ILE A N 1
ATOM 4214 C CA . ILE A 1 517 ? -6.996 -50.261 -24.663 1.00 29.14 517 ILE A CA 1
ATOM 4215 C C . ILE A 1 517 ? -6.560 -48.804 -24.431 1.00 29.14 517 ILE A C 1
ATOM 4217 O O . ILE A 1 517 ? -6.650 -48.264 -23.334 1.00 29.14 517 ILE A O 1
ATOM 4221 N N . HIS A 1 518 ? -6.027 -48.229 -25.508 1.00 28.56 518 HIS A N 1
ATOM 4222 C CA . HIS A 1 518 ? -5.531 -46.871 -25.700 1.00 28.56 518 HIS A CA 1
ATOM 4223 C C . HIS A 1 518 ? -6.545 -45.760 -25.383 1.00 28.56 518 HIS A C 1
ATOM 4225 O O . HIS A 1 518 ? -7.694 -45.817 -25.811 1.00 28.56 518 HIS A O 1
ATOM 4231 N N . TYR A 1 519 ? -6.042 -44.678 -24.782 1.00 28.02 519 TYR A N 1
ATOM 4232 C CA . TYR A 1 519 ? -6.640 -43.343 -24.833 1.00 28.02 519 TYR A CA 1
ATOM 4233 C C . TYR A 1 519 ? -6.679 -42.812 -26.275 1.00 28.02 519 TYR A C 1
ATOM 4235 O O . TYR A 1 519 ? -5.654 -42.804 -26.961 1.00 28.02 519 TYR A O 1
ATOM 4243 N N . ARG A 1 520 ? -7.832 -42.279 -26.693 1.00 28.33 520 ARG A N 1
ATOM 4244 C CA . ARG A 1 520 ? -7.942 -41.322 -27.798 1.00 28.33 520 ARG A CA 1
ATOM 4245 C C . ARG A 1 520 ? -8.687 -40.093 -27.284 1.00 28.33 520 ARG A C 1
ATOM 4247 O O . ARG A 1 520 ? -9.860 -40.178 -26.944 1.00 28.33 520 ARG A O 1
ATOM 4254 N N . SER A 1 521 ? -7.960 -38.983 -27.204 1.00 28.53 521 SER A N 1
ATOM 4255 C CA . SER A 1 521 ? -8.499 -37.643 -26.982 1.00 28.53 521 SER A CA 1
ATOM 4256 C C . SER A 1 521 ? -9.361 -37.237 -28.182 1.00 28.53 521 SER A C 1
ATOM 4258 O O . SER A 1 521 ? -8.968 -37.485 -29.326 1.00 28.53 521 SER A O 1
ATOM 4260 N N . GLY A 1 522 ? -10.520 -36.639 -27.922 1.00 28.17 522 GLY A N 1
ATOM 4261 C CA . GLY A 1 522 ? -11.424 -36.086 -28.923 1.00 28.17 522 GLY A CA 1
ATOM 4262 C C . GLY A 1 522 ? -12.133 -34.868 -28.345 1.00 28.17 522 GLY A C 1
ATOM 4263 O O . GLY A 1 522 ? -12.998 -35.005 -27.488 1.00 28.17 522 GLY A O 1
ATOM 4264 N N . GLU A 1 523 ? -11.703 -33.695 -28.800 1.00 36.56 523 GLU A N 1
ATOM 4265 C CA . GLU A 1 523 ? -12.367 -32.402 -28.637 1.00 36.56 523 GLU A CA 1
ATOM 4266 C C . GLU A 1 523 ? -13.719 -32.366 -29.369 1.00 36.56 523 GLU A C 1
ATOM 4268 O O . GLU A 1 523 ? -13.858 -32.998 -30.414 1.00 36.56 523 GLU A O 1
ATOM 4273 N N . LEU A 1 524 ? -14.656 -31.566 -28.848 1.00 32.56 524 LEU A N 1
ATOM 4274 C CA . LEU A 1 524 ? -15.786 -30.872 -29.506 1.00 32.56 524 LEU A CA 1
ATOM 4275 C C . LEU A 1 524 ? -16.303 -29.890 -28.426 1.00 32.56 524 LEU A C 1
ATOM 4277 O O . LEU A 1 524 ? -16.696 -30.339 -27.357 1.00 32.56 524 LEU A O 1
ATOM 4281 N N . SER A 1 525 ? -16.118 -28.566 -28.471 1.00 31.38 525 SER A N 1
ATOM 4282 C CA . SER A 1 525 ? -16.555 -27.549 -29.445 1.00 31.38 525 SER A CA 1
ATOM 4283 C C . SER A 1 525 ? -18.048 -27.624 -29.784 1.00 31.38 525 SER A C 1
ATOM 4285 O O . SER A 1 525 ? -18.470 -28.585 -30.419 1.00 31.38 525 SER A O 1
ATOM 4287 N N . VAL A 1 526 ? -18.826 -26.602 -29.386 1.00 32.53 526 VAL A N 1
ATOM 4288 C CA . VAL A 1 526 ? -19.528 -25.642 -30.277 1.00 32.53 526 VAL A CA 1
ATOM 4289 C C . VAL A 1 526 ? -20.621 -24.853 -29.514 1.00 32.53 526 VAL A C 1
ATOM 4291 O O . VAL A 1 526 ? -21.519 -25.424 -28.910 1.00 32.53 526 VAL A O 1
ATOM 4294 N N . PHE A 1 527 ? -20.481 -23.521 -29.582 1.00 30.47 527 PHE A N 1
ATOM 4295 C CA . PHE A 1 527 ? -21.448 -22.404 -29.631 1.00 30.47 527 PHE A CA 1
ATOM 4296 C C . PHE A 1 527 ? -22.973 -22.660 -29.538 1.00 30.47 527 PHE A C 1
ATOM 4298 O O . PHE A 1 527 ? -23.501 -23.508 -30.247 1.00 30.47 527 PHE A O 1
ATOM 4305 N N . SER A 1 528 ? -23.723 -21.755 -28.883 1.00 31.27 528 SER A N 1
ATOM 4306 C CA . SER A 1 528 ? -24.349 -20.549 -29.497 1.00 31.27 528 SER A CA 1
ATOM 4307 C C . SER A 1 528 ? -25.596 -20.046 -28.726 1.00 31.27 528 SER A C 1
ATOM 4309 O O . SER A 1 528 ? -26.130 -20.771 -27.895 1.00 31.27 528 SER A O 1
ATOM 4311 N N . LEU A 1 529 ? -26.075 -18.852 -29.121 1.00 37.72 529 LEU A N 1
ATOM 4312 C CA . LEU A 1 529 ? -27.250 -18.038 -28.716 1.00 37.72 529 LEU A CA 1
ATOM 4313 C C . LEU A 1 529 ? -26.983 -16.988 -27.618 1.00 37.72 529 LEU A C 1
ATOM 4315 O O . LEU A 1 529 ? -26.610 -17.338 -26.509 1.00 37.72 529 LEU A O 1
ATOM 4319 N N . GLY A 1 530 ? -27.196 -15.685 -27.823 1.00 32.31 530 GLY A N 1
ATOM 4320 C CA . GLY A 1 530 ? -27.735 -14.936 -28.964 1.00 32.31 530 GLY A CA 1
ATOM 4321 C C . GLY A 1 530 ? -28.076 -13.495 -28.534 1.00 32.31 530 GLY A C 1
ATOM 4322 O O . GLY A 1 530 ? -28.582 -13.309 -27.434 1.00 32.31 530 GLY A O 1
ATOM 4323 N N . GLU A 1 531 ? -27.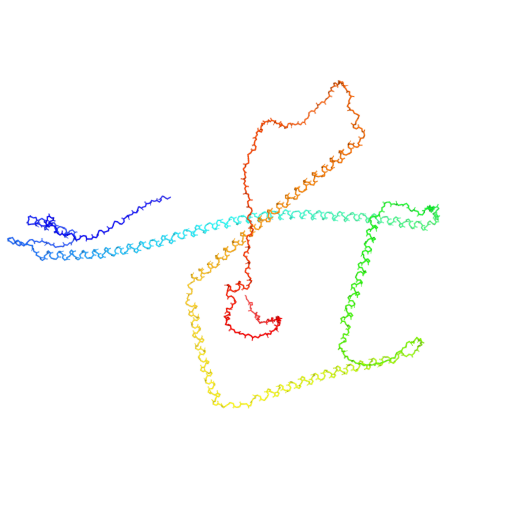703 -12.539 -29.396 1.00 35.22 531 GLU A N 1
ATOM 4324 C CA . GLU A 1 531 ? -28.277 -11.206 -29.723 1.00 35.22 531 GLU A CA 1
ATOM 4325 C C . GLU A 1 531 ? -29.014 -10.394 -28.636 1.00 35.22 531 GLU A C 1
ATOM 4327 O O . GLU A 1 531 ? -29.992 -10.822 -28.038 1.00 35.22 531 GLU A O 1
ATOM 4332 N N . GLU A 1 532 ? -28.491 -9.217 -28.274 1.00 42.91 532 GLU A N 1
ATOM 4333 C CA . GLU A 1 532 ? -28.796 -7.893 -28.870 1.00 42.91 532 GLU A CA 1
ATOM 4334 C C . GLU A 1 532 ? -30.254 -7.427 -28.711 1.00 42.91 532 GLU A C 1
ATOM 4336 O O . GLU A 1 532 ? -31.165 -7.929 -29.361 1.00 42.91 532 GLU A O 1
ATOM 4341 N N . ASN A 1 533 ? -30.447 -6.387 -27.889 1.00 37.88 533 ASN A N 1
ATOM 4342 C CA . ASN A 1 533 ? -31.173 -5.163 -28.250 1.00 37.88 533 ASN A CA 1
ATOM 4343 C C . ASN A 1 533 ? -31.208 -4.207 -27.052 1.00 37.88 533 ASN A C 1
ATOM 4345 O O . ASN A 1 533 ? -31.722 -4.563 -25.993 1.00 37.88 533 ASN A O 1
ATOM 4349 N N . SER A 1 534 ? -30.737 -2.972 -27.241 1.00 36.97 534 SER A N 1
ATOM 4350 C CA . SER A 1 534 ? -31.569 -1.758 -27.136 1.00 36.97 534 SER A CA 1
ATOM 4351 C C . SER A 1 534 ? -30.692 -0.512 -27.021 1.00 36.97 534 SER A C 1
ATOM 4353 O O . SER A 1 534 ? -30.007 -0.297 -26.023 1.00 36.97 534 SER A O 1
ATOM 4355 N N . LEU A 1 535 ? -30.767 0.325 -28.057 1.00 39.12 535 LEU A N 1
ATOM 4356 C CA . LEU A 1 535 ? -30.540 1.759 -27.945 1.00 39.12 535 LEU A CA 1
ATOM 4357 C C . LEU A 1 535 ? -31.520 2.357 -26.924 1.00 39.12 535 LEU A C 1
ATOM 4359 O O . LEU A 1 535 ? -32.725 2.163 -27.075 1.00 39.12 535 LEU A O 1
ATOM 4363 N N . THR A 1 536 ? -31.000 3.153 -25.990 1.00 46.16 536 THR A N 1
ATOM 4364 C CA . THR A 1 536 ? -31.467 4.518 -25.669 1.00 46.16 536 THR A CA 1
ATOM 4365 C C . THR A 1 536 ? -30.387 5.248 -24.895 1.00 46.16 536 THR A C 1
ATOM 4367 O O . THR A 1 536 ? -29.813 4.614 -23.982 1.00 46.16 536 THR A O 1
#

Sequence (536 aa):
PPFVFLGNYEISSISHVTIASYNVISAFCTEENIHQCISYVNQELDSLGLSSCIETSAPGIRGLNAMPALNAFYELLQIHRRDMTTMEELERDQYKKSSTLEHVQLSNSRLKDQLELSMREKSGMHETERQLQLKMKTLQSCLKTEKEEVQKLQSIIASRATQYSHDAKRKERETAKLKERLSQLLVDRKDKKISMDVLNCLGRADGKRSHWKTTQSTARYHEGDMYKSLLSDYELKKVLQQMKKEMIHILSPRQTSRGATAEDGHEQGDSDTEERADSSRESLDKSCEVAREQLTNSIRQQWRKVRSHMEELNSQASQHHGDLIPRQTHDDEMERMRQEVLQCKEFIQTQQQLLQQQLYTSFDDDTAALLNDCYTLEEKERLKEEWKLFEEQKRNFERERKNFTEAAIRLERDKRAFDEDRASWLKNQFLNMTPFANRRRGSSSDGHSSLSISNEPERRMSSSSVYLPKSSTYATNFSTPKPAPRPSVPSTTELYRTLRLIPETRYKDDNRAKSKIHYRSGELSVFSLGEENSLT

pLDDT: mean 71.71, std 24.43, range [28.02, 98.56]

InterPro domains:
  IPR021622 Afadin/alpha-actinin-binding [PF11559] (36-184)
  IPR052300 Adhesion and Centrosome-associated Protein [PTHR46507] (20-516)